Protein AF-A0AAI9WWA4-F1 (afdb_monomer)

Structure (mmCIF, N/CA/C/O backbone):
data_AF-A0AAI9WWA4-F1
#
_entry.id   AF-A0AAI9WWA4-F1
#
loop_
_atom_site.group_PDB
_atom_site.id
_atom_site.type_symbol
_atom_site.label_atom_id
_atom_site.label_alt_id
_atom_site.label_comp_id
_atom_site.label_asym_id
_atom_site.label_entity_id
_atom_site.label_seq_id
_atom_site.pdbx_PDB_ins_code
_atom_site.Cartn_x
_atom_site.Cartn_y
_atom_site.Cartn_z
_atom_site.occupancy
_atom_site.B_iso_or_equiv
_atom_site.auth_seq_id
_atom_site.auth_comp_id
_atom_site.auth_asym_id
_atom_site.auth_atom_id
_atom_site.pdbx_PDB_model_num
ATOM 1 N N . MET A 1 1 ? 33.846 39.397 -40.520 1.00 40.78 1 MET A N 1
ATOM 2 C CA . MET A 1 1 ? 34.437 38.078 -40.820 1.00 40.78 1 MET A CA 1
ATOM 3 C C . MET A 1 1 ? 34.062 37.739 -42.246 1.00 40.78 1 MET A C 1
ATOM 5 O O . MET A 1 1 ? 32.876 37.705 -42.543 1.00 40.78 1 MET A O 1
ATOM 9 N N . VAL A 1 2 ? 35.051 37.627 -43.131 1.00 31.95 2 VAL A N 1
ATOM 10 C CA . VAL A 1 2 ? 34.836 37.290 -44.545 1.00 31.95 2 VAL A CA 1
ATOM 11 C C . VAL A 1 2 ? 34.267 35.871 -44.595 1.00 31.95 2 VAL A C 1
ATOM 13 O O . VAL A 1 2 ? 34.835 34.965 -43.990 1.00 31.95 2 VAL A O 1
ATOM 16 N N . THR A 1 3 ? 33.110 35.689 -45.227 1.00 40.47 3 THR A N 1
ATOM 17 C CA . THR A 1 3 ? 32.495 34.358 -45.367 1.00 40.47 3 THR A CA 1
ATOM 18 C C . THR A 1 3 ? 33.307 33.516 -46.353 1.00 40.47 3 THR A C 1
ATOM 20 O O . THR A 1 3 ? 33.903 34.051 -47.284 1.00 40.47 3 THR A O 1
ATOM 23 N N . THR A 1 4 ? 33.333 32.194 -46.187 1.00 46.22 4 THR A N 1
ATOM 24 C CA . THR A 1 4 ? 34.039 31.259 -47.088 1.00 46.22 4 THR A CA 1
ATOM 25 C C . THR A 1 4 ? 33.659 31.453 -48.563 1.00 46.22 4 THR A C 1
ATOM 27 O O . THR A 1 4 ? 34.521 31.326 -49.428 1.00 46.22 4 THR A O 1
ATOM 30 N N . GLY A 1 5 ? 32.420 31.878 -48.849 1.00 46.72 5 GLY A N 1
ATOM 31 C CA . GLY A 1 5 ? 31.973 32.251 -50.198 1.00 46.72 5 GLY A CA 1
ATOM 32 C C . GLY A 1 5 ? 32.588 33.549 -50.745 1.00 46.72 5 GLY A C 1
ATOM 33 O O . GLY A 1 5 ? 32.849 33.649 -51.938 1.00 46.72 5 GLY A O 1
ATOM 34 N N . GLN A 1 6 ? 32.892 34.530 -49.888 1.00 39.78 6 GLN A N 1
ATOM 35 C CA . GLN A 1 6 ? 33.609 35.751 -50.285 1.00 39.78 6 GLN A CA 1
ATOM 36 C C . GLN A 1 6 ? 35.104 35.492 -50.532 1.00 39.78 6 GLN A C 1
ATOM 38 O O . GLN A 1 6 ? 35.704 36.178 -51.350 1.00 39.78 6 GLN A O 1
ATOM 43 N N . ILE A 1 7 ? 35.700 34.492 -49.871 1.00 43.19 7 ILE A N 1
ATOM 44 C CA . ILE A 1 7 ? 37.083 34.051 -50.129 1.00 43.19 7 ILE A CA 1
ATOM 45 C C . ILE A 1 7 ? 37.159 33.243 -51.438 1.00 43.19 7 ILE A C 1
ATOM 47 O O . ILE A 1 7 ? 38.050 33.496 -52.244 1.00 43.19 7 ILE A O 1
ATOM 51 N N . GLN A 1 8 ? 36.187 32.356 -51.703 1.00 50.56 8 GLN A N 1
ATOM 52 C CA . GLN A 1 8 ? 36.067 31.604 -52.967 1.00 50.56 8 GLN A CA 1
ATOM 53 C C . GLN A 1 8 ? 35.913 32.497 -54.208 1.00 50.56 8 GLN A C 1
ATOM 55 O O . GLN A 1 8 ? 36.367 32.124 -55.284 1.00 50.56 8 GLN A O 1
ATOM 60 N N . ALA A 1 9 ? 35.290 33.671 -54.066 1.00 46.00 9 ALA A N 1
ATOM 61 C CA . ALA A 1 9 ? 35.130 34.631 -55.159 1.00 46.00 9 ALA A CA 1
ATOM 62 C C . ALA A 1 9 ? 36.418 35.416 -55.488 1.00 46.00 9 ALA A C 1
ATOM 64 O O . ALA A 1 9 ? 36.515 35.996 -56.566 1.00 46.00 9 ALA A O 1
ATOM 65 N N . ILE A 1 10 ? 37.386 35.462 -54.564 1.00 44.88 10 ILE A N 1
ATOM 66 C CA . ILE A 1 10 ? 38.643 36.220 -54.711 1.00 44.88 10 ILE A CA 1
ATOM 67 C C . ILE A 1 10 ? 39.811 35.285 -55.068 1.00 44.88 10 ILE A C 1
ATOM 69 O O . ILE A 1 10 ? 40.709 35.688 -55.803 1.00 44.88 10 ILE A O 1
ATOM 73 N N . ILE A 1 11 ? 39.797 34.038 -54.581 1.00 43.50 11 ILE A N 1
ATOM 74 C CA . ILE A 1 11 ? 40.755 32.981 -54.935 1.00 43.50 11 ILE A CA 1
ATOM 75 C C . ILE A 1 11 ? 39.946 31.710 -55.251 1.00 43.50 11 ILE A C 1
ATOM 77 O O . ILE A 1 11 ? 39.569 30.991 -54.319 1.00 43.50 11 ILE A O 1
ATOM 81 N N . PRO A 1 12 ? 39.633 31.428 -56.529 1.00 54.25 12 PRO A N 1
ATOM 82 C CA . PRO A 1 12 ? 39.005 30.166 -56.895 1.00 54.25 12 PRO A CA 1
ATOM 83 C C . PRO A 1 12 ? 39.955 29.004 -56.574 1.00 54.25 12 PRO A C 1
ATOM 85 O O . PRO A 1 12 ? 41.175 29.116 -56.709 1.00 54.25 12 PRO A O 1
ATOM 88 N N . TYR A 1 13 ? 39.403 27.884 -56.102 1.00 56.03 13 TYR A N 1
ATOM 89 C CA . TYR A 1 13 ? 40.188 26.662 -55.929 1.00 56.03 13 TYR A CA 1
ATOM 90 C C . TYR A 1 13 ? 40.642 26.172 -57.305 1.00 56.03 13 TYR A C 1
ATOM 92 O O . TYR A 1 13 ? 39.794 26.120 -58.189 1.00 56.03 13 TYR A O 1
ATOM 100 N N . PRO A 1 14 ? 41.914 25.779 -57.492 1.00 57.78 14 PRO A N 1
ATOM 101 C CA . PRO A 1 14 ? 42.377 25.309 -58.789 1.00 57.78 14 PRO A CA 1
ATOM 102 C C . PRO A 1 14 ? 41.623 24.029 -59.173 1.00 57.78 14 PRO A C 1
ATOM 104 O O . PRO A 1 14 ? 41.570 23.075 -58.383 1.00 57.78 14 PRO A O 1
ATOM 107 N N . VAL A 1 15 ? 41.021 24.043 -60.361 1.00 57.62 15 VAL A N 1
ATOM 108 C CA . VAL A 1 15 ? 40.206 22.976 -60.962 1.00 57.62 15 VAL A CA 1
ATOM 109 C C . VAL A 1 15 ? 40.980 22.354 -62.126 1.00 57.62 15 VAL A C 1
ATOM 111 O O . VAL A 1 15 ? 41.884 22.968 -62.682 1.00 57.62 15 VAL A O 1
ATOM 114 N N . LEU A 1 16 ? 40.644 21.123 -62.515 1.00 58.31 16 LEU A N 1
ATOM 115 C CA . LEU A 1 16 ? 41.231 20.462 -63.690 1.00 58.31 16 LEU A CA 1
ATOM 116 C C . LEU A 1 16 ? 41.128 21.307 -64.976 1.00 58.31 16 LEU A C 1
ATOM 118 O O . LEU A 1 16 ? 42.026 21.233 -65.807 1.00 58.31 16 LEU A O 1
ATOM 122 N N . ASP A 1 17 ? 40.088 22.137 -65.106 1.00 56.09 17 ASP A N 1
ATOM 123 C CA . ASP A 1 17 ? 39.897 23.040 -66.250 1.00 56.09 17 ASP A CA 1
ATOM 124 C C . ASP A 1 17 ? 40.946 24.173 -66.298 1.00 56.09 17 ASP A C 1
ATOM 126 O O . ASP A 1 17 ? 41.253 24.680 -67.376 1.00 56.09 17 ASP A O 1
ATOM 130 N N . ASP A 1 18 ? 41.572 24.517 -65.165 1.00 56.25 18 ASP A N 1
ATOM 131 C CA . ASP A 1 18 ? 42.644 25.523 -65.107 1.00 56.25 18 ASP A CA 1
ATOM 132 C C . ASP A 1 18 ? 43.971 24.991 -65.682 1.00 56.25 18 ASP A C 1
ATOM 134 O O . ASP A 1 18 ? 44.832 25.773 -66.082 1.00 56.25 18 ASP A O 1
ATOM 138 N N . LEU A 1 19 ? 44.140 23.663 -65.763 1.00 54.97 19 LEU A N 1
ATOM 139 C CA . LEU A 1 19 ? 45.321 23.013 -66.352 1.00 54.97 19 LEU A CA 1
ATOM 140 C C . LEU A 1 19 ? 45.249 22.910 -67.885 1.00 54.97 19 LEU A C 1
ATOM 142 O O . LEU A 1 19 ? 46.274 22.666 -68.514 1.00 54.97 19 LEU A O 1
ATOM 146 N N . ALA A 1 20 ? 44.073 23.109 -68.488 1.00 50.88 20 ALA A N 1
ATOM 147 C CA . ALA A 1 20 ? 43.845 22.970 -69.931 1.00 50.88 20 ALA A CA 1
ATOM 148 C C . ALA A 1 20 ? 44.215 24.229 -70.752 1.00 50.88 20 ALA A C 1
ATOM 150 O O . ALA A 1 20 ? 43.946 24.284 -71.949 1.00 50.88 20 ALA A O 1
ATOM 151 N N . THR A 1 21 ? 44.788 25.266 -70.124 1.00 49.47 21 THR A N 1
ATOM 152 C CA . THR A 1 21 ? 44.969 26.603 -70.732 1.00 49.47 21 THR A CA 1
ATOM 153 C C . THR A 1 21 ? 46.421 27.006 -71.031 1.00 49.47 21 THR A C 1
ATOM 155 O O . THR A 1 21 ? 46.675 28.161 -71.368 1.00 49.47 21 THR A O 1
ATOM 158 N N . ILE A 1 22 ? 47.389 26.090 -70.940 1.00 48.62 22 ILE A N 1
ATOM 159 C CA . ILE A 1 22 ? 48.818 26.382 -71.166 1.00 48.62 22 ILE A CA 1
ATOM 160 C C . ILE A 1 22 ? 49.275 25.608 -72.404 1.00 48.62 22 ILE A C 1
ATOM 162 O O . ILE A 1 22 ? 49.158 24.404 -72.360 1.00 48.62 22 ILE A O 1
ATOM 166 N N . GLU A 1 23 ? 49.778 26.276 -73.457 1.00 46.41 23 GLU A N 1
ATOM 167 C CA . GLU A 1 23 ? 50.181 25.678 -74.753 1.00 46.41 23 GLU A CA 1
ATOM 168 C C . GLU A 1 23 ? 51.613 25.061 -74.733 1.00 46.41 23 GLU A C 1
ATOM 170 O O . GLU A 1 23 ? 52.609 25.789 -74.753 1.00 46.41 23 GLU A O 1
ATOM 175 N N . SER A 1 24 ? 51.753 23.726 -74.727 1.00 52.69 24 SER A N 1
ATOM 176 C CA . SER A 1 24 ? 52.999 22.941 -74.878 1.00 52.69 24 SER A CA 1
ATOM 177 C C . SER A 1 24 ? 52.770 21.462 -75.297 1.00 52.69 24 SER A C 1
ATOM 179 O O . SER A 1 24 ? 51.703 20.908 -75.114 1.00 52.69 24 SER A O 1
ATOM 181 N N . ASP A 1 25 ? 53.764 20.728 -75.821 1.00 45.69 25 ASP A N 1
ATOM 182 C CA . ASP A 1 25 ? 53.589 19.301 -76.217 1.00 45.69 25 ASP A CA 1
ATOM 183 C C . ASP A 1 25 ? 53.259 18.338 -75.048 1.00 45.69 25 ASP A C 1
ATOM 185 O O . ASP A 1 25 ? 52.760 17.229 -75.267 1.00 45.69 25 ASP A O 1
ATOM 189 N N . ILE A 1 26 ? 53.501 18.766 -73.803 1.00 50.09 26 ILE A N 1
ATOM 190 C CA . ILE A 1 26 ? 53.066 18.072 -72.579 1.00 50.09 26 ILE A CA 1
ATOM 191 C C . ILE A 1 26 ? 51.524 18.071 -72.501 1.00 50.09 26 ILE A C 1
ATOM 193 O O . ILE A 1 26 ? 50.934 17.159 -71.918 1.00 50.09 26 ILE A O 1
ATOM 197 N N . ASP A 1 27 ? 50.864 19.015 -73.176 1.00 52.22 27 ASP A N 1
ATOM 198 C CA . ASP A 1 27 ? 49.414 19.177 -73.221 1.00 52.22 27 ASP A CA 1
ATOM 199 C C . ASP A 1 27 ? 48.711 18.016 -73.889 1.00 52.22 27 ASP A C 1
ATOM 201 O O . ASP A 1 27 ? 47.606 17.705 -73.494 1.00 52.22 27 ASP A O 1
ATOM 205 N N . ASN A 1 28 ? 49.295 17.337 -74.879 1.00 55.44 28 ASN A N 1
ATOM 206 C CA . ASN A 1 28 ? 48.597 16.201 -75.490 1.00 55.44 28 ASN A CA 1
ATOM 207 C C . ASN A 1 28 ? 48.448 15.052 -74.488 1.00 55.44 28 ASN A C 1
ATOM 209 O O . ASN A 1 28 ? 47.396 14.423 -74.411 1.00 55.44 28 ASN A O 1
ATOM 213 N N . ASP A 1 29 ? 49.490 14.789 -73.702 1.00 52.81 29 ASP A N 1
ATOM 214 C CA . ASP A 1 29 ? 49.465 13.759 -72.668 1.00 52.81 29 ASP A CA 1
ATOM 215 C C . ASP A 1 29 ? 48.647 14.216 -71.448 1.00 52.81 29 ASP A C 1
ATOM 217 O O . ASP A 1 29 ? 47.877 13.415 -70.917 1.00 52.81 29 ASP A O 1
ATOM 221 N N . ILE A 1 30 ? 48.723 15.497 -71.061 1.00 56.31 30 ILE A N 1
ATOM 222 C CA . ILE A 1 30 ? 47.875 16.099 -70.019 1.00 56.31 30 ILE A CA 1
ATOM 223 C C . ILE A 1 30 ? 46.402 16.087 -70.442 1.00 56.31 30 ILE A C 1
ATOM 225 O O . ILE A 1 30 ? 45.574 15.646 -69.661 1.00 56.31 30 ILE A O 1
ATOM 229 N N . GLN A 1 31 ? 46.060 16.470 -71.670 1.00 56.81 31 GLN A N 1
ATOM 230 C CA . GLN A 1 31 ? 44.695 16.498 -72.201 1.00 56.81 31 GLN A CA 1
ATOM 231 C C . GLN A 1 31 ? 44.119 15.087 -72.338 1.00 56.81 31 GLN A C 1
ATOM 233 O O . GLN A 1 31 ? 42.973 14.865 -71.976 1.00 56.81 31 GLN A O 1
ATOM 238 N N . ILE A 1 32 ? 44.914 14.097 -72.767 1.00 59.69 32 ILE A N 1
ATOM 239 C CA . ILE A 1 32 ? 44.506 12.678 -72.777 1.00 59.69 32 ILE A CA 1
ATOM 240 C C . ILE A 1 32 ? 44.195 12.183 -71.357 1.00 59.69 32 ILE A C 1
ATOM 242 O O . ILE A 1 32 ? 43.285 11.375 -71.152 1.00 59.69 32 ILE A O 1
ATOM 246 N N . VAL A 1 33 ? 44.969 12.647 -70.379 1.00 57.38 33 VAL A N 1
ATOM 247 C CA . VAL A 1 33 ? 44.811 12.319 -68.963 1.00 57.38 33 VAL A CA 1
ATOM 248 C C . VAL A 1 33 ? 43.595 13.057 -68.375 1.00 57.38 33 VAL A C 1
ATOM 250 O O . VAL A 1 33 ? 42.773 12.413 -67.726 1.00 57.38 33 VAL A O 1
ATOM 253 N N . LEU A 1 34 ? 43.393 14.340 -68.685 1.00 57.03 34 LEU A N 1
ATOM 254 C CA . LEU A 1 34 ? 42.233 15.160 -68.307 1.00 57.03 34 LEU A CA 1
ATOM 255 C C . LEU A 1 34 ? 40.924 14.656 -68.934 1.00 57.03 34 LEU A C 1
ATOM 257 O O . LEU A 1 34 ? 39.924 14.562 -68.230 1.00 57.03 34 LEU A O 1
ATOM 261 N N . ASP A 1 35 ? 40.928 14.254 -70.206 1.00 60.19 35 ASP A N 1
ATOM 262 C CA . ASP A 1 35 ? 39.768 13.672 -70.893 1.00 60.19 35 ASP A CA 1
ATOM 263 C C . ASP A 1 35 ? 39.385 12.319 -70.276 1.00 60.19 35 ASP A C 1
ATOM 265 O O . ASP A 1 35 ? 38.203 12.046 -70.053 1.00 60.19 35 ASP A O 1
ATOM 269 N N . TRP A 1 36 ? 40.376 11.479 -69.945 1.00 57.66 36 TRP A N 1
ATOM 270 C CA . TRP A 1 36 ? 40.148 10.189 -69.283 1.00 57.66 36 TRP A CA 1
ATOM 271 C C . TRP A 1 36 ? 39.643 10.343 -67.838 1.00 57.66 36 TRP A C 1
ATOM 273 O O . TRP A 1 36 ? 38.779 9.574 -67.407 1.00 57.66 36 TRP A O 1
ATOM 283 N N . MET A 1 37 ? 40.157 11.335 -67.104 1.00 53.34 37 MET A N 1
ATOM 284 C CA . MET A 1 37 ? 39.799 11.620 -65.708 1.00 53.34 37 MET A CA 1
ATOM 285 C C . MET A 1 37 ? 38.636 12.595 -65.543 1.00 53.34 37 MET A C 1
ATOM 287 O O . MET A 1 37 ? 38.227 12.842 -64.410 1.00 53.34 37 MET A O 1
ATOM 291 N N . SER A 1 38 ? 38.103 13.170 -66.623 1.00 54.16 38 SER A N 1
ATOM 292 C CA . SER A 1 38 ? 36.941 14.047 -66.542 1.00 54.16 38 SER A CA 1
ATOM 293 C C . SER A 1 38 ? 35.838 13.308 -65.768 1.00 54.16 38 SER A C 1
ATOM 295 O O . SER A 1 38 ? 35.460 12.202 -66.161 1.00 54.16 38 SER A O 1
ATOM 297 N N . PRO A 1 39 ? 35.361 13.836 -64.620 1.00 51.75 39 PRO A N 1
ATOM 298 C CA . PRO A 1 39 ? 34.427 13.087 -63.796 1.00 51.75 39 PRO A CA 1
ATOM 299 C C . PRO A 1 39 ? 33.155 12.856 -64.603 1.00 51.75 39 PRO A C 1
ATOM 301 O O . PRO A 1 39 ? 32.387 13.795 -64.822 1.00 51.75 39 PRO A O 1
ATOM 304 N N . THR A 1 40 ? 32.919 11.630 -65.064 1.00 50.53 40 THR A N 1
ATOM 305 C CA . THR A 1 40 ? 31.628 11.231 -65.620 1.00 50.53 40 THR A CA 1
ATOM 306 C C . THR A 1 40 ? 30.663 11.048 -64.458 1.00 50.53 40 THR A C 1
ATOM 308 O O . THR A 1 40 ? 30.262 9.934 -64.140 1.00 50.53 40 THR A O 1
ATOM 311 N N . ILE A 1 41 ? 30.334 12.144 -63.776 1.00 52.03 41 ILE A N 1
ATOM 312 C CA . ILE A 1 41 ? 29.128 12.231 -62.961 1.00 52.03 41 ILE A CA 1
ATOM 313 C C . ILE A 1 41 ? 28.025 12.512 -63.984 1.00 52.03 41 ILE A C 1
ATOM 315 O O . ILE A 1 41 ? 28.002 13.608 -64.549 1.00 52.03 41 ILE A O 1
ATOM 319 N N . PRO A 1 42 ? 27.179 11.529 -64.338 1.00 49.97 42 PRO A N 1
ATOM 320 C CA . PRO A 1 42 ? 26.175 11.733 -65.370 1.00 49.97 42 PRO A CA 1
ATOM 321 C C . PRO A 1 42 ? 25.219 12.842 -64.925 1.00 49.97 42 PRO A C 1
ATOM 323 O O . PRO A 1 42 ? 24.734 12.823 -63.799 1.00 49.97 42 PRO A O 1
ATOM 326 N N . SER A 1 43 ? 24.900 13.788 -65.808 1.00 40.97 43 SER A N 1
ATOM 327 C CA . SER A 1 43 ? 23.891 14.827 -65.543 1.00 40.97 43 SER A CA 1
ATOM 328 C C . SER A 1 43 ? 22.477 14.255 -65.344 1.00 40.97 43 SER A C 1
ATOM 330 O O . SER A 1 43 ? 21.596 14.946 -64.839 1.00 40.97 43 SER A O 1
ATOM 332 N N . THR A 1 44 ? 22.267 12.983 -65.703 1.00 42.09 44 THR A N 1
ATOM 333 C CA . THR A 1 44 ? 21.062 12.187 -65.437 1.00 42.09 44 THR A CA 1
ATOM 334 C C . THR A 1 44 ? 21.481 10.777 -65.015 1.00 42.09 44 THR A C 1
ATOM 336 O O . THR A 1 44 ? 22.213 10.101 -65.735 1.00 42.09 44 THR A O 1
ATOM 339 N N . PHE A 1 45 ? 21.073 10.345 -63.821 1.00 45.75 45 PHE A N 1
ATOM 340 C CA . PHE A 1 45 ? 21.339 8.993 -63.325 1.00 45.75 45 PHE A CA 1
ATOM 341 C C . PHE A 1 45 ? 20.282 8.052 -63.906 1.00 45.75 45 PHE A C 1
ATOM 343 O O . PHE A 1 45 ? 19.104 8.173 -63.582 1.00 45.75 45 PHE A O 1
ATOM 350 N N . ASP A 1 46 ? 20.689 7.171 -64.818 1.00 44.62 46 ASP A N 1
ATOM 351 C CA . ASP A 1 46 ? 19.797 6.202 -65.453 1.00 44.62 46 ASP A CA 1
ATOM 352 C C . ASP A 1 46 ? 19.992 4.837 -64.752 1.00 44.62 46 ASP A C 1
ATOM 354 O O . ASP A 1 46 ? 21.090 4.272 -64.826 1.00 44.62 46 ASP A O 1
ATOM 358 N N . PRO A 1 47 ? 18.976 4.269 -64.068 1.00 41.94 47 PRO A N 1
ATOM 359 C CA . PRO A 1 47 ? 19.104 3.069 -63.220 1.00 41.94 47 PRO A CA 1
ATOM 360 C C . PRO A 1 47 ? 19.429 1.771 -63.990 1.00 41.94 47 PRO A C 1
ATOM 362 O O . PRO A 1 47 ? 19.493 0.686 -63.418 1.00 41.94 47 PRO A O 1
ATOM 365 N N . LYS A 1 48 ? 19.642 1.856 -65.309 1.00 40.50 48 LYS A N 1
ATOM 366 C CA . LYS A 1 48 ? 20.087 0.752 -66.174 1.00 40.50 48 LYS A CA 1
ATOM 367 C C . LYS A 1 48 ? 21.602 0.670 -66.356 1.00 40.50 48 LYS A C 1
ATOM 369 O O . LYS A 1 48 ? 22.066 -0.246 -67.037 1.00 40.50 48 LYS A O 1
ATOM 374 N N . PHE A 1 49 ? 22.387 1.569 -65.765 1.00 46.19 49 PHE A N 1
ATOM 375 C CA . PHE A 1 49 ? 23.841 1.440 -65.794 1.00 46.19 49 PHE A CA 1
ATOM 376 C C . PHE A 1 49 ? 24.313 0.383 -64.788 1.00 46.19 49 PHE A C 1
ATOM 378 O O . PHE A 1 49 ? 24.814 0.679 -63.710 1.00 46.19 49 PHE A O 1
ATOM 385 N N . SER A 1 50 ? 24.265 -0.884 -65.213 1.00 38.91 50 SER A N 1
ATOM 386 C CA . SER A 1 50 ? 25.382 -1.791 -64.939 1.00 38.91 50 SER A CA 1
ATOM 387 C C . SER A 1 50 ? 26.662 -0.998 -65.186 1.00 38.91 50 SER A C 1
ATOM 389 O O . SER A 1 50 ? 26.768 -0.486 -66.306 1.00 38.91 50 SER A O 1
ATOM 391 N N . LEU A 1 51 ? 27.519 -0.851 -64.156 1.00 40.12 51 LEU A N 1
ATOM 392 C CA . LEU A 1 51 ? 28.832 -0.178 -64.166 1.00 40.12 51 LEU A CA 1
ATOM 393 C C . LEU A 1 51 ? 29.180 0.295 -65.577 1.00 40.12 51 LEU A C 1
ATOM 395 O O . LEU A 1 51 ? 29.419 -0.594 -66.411 1.00 40.12 51 LEU A O 1
ATOM 399 N N . PRO A 1 52 ? 29.166 1.609 -65.901 1.00 39.66 52 PRO A N 1
ATOM 400 C CA . PRO A 1 52 ? 29.575 2.020 -67.235 1.00 39.66 52 PRO A CA 1
ATOM 401 C C . PRO A 1 52 ? 30.904 1.318 -67.475 1.00 39.66 52 PRO A C 1
ATOM 403 O O . PRO A 1 52 ? 31.791 1.417 -66.628 1.00 39.66 52 PRO A O 1
ATOM 406 N N . LYS A 1 53 ? 30.980 0.482 -68.524 1.00 43.03 53 LYS A N 1
ATOM 407 C CA . LYS A 1 53 ? 32.202 -0.227 -68.916 1.00 43.03 53 LYS A CA 1
ATOM 408 C C . LYS A 1 53 ? 33.233 0.852 -69.214 1.00 43.03 53 LYS A C 1
ATOM 410 O O . LYS A 1 53 ? 33.380 1.279 -70.358 1.00 43.03 53 LYS A O 1
ATOM 415 N N . TYR A 1 54 ? 33.865 1.359 -68.166 1.00 45.16 54 TYR A N 1
ATOM 416 C CA . TYR A 1 54 ? 34.846 2.406 -68.248 1.00 45.16 54 TYR A CA 1
ATOM 417 C C . TYR A 1 54 ? 36.042 1.745 -68.903 1.00 45.16 54 TYR A C 1
ATOM 419 O O . TYR A 1 54 ? 36.484 0.670 -68.487 1.00 45.16 54 TYR A O 1
ATOM 427 N N . LYS A 1 55 ? 36.483 2.316 -70.022 1.00 49.41 55 LYS A N 1
ATOM 428 C CA . LYS A 1 55 ? 37.624 1.783 -70.758 1.00 49.41 55 LYS A CA 1
ATOM 429 C C . LYS A 1 55 ? 38.820 1.794 -69.813 1.00 49.41 55 LYS A C 1
ATOM 431 O O . LYS A 1 55 ? 39.196 2.861 -69.324 1.00 49.41 55 LYS A O 1
ATOM 436 N N . GLU A 1 56 ? 39.412 0.621 -69.583 1.00 49.38 56 GLU A N 1
ATOM 437 C CA . GLU A 1 56 ? 40.701 0.517 -68.903 1.00 49.38 56 GLU A CA 1
ATOM 438 C C . GLU A 1 56 ? 41.673 1.552 -69.491 1.00 49.38 56 GLU A C 1
ATOM 440 O O . GLU A 1 56 ? 41.661 1.773 -70.712 1.00 49.38 56 GLU A O 1
ATOM 445 N N . PRO A 1 57 ? 42.511 2.199 -68.659 1.00 55.75 57 PRO A N 1
ATOM 446 C CA . PRO A 1 57 ? 43.411 3.231 -69.142 1.00 55.75 57 PRO A CA 1
ATOM 447 C C . PRO A 1 57 ? 44.301 2.632 -70.225 1.00 55.75 57 PRO A C 1
ATOM 449 O O . PRO A 1 57 ? 45.037 1.670 -69.978 1.00 55.75 57 PRO A O 1
ATOM 452 N N . SER A 1 58 ? 44.205 3.191 -71.435 1.00 59.47 58 SER A N 1
ATOM 453 C CA . SER A 1 58 ? 45.012 2.748 -72.569 1.00 59.47 58 SER A CA 1
ATOM 454 C C . SER A 1 58 ? 46.502 2.814 -72.212 1.00 59.47 58 SER A C 1
ATOM 456 O O . SER A 1 58 ? 46.918 3.599 -71.356 1.00 59.47 58 SER A O 1
ATOM 458 N N . HIS A 1 59 ? 47.340 2.018 -72.881 1.00 55.12 59 HIS A N 1
ATOM 459 C CA . HIS A 1 59 ? 48.791 2.025 -72.642 1.00 55.12 59 HIS A CA 1
ATOM 460 C C . HIS A 1 59 ? 49.397 3.443 -72.734 1.00 55.12 59 HIS A C 1
ATOM 462 O O . HIS A 1 59 ? 50.325 3.777 -72.000 1.00 55.12 59 HIS A O 1
ATOM 468 N N . ARG A 1 60 ? 48.814 4.304 -73.581 1.00 57.38 60 ARG A N 1
ATOM 469 C CA . ARG A 1 60 ? 49.181 5.717 -73.725 1.00 57.38 60 ARG A CA 1
ATOM 470 C C . ARG A 1 60 ? 48.818 6.551 -72.491 1.00 57.38 60 ARG A C 1
ATOM 472 O O . ARG A 1 60 ? 49.668 7.283 -72.009 1.00 57.38 60 ARG A O 1
ATOM 479 N N . VAL A 1 61 ? 47.627 6.361 -71.922 1.00 58.81 61 VAL A N 1
ATOM 480 C CA . VAL A 1 61 ? 47.181 7.025 -70.679 1.00 58.81 61 VAL A CA 1
ATOM 481 C C . VAL A 1 61 ? 48.065 6.619 -69.494 1.00 58.81 61 VAL A C 1
ATOM 483 O O . VAL A 1 61 ? 48.514 7.471 -68.737 1.00 58.81 61 VAL A O 1
ATOM 486 N N . ARG A 1 62 ? 48.412 5.330 -69.363 1.00 60.97 62 ARG A N 1
ATOM 487 C CA . ARG A 1 62 ? 49.330 4.858 -68.303 1.00 60.97 62 ARG A CA 1
ATOM 488 C C . ARG A 1 62 ? 50.744 5.432 -68.442 1.00 60.97 62 ARG A C 1
ATOM 490 O O . ARG A 1 62 ? 51.409 5.664 -67.435 1.00 60.97 62 ARG A O 1
ATOM 497 N N . SER A 1 63 ? 51.211 5.635 -69.674 1.00 57.12 63 SER A N 1
ATOM 498 C CA . SER A 1 63 ? 52.509 6.259 -69.957 1.00 57.12 63 SER A CA 1
ATOM 499 C C . SER A 1 63 ? 52.489 7.765 -69.685 1.00 57.12 63 SER A C 1
ATOM 501 O O . SER A 1 63 ? 53.427 8.274 -69.080 1.00 57.12 63 SER A O 1
ATOM 503 N N . ALA A 1 64 ? 51.407 8.450 -70.063 1.00 58.44 64 ALA A N 1
ATOM 504 C CA . ALA A 1 64 ? 51.187 9.872 -69.811 1.00 58.44 64 ALA A CA 1
ATOM 505 C C . ALA A 1 64 ? 51.137 10.172 -68.304 1.00 58.44 64 ALA A C 1
ATOM 507 O O . ALA A 1 64 ? 51.884 11.010 -67.817 1.00 58.44 64 ALA A O 1
ATOM 508 N N . ILE A 1 65 ? 50.386 9.381 -67.532 1.00 61.41 65 ILE A N 1
ATOM 509 C CA . ILE A 1 65 ? 50.337 9.459 -66.064 1.00 61.41 65 ILE A CA 1
ATOM 510 C C . ILE A 1 65 ? 51.734 9.324 -65.435 1.00 61.41 65 ILE A C 1
ATOM 512 O O . ILE A 1 65 ? 52.115 10.125 -64.586 1.00 61.41 65 ILE A O 1
ATOM 516 N N . LYS A 1 66 ? 52.531 8.333 -65.862 1.00 62.22 66 LYS A N 1
ATOM 517 C CA . LYS A 1 66 ? 53.906 8.134 -65.362 1.00 62.22 66 LYS A CA 1
ATOM 518 C C . LYS A 1 66 ? 54.874 9.237 -65.799 1.00 62.22 66 LYS A C 1
ATOM 520 O O . LYS A 1 66 ? 55.893 9.441 -65.143 1.00 62.22 66 LYS A O 1
ATOM 525 N N . SER A 1 67 ? 54.590 9.905 -66.915 1.00 61.09 67 SER A N 1
ATOM 526 C CA . SER A 1 67 ? 55.393 11.011 -67.435 1.00 61.09 67 SER A CA 1
ATOM 527 C C . SER A 1 67 ? 55.097 12.318 -66.693 1.00 61.09 67 SER A C 1
ATOM 529 O O . SER A 1 67 ? 56.037 13.009 -66.302 1.00 61.09 67 SER A O 1
ATOM 531 N N . CYS A 1 68 ? 53.814 12.608 -66.445 1.00 57.72 68 CYS A N 1
ATOM 532 C CA . CYS A 1 68 ? 53.323 13.837 -65.817 1.00 57.72 68 CYS A CA 1
ATOM 533 C C . CYS A 1 68 ? 53.444 13.849 -64.284 1.00 57.72 68 CYS A C 1
ATOM 535 O O . CYS A 1 68 ? 53.496 14.919 -63.693 1.00 57.72 68 CYS A O 1
ATOM 537 N N . LEU A 1 69 ? 53.481 12.684 -63.628 1.00 61.34 69 LEU A N 1
ATOM 538 C CA . LEU A 1 69 ? 53.432 12.563 -62.164 1.00 61.34 69 LEU A CA 1
ATOM 539 C C . LEU A 1 69 ? 54.651 11.811 -61.607 1.00 61.34 69 LEU A C 1
ATOM 541 O O . LEU A 1 69 ? 54.509 10.801 -60.912 1.00 61.34 69 LEU A O 1
ATOM 545 N N . LYS A 1 70 ? 55.862 12.275 -61.938 1.00 60.44 70 LYS A N 1
ATOM 546 C CA . LYS A 1 70 ? 57.123 11.658 -61.482 1.00 60.44 70 LYS A CA 1
ATOM 547 C C . LYS A 1 70 ? 57.436 11.947 -60.015 1.00 60.44 70 LYS A C 1
ATOM 549 O O . LYS A 1 70 ? 57.847 11.032 -59.302 1.00 60.44 70 LYS A O 1
ATOM 554 N N . ASP A 1 71 ? 57.205 13.181 -59.575 1.00 63.12 71 ASP A N 1
ATOM 555 C CA . ASP A 1 71 ? 57.525 13.637 -58.224 1.00 63.12 71 ASP A CA 1
ATOM 556 C C . ASP A 1 71 ? 56.312 13.534 -57.288 1.00 63.12 71 ASP A C 1
ATOM 558 O O . ASP A 1 71 ? 55.159 13.730 -57.684 1.00 63.12 71 ASP A O 1
ATOM 562 N N . GLN A 1 72 ? 56.563 13.218 -56.013 1.00 60.97 72 GLN A N 1
ATOM 563 C CA . GLN A 1 72 ? 55.498 13.059 -55.014 1.00 60.97 72 GLN A CA 1
ATOM 564 C C . GLN A 1 72 ? 54.733 14.369 -54.762 1.00 60.97 72 GLN A C 1
ATOM 566 O O . GLN A 1 72 ? 53.523 14.332 -54.547 1.00 60.97 72 GLN A O 1
ATOM 571 N N . GLU A 1 73 ? 55.394 15.529 -54.816 1.00 63.28 73 GLU A N 1
ATOM 572 C CA . GLU A 1 73 ? 54.736 16.829 -54.614 1.00 63.28 73 GLU A CA 1
ATOM 573 C C . GLU A 1 73 ? 53.732 17.158 -55.726 1.00 63.28 73 GLU A C 1
ATOM 575 O O . GLU A 1 73 ? 52.630 17.637 -55.443 1.00 63.28 73 GLU A O 1
ATOM 580 N N . ASP A 1 74 ? 54.073 16.834 -56.973 1.00 64.56 74 ASP A N 1
ATOM 581 C CA . ASP A 1 74 ? 53.199 17.047 -58.126 1.00 64.56 74 ASP A CA 1
ATOM 582 C C . ASP A 1 74 ? 52.015 16.081 -58.114 1.00 64.56 74 ASP A C 1
ATOM 584 O O . ASP A 1 74 ? 50.892 16.487 -58.412 1.00 64.56 74 ASP A O 1
ATOM 588 N N . GLN A 1 75 ? 52.220 14.844 -57.643 1.00 64.88 75 GLN A N 1
ATOM 589 C CA . GLN A 1 75 ? 51.125 13.922 -57.328 1.00 64.88 75 GLN A CA 1
ATOM 590 C C . GLN A 1 75 ? 50.155 14.540 -56.315 1.00 64.88 75 GLN A C 1
ATOM 592 O O . GLN A 1 75 ? 48.954 14.579 -56.568 1.00 64.88 75 GLN A O 1
ATOM 597 N N . PHE A 1 76 ? 50.638 15.094 -55.200 1.00 62.62 76 PHE A N 1
ATOM 598 C CA . PHE A 1 76 ? 49.757 15.716 -54.202 1.00 62.62 76 PHE A CA 1
ATOM 599 C C . PHE A 1 76 ? 49.014 16.949 -54.730 1.00 62.62 76 PHE A C 1
ATOM 601 O O . PHE A 1 76 ? 47.831 17.126 -54.424 1.00 62.62 76 PHE A O 1
ATOM 608 N N . ARG A 1 77 ? 49.678 17.807 -55.513 1.00 64.81 77 ARG A N 1
ATOM 609 C CA . ARG A 1 77 ? 49.046 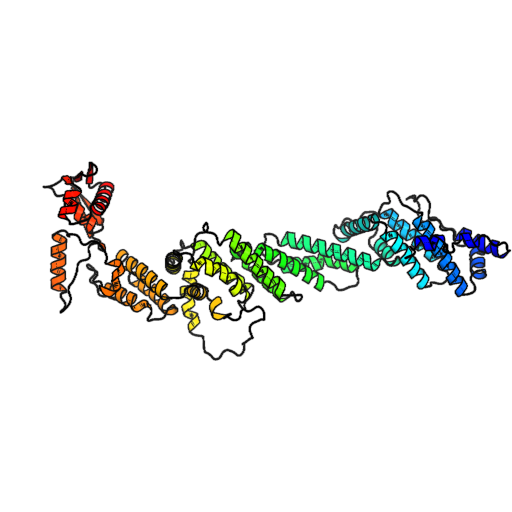18.987 -56.128 1.00 64.81 77 ARG A CA 1
ATOM 610 C C . ARG A 1 77 ? 47.972 18.578 -57.124 1.00 64.81 77 ARG A C 1
ATOM 612 O O . ARG A 1 77 ? 46.847 19.062 -57.021 1.00 64.81 77 ARG A O 1
ATOM 619 N N . PHE A 1 78 ? 48.291 17.638 -58.006 1.00 65.69 78 PHE A N 1
ATOM 620 C CA . PHE A 1 78 ? 47.358 17.092 -58.978 1.00 65.69 78 PHE A CA 1
ATOM 621 C C . PHE A 1 78 ? 46.135 16.453 -58.299 1.00 65.69 78 PHE A C 1
ATOM 623 O O . PHE A 1 78 ? 45.000 16.788 -58.637 1.00 65.69 78 PHE A O 1
ATOM 630 N N . MET A 1 79 ? 46.337 15.623 -57.267 1.00 65.06 79 MET A N 1
ATOM 631 C CA . MET A 1 79 ? 45.224 15.008 -56.533 1.00 65.06 79 MET A CA 1
ATOM 632 C C . MET A 1 79 ? 44.334 16.044 -55.826 1.00 65.06 79 MET A C 1
ATOM 634 O O . MET A 1 79 ? 43.121 15.858 -55.769 1.00 65.06 79 MET A O 1
ATOM 638 N N . ASN A 1 80 ? 44.888 17.148 -55.307 1.00 66.06 80 ASN A N 1
ATOM 639 C CA . ASN A 1 80 ? 44.079 18.223 -54.717 1.00 66.06 80 ASN A CA 1
ATOM 640 C C . ASN A 1 80 ? 43.238 18.958 -55.777 1.00 66.06 80 ASN A C 1
ATOM 642 O O . ASN A 1 80 ? 42.067 19.233 -55.531 1.00 66.06 80 ASN A O 1
ATOM 646 N N . ILE A 1 81 ? 43.809 19.245 -56.951 1.00 66.75 81 ILE A N 1
ATOM 647 C CA . ILE A 1 81 ? 43.103 19.881 -58.080 1.00 66.75 81 ILE A CA 1
ATOM 648 C C . ILE A 1 81 ? 41.978 18.968 -58.590 1.00 66.75 81 ILE A C 1
ATOM 650 O O . ILE A 1 81 ? 40.844 19.407 -58.799 1.00 66.75 81 ILE A O 1
ATOM 654 N N . TYR A 1 82 ? 42.264 17.671 -58.703 1.00 66.38 82 TYR A N 1
ATOM 655 C CA . TYR A 1 82 ? 41.283 16.653 -59.056 1.00 66.38 82 TYR A CA 1
ATOM 656 C C . TYR A 1 82 ? 40.134 16.593 -58.037 1.00 66.38 82 TYR A C 1
ATOM 658 O O . TYR A 1 82 ? 38.972 16.720 -58.420 1.00 66.38 82 TYR A O 1
ATOM 666 N N . LEU A 1 83 ? 40.425 16.506 -56.734 1.00 66.19 83 LEU A N 1
ATOM 667 C CA . LEU A 1 83 ? 39.390 16.504 -55.689 1.00 66.19 83 LEU A CA 1
ATOM 668 C C . LEU A 1 83 ? 38.548 17.783 -55.676 1.00 66.19 83 LEU A C 1
ATOM 670 O O . LEU A 1 83 ? 37.343 17.704 -55.449 1.00 66.19 83 LEU A O 1
ATOM 674 N N . ASN A 1 84 ? 39.142 18.947 -55.952 1.00 68.62 84 ASN A N 1
ATOM 675 C CA . ASN A 1 84 ? 38.404 20.207 -56.055 1.00 68.62 84 ASN A CA 1
ATOM 676 C C . ASN A 1 84 ? 37.419 20.194 -57.231 1.00 68.62 84 ASN A C 1
ATOM 678 O O . ASN A 1 84 ? 36.278 20.627 -57.078 1.00 68.62 84 ASN A O 1
ATOM 682 N N . SER A 1 85 ? 37.829 19.645 -58.379 1.00 66.88 85 SER A N 1
ATOM 683 C CA . SER A 1 85 ? 36.950 19.491 -59.544 1.00 66.88 85 SER A CA 1
ATOM 684 C C . SER A 1 85 ? 35.804 18.507 -59.296 1.00 66.88 85 SER A C 1
ATOM 686 O O . SER A 1 85 ? 34.661 18.780 -59.662 1.00 66.88 85 SER A O 1
ATOM 688 N N . VAL A 1 86 ? 36.085 17.399 -58.602 1.00 66.50 86 VAL A N 1
ATOM 689 C CA . VAL A 1 86 ? 35.075 16.421 -58.185 1.00 66.50 86 VAL A CA 1
ATOM 690 C C . VAL A 1 86 ? 34.104 17.068 -57.202 1.00 66.50 86 VAL A C 1
ATOM 692 O O . VAL A 1 86 ? 32.900 16.912 -57.357 1.00 66.50 86 VAL A O 1
ATOM 695 N N . ASN A 1 87 ? 34.597 17.853 -56.240 1.00 68.44 87 ASN A N 1
ATOM 696 C CA . ASN A 1 87 ? 33.765 18.578 -55.284 1.00 68.44 87 ASN A CA 1
ATOM 697 C C . ASN A 1 87 ? 32.809 19.554 -55.994 1.00 68.44 87 ASN A C 1
ATOM 699 O O . ASN A 1 87 ? 31.611 19.514 -55.739 1.00 68.44 87 ASN A O 1
ATOM 703 N N . LEU A 1 88 ? 33.298 20.379 -56.928 1.00 66.88 88 LEU A N 1
ATOM 704 C CA . LEU A 1 88 ? 32.448 21.305 -57.691 1.00 66.88 88 LEU A CA 1
ATOM 705 C C . LEU A 1 88 ? 31.357 20.572 -58.482 1.00 66.88 88 LEU A C 1
ATOM 707 O O . LEU A 1 88 ? 30.179 20.894 -58.330 1.00 66.88 88 LEU A O 1
ATOM 711 N N . LYS A 1 89 ? 31.724 19.528 -59.237 1.00 65.69 89 LYS A N 1
ATOM 712 C CA . LYS A 1 89 ? 30.754 18.738 -60.013 1.00 65.69 89 LYS A CA 1
ATOM 713 C C . LYS A 1 89 ? 29.764 17.972 -59.127 1.00 65.69 89 LYS A C 1
ATOM 715 O O . LYS A 1 89 ? 28.603 17.827 -59.497 1.00 65.69 89 LYS A O 1
ATOM 720 N N . LEU A 1 90 ? 30.182 17.516 -57.943 1.00 67.62 90 LEU A N 1
ATOM 721 C CA . LEU A 1 90 ? 29.283 16.918 -56.951 1.00 67.62 90 LEU A CA 1
ATOM 722 C C . LEU A 1 90 ? 28.256 17.934 -56.439 1.00 67.62 90 LEU A C 1
ATOM 724 O O . LEU A 1 90 ? 27.079 17.602 -56.354 1.00 67.62 90 LEU A O 1
ATOM 728 N N . TRP A 1 91 ? 28.663 19.171 -56.129 1.00 64.69 91 TRP A N 1
ATOM 729 C CA . TRP A 1 91 ? 27.737 20.220 -55.678 1.00 64.69 91 TRP A CA 1
ATOM 730 C C . TRP A 1 91 ? 26.763 20.681 -56.769 1.00 64.69 91 TRP A C 1
ATOM 732 O O . TRP A 1 91 ? 25.622 21.015 -56.448 1.00 64.69 91 TRP A O 1
ATOM 742 N N . GLU A 1 92 ? 27.181 20.676 -58.036 1.00 65.62 92 GLU A N 1
ATOM 743 C CA . GLU A 1 92 ? 26.300 20.931 -59.186 1.00 65.62 92 GLU A CA 1
ATOM 744 C C . GLU A 1 92 ? 25.278 19.803 -59.390 1.00 65.62 92 GLU A C 1
ATOM 746 O O . GLU A 1 92 ? 24.137 20.046 -59.798 1.00 65.62 92 GLU A O 1
ATOM 751 N N . PHE A 1 93 ? 25.653 18.569 -59.043 1.00 63.94 93 PHE A N 1
ATOM 752 C CA . PHE A 1 93 ? 24.765 17.420 -59.086 1.00 63.94 93 PHE A CA 1
ATOM 753 C C . PHE A 1 93 ? 23.710 17.498 -57.972 1.00 63.94 93 PHE A C 1
ATOM 755 O O . PHE A 1 93 ? 23.943 17.178 -56.801 1.00 63.94 93 PHE A O 1
ATOM 762 N N . THR A 1 94 ? 22.503 17.923 -58.346 1.00 57.03 94 THR A N 1
ATOM 763 C CA . THR A 1 94 ? 21.333 17.947 -57.464 1.00 57.03 94 THR A CA 1
ATOM 764 C C . THR A 1 94 ? 20.340 16.865 -57.885 1.00 57.03 94 THR A C 1
ATOM 766 O O . THR A 1 94 ? 19.521 17.090 -58.776 1.00 57.03 94 THR A O 1
ATOM 769 N N . PRO A 1 95 ? 20.389 15.678 -57.258 1.00 59.19 95 PRO A N 1
ATOM 770 C CA . PRO A 1 95 ? 19.419 14.637 -57.551 1.00 59.19 95 PRO A CA 1
ATOM 771 C C . PRO A 1 95 ? 18.009 15.113 -57.175 1.00 59.19 95 PRO A C 1
ATOM 773 O O . PRO A 1 95 ? 17.788 15.563 -56.049 1.00 59.19 95 PRO A O 1
ATOM 776 N N . LYS A 1 96 ? 17.069 15.034 -58.123 1.00 56.66 96 LYS A N 1
ATOM 777 C CA . LYS A 1 96 ? 15.624 15.107 -57.865 1.00 56.66 96 LYS A CA 1
ATOM 778 C C . LYS A 1 96 ? 15.106 13.668 -57.793 1.00 56.66 96 LYS A C 1
ATOM 780 O O . LYS A 1 96 ? 15.421 12.889 -58.686 1.00 56.66 96 LYS A O 1
ATOM 785 N N . ASP A 1 97 ? 14.363 13.335 -56.740 1.00 57.62 97 ASP A N 1
ATOM 786 C CA . ASP A 1 97 ? 13.652 12.056 -56.557 1.00 57.62 97 ASP A CA 1
ATOM 787 C C . ASP A 1 97 ? 14.517 10.776 -56.593 1.00 57.62 97 ASP A C 1
ATOM 789 O O . ASP A 1 97 ? 14.130 9.768 -57.178 1.00 57.62 97 ASP A O 1
ATOM 793 N N . PHE A 1 98 ? 15.694 10.785 -55.958 1.00 68.00 98 PHE A N 1
ATOM 794 C CA . PHE A 1 98 ? 16.523 9.577 -55.836 1.00 68.00 98 PHE A CA 1
ATOM 795 C C . PHE A 1 98 ? 15.935 8.567 -54.847 1.00 68.00 98 PHE A C 1
ATOM 797 O O . PHE A 1 98 ? 15.581 8.925 -53.722 1.00 68.00 98 PHE A O 1
ATOM 804 N N . THR A 1 99 ? 15.917 7.286 -55.224 1.00 67.44 99 THR A N 1
ATOM 805 C CA . THR A 1 99 ? 15.640 6.195 -54.283 1.00 67.44 99 THR A CA 1
ATOM 806 C C . THR A 1 99 ? 16.906 5.802 -53.514 1.00 67.44 99 THR A C 1
ATOM 808 O O . THR A 1 99 ? 18.029 6.100 -53.921 1.00 67.44 99 THR A O 1
ATOM 811 N N . PHE A 1 100 ? 16.758 5.100 -52.384 1.00 69.88 100 PHE A N 1
ATOM 812 C CA . PHE A 1 100 ? 17.907 4.639 -51.588 1.00 69.88 100 PHE A CA 1
ATOM 813 C C . PHE A 1 100 ? 18.883 3.755 -52.387 1.00 69.88 100 PHE A C 1
ATOM 815 O O . PHE A 1 100 ? 20.092 3.823 -52.175 1.00 69.88 100 PHE A O 1
ATOM 822 N N . VAL A 1 101 ? 18.367 2.959 -53.330 1.00 69.38 101 VAL A N 1
ATOM 823 C CA . VAL A 1 101 ? 19.181 2.111 -54.216 1.00 69.38 101 VAL A CA 1
ATOM 824 C C . VAL A 1 101 ? 20.060 2.973 -55.120 1.00 69.38 101 VAL A C 1
ATOM 826 O O . VAL A 1 101 ? 21.262 2.733 -55.202 1.00 69.38 101 VAL A O 1
ATOM 829 N N . ASP A 1 102 ? 19.493 4.039 -55.690 1.00 69.44 102 ASP A N 1
ATOM 830 C CA . ASP A 1 102 ? 20.220 4.973 -56.556 1.00 69.44 102 ASP A CA 1
ATOM 831 C C . ASP A 1 102 ? 21.352 5.680 -55.801 1.00 69.44 102 ASP A C 1
ATOM 833 O O . ASP A 1 102 ? 22.444 5.860 -56.336 1.00 69.44 102 ASP A O 1
ATOM 837 N N . TYR A 1 103 ? 21.134 6.029 -54.527 1.00 71.56 103 TYR A N 1
ATOM 838 C CA . TYR A 1 103 ? 22.187 6.594 -53.681 1.00 71.56 103 TYR A CA 1
ATOM 839 C C . TYR A 1 103 ? 23.337 5.612 -53.432 1.00 71.56 103 TYR A C 1
ATOM 841 O O . TYR A 1 103 ? 24.500 6.003 -53.532 1.00 71.56 103 TYR A O 1
ATOM 849 N N . ILE A 1 104 ? 23.042 4.348 -53.116 1.00 71.25 104 ILE A N 1
ATOM 850 C CA . ILE A 1 104 ? 24.078 3.332 -52.875 1.00 71.25 104 ILE A CA 1
ATOM 851 C C . ILE A 1 104 ? 24.844 3.012 -54.159 1.00 71.25 104 ILE A C 1
ATOM 853 O O . ILE A 1 104 ? 26.069 2.897 -54.127 1.00 71.25 104 ILE A O 1
ATOM 857 N N . ASP A 1 105 ? 24.161 2.910 -55.295 1.00 69.38 105 ASP A N 1
ATOM 858 C CA . ASP A 1 105 ? 24.810 2.635 -56.575 1.00 69.38 105 ASP A CA 1
ATOM 859 C C . ASP A 1 105 ? 25.629 3.834 -57.072 1.00 69.38 105 ASP A C 1
ATOM 861 O O . ASP A 1 105 ? 26.726 3.651 -57.601 1.00 69.38 105 ASP A O 1
ATOM 865 N N . PHE A 1 106 ? 25.186 5.064 -56.799 1.00 70.00 106 PHE A N 1
ATOM 866 C CA . PHE A 1 106 ? 25.983 6.274 -57.004 1.00 70.00 106 PHE A CA 1
ATOM 867 C C . PHE A 1 106 ? 27.250 6.289 -56.139 1.00 70.00 106 PHE A C 1
ATOM 869 O O . PHE A 1 106 ? 28.341 6.575 -56.634 1.00 70.00 106 PHE A O 1
ATOM 876 N N . ILE A 1 107 ? 27.130 5.926 -54.859 1.00 70.50 107 ILE A N 1
ATOM 877 C CA . ILE A 1 107 ? 28.270 5.816 -53.942 1.00 70.50 107 ILE A CA 1
ATOM 878 C C . ILE A 1 107 ? 29.258 4.744 -54.426 1.00 70.50 107 ILE A C 1
ATOM 880 O O . ILE A 1 107 ? 30.460 5.002 -54.472 1.00 70.50 107 ILE A O 1
ATOM 884 N N . LYS A 1 108 ? 28.769 3.568 -54.842 1.00 69.19 108 LYS A N 1
ATOM 885 C CA . LYS A 1 108 ? 29.598 2.497 -55.423 1.00 69.19 108 LYS A CA 1
ATOM 886 C C . LYS A 1 108 ? 30.309 2.951 -56.693 1.00 69.19 108 LYS A C 1
ATOM 888 O O . LYS A 1 108 ? 31.484 2.644 -56.869 1.00 69.19 108 LYS A O 1
ATOM 893 N N . LEU A 1 109 ? 29.614 3.679 -57.566 1.00 68.56 109 LEU A N 1
ATOM 894 C CA . LEU A 1 109 ? 30.177 4.222 -58.798 1.00 68.56 109 LEU A CA 1
ATOM 895 C C . LEU A 1 109 ? 31.317 5.197 -58.482 1.00 68.56 109 LEU A C 1
ATOM 897 O O . LEU A 1 109 ? 32.416 5.038 -59.011 1.00 68.56 109 LEU A O 1
ATOM 901 N N . LEU A 1 110 ? 31.103 6.142 -57.565 1.00 66.31 110 LEU A N 1
ATOM 902 C CA . LEU A 1 110 ? 32.140 7.086 -57.144 1.00 66.31 110 LEU A CA 1
ATOM 903 C C . LEU A 1 110 ? 33.336 6.387 -56.489 1.00 66.31 110 LEU A C 1
ATOM 905 O O . LEU A 1 110 ? 34.474 6.678 -56.853 1.00 66.31 110 LEU A O 1
ATOM 909 N N . ALA A 1 111 ? 33.093 5.437 -55.581 1.00 65.19 111 ALA A N 1
ATOM 910 C CA . ALA A 1 111 ? 34.150 4.645 -54.953 1.00 65.19 111 ALA A CA 1
ATOM 911 C C . ALA A 1 111 ? 34.972 3.866 -55.998 1.00 65.19 111 ALA A C 1
ATOM 913 O O . ALA A 1 111 ? 36.202 3.901 -55.974 1.00 65.19 111 ALA A O 1
ATOM 914 N N . HIS A 1 112 ? 34.308 3.246 -56.980 1.00 65.50 112 HIS A N 1
ATOM 915 C CA . HIS A 1 112 ? 34.969 2.504 -58.053 1.00 65.50 112 HIS A CA 1
ATOM 916 C C . HIS A 1 112 ? 35.799 3.400 -58.984 1.00 65.50 112 HIS A C 1
ATOM 918 O O . HIS A 1 112 ? 36.916 3.034 -59.352 1.00 65.50 112 HIS A O 1
ATOM 924 N N . HIS A 1 113 ? 35.293 4.583 -59.349 1.00 62.06 113 HIS A N 1
ATOM 925 C CA . HIS A 1 113 ? 36.053 5.545 -60.156 1.00 62.06 113 HIS A CA 1
ATOM 926 C C . HIS A 1 113 ? 37.342 5.990 -59.457 1.00 62.06 113 HIS A C 1
ATOM 928 O O . HIS A 1 113 ? 38.353 6.224 -60.114 1.00 62.06 113 HIS A O 1
ATOM 934 N N . LEU A 1 114 ? 37.335 6.073 -58.130 1.00 59.81 114 LEU A N 1
ATOM 935 C CA . LEU A 1 114 ? 38.480 6.557 -57.365 1.00 59.81 114 LEU A CA 1
ATOM 936 C C . LEU A 1 114 ? 39.518 5.484 -57.095 1.00 59.81 114 LEU A C 1
ATOM 938 O O . LEU A 1 114 ? 40.704 5.790 -57.174 1.00 59.81 114 LEU A O 1
ATOM 942 N N . ASP A 1 115 ? 39.104 4.234 -56.885 1.00 60.88 115 ASP A N 1
ATOM 943 C CA . ASP A 1 115 ? 40.029 3.098 -56.830 1.00 60.88 115 ASP A CA 1
ATOM 944 C C . ASP A 1 115 ? 40.866 2.980 -58.113 1.00 60.88 115 ASP A C 1
ATOM 946 O O . ASP A 1 115 ? 42.042 2.621 -58.060 1.00 60.88 115 ASP A O 1
ATOM 950 N N . GLN A 1 116 ? 40.293 3.335 -59.266 1.00 57.84 116 GLN A N 1
ATOM 951 C CA . GLN A 1 116 ? 41.000 3.303 -60.549 1.00 57.84 116 GLN A CA 1
ATOM 952 C C . GLN A 1 116 ? 41.939 4.500 -60.779 1.00 57.84 116 GLN A C 1
ATOM 954 O O . GLN A 1 116 ? 42.928 4.362 -61.500 1.00 57.84 116 GLN A O 1
ATOM 959 N N . VAL A 1 117 ? 41.659 5.659 -60.169 1.00 57.47 117 VAL A N 1
ATOM 960 C CA . VAL A 1 117 ? 42.501 6.875 -60.232 1.00 57.47 117 VAL A CA 1
ATOM 961 C C . VAL A 1 117 ? 43.546 6.900 -59.105 1.00 57.47 117 VAL A C 1
ATOM 963 O O . VAL A 1 117 ? 44.444 7.738 -59.103 1.00 57.47 117 VAL A O 1
ATOM 966 N N . ASN A 1 118 ? 43.484 5.971 -58.147 1.00 58.69 118 ASN A N 1
ATOM 967 C CA . ASN A 1 118 ? 44.392 5.917 -57.005 1.00 58.69 118 ASN A CA 1
ATOM 968 C C . ASN A 1 118 ? 45.806 5.470 -57.417 1.00 58.69 118 ASN A C 1
ATOM 970 O O . ASN A 1 118 ? 46.185 4.305 -57.300 1.00 58.69 118 ASN A O 1
ATOM 974 N N . LEU A 1 119 ? 46.601 6.421 -57.907 1.00 56.19 119 LEU A N 1
ATOM 975 C CA . LEU A 1 119 ? 47.906 6.163 -58.508 1.00 56.19 119 LEU A CA 1
ATOM 976 C C . LEU A 1 119 ? 48.960 5.622 -57.534 1.00 56.19 119 LEU A C 1
ATOM 978 O O . LEU A 1 119 ? 49.916 5.025 -58.012 1.00 56.19 119 LEU A O 1
ATOM 982 N N . ASN A 1 120 ? 48.791 5.781 -56.210 1.00 53.47 120 ASN A N 1
ATOM 983 C CA . ASN A 1 120 ? 49.765 5.316 -55.206 1.00 53.47 120 ASN A CA 1
ATOM 984 C C . ASN A 1 120 ? 49.188 4.958 -53.811 1.00 53.47 120 ASN A C 1
ATOM 986 O O . ASN A 1 120 ? 49.960 4.816 -52.865 1.00 53.47 120 ASN A O 1
ATOM 990 N N . LYS A 1 121 ? 47.865 4.778 -53.644 1.00 54.31 121 LYS A N 1
ATOM 991 C CA . LYS A 1 121 ? 47.220 4.443 -52.348 1.00 54.31 121 LYS A CA 1
ATOM 992 C C . LYS A 1 121 ? 47.636 5.369 -51.193 1.00 54.31 121 LYS A C 1
ATOM 994 O O . LYS A 1 121 ? 48.051 4.910 -50.130 1.00 54.31 121 LYS A O 1
ATOM 999 N N . THR A 1 122 ? 47.537 6.681 -51.375 1.00 58.66 122 THR A N 1
ATOM 1000 C CA . THR A 1 122 ? 47.794 7.637 -50.288 1.00 58.66 122 THR A CA 1
ATOM 1001 C C . THR A 1 122 ? 46.583 7.729 -49.354 1.00 58.66 122 THR A C 1
ATOM 1003 O O . THR A 1 122 ? 45.496 8.113 -49.778 1.00 58.66 122 THR A O 1
ATOM 1006 N N . SER A 1 123 ? 46.762 7.419 -48.064 1.00 59.97 123 SER A N 1
ATOM 1007 C CA . SER A 1 123 ? 45.705 7.522 -47.037 1.00 59.97 123 SER A CA 1
ATOM 1008 C C . SER A 1 123 ? 45.073 8.917 -46.985 1.00 59.97 123 SER A C 1
ATOM 1010 O O . SER A 1 123 ? 43.857 9.049 -47.002 1.00 59.97 123 SER A O 1
ATOM 1012 N N . LEU A 1 124 ? 45.902 9.961 -47.083 1.00 61.94 124 LEU A N 1
ATOM 1013 C CA . LEU A 1 124 ? 45.479 11.367 -47.101 1.00 61.94 124 LEU A CA 1
ATOM 1014 C C . LEU A 1 124 ? 44.499 11.712 -48.233 1.00 61.94 124 LEU A C 1
ATOM 1016 O O . LEU A 1 124 ? 43.706 12.644 -48.097 1.00 61.94 124 LEU A O 1
ATOM 1020 N N . PHE A 1 125 ? 44.577 11.011 -49.367 1.00 65.62 125 PHE A N 1
ATOM 1021 C CA . PHE A 1 125 ? 43.651 11.215 -50.476 1.00 65.62 125 PHE A CA 1
ATOM 1022 C C . PHE A 1 125 ? 42.273 10.646 -50.143 1.00 65.62 125 PHE A C 1
ATOM 1024 O O . PHE A 1 125 ? 41.266 11.336 -50.309 1.00 65.62 125 PHE A O 1
ATOM 1031 N N . ASN A 1 126 ? 42.249 9.424 -49.608 1.00 66.12 126 ASN A N 1
ATOM 1032 C CA . ASN A 1 126 ? 41.024 8.777 -49.160 1.00 66.12 126 ASN A CA 1
ATOM 1033 C C . ASN A 1 126 ? 40.360 9.589 -48.040 1.00 66.12 126 ASN A C 1
ATOM 1035 O O . ASN A 1 126 ? 39.173 9.869 -48.147 1.00 66.12 126 ASN A O 1
ATOM 1039 N N . ASP A 1 127 ? 41.115 10.078 -47.052 1.00 66.62 127 ASP A N 1
ATOM 1040 C CA . ASP A 1 127 ? 40.574 10.870 -45.936 1.00 66.62 127 ASP A CA 1
ATOM 1041 C C . ASP A 1 127 ? 39.910 12.176 -46.418 1.00 66.62 127 ASP A C 1
ATOM 1043 O O . ASP A 1 127 ? 38.804 12.539 -45.999 1.00 66.62 127 ASP A O 1
ATOM 1047 N N . LYS A 1 128 ? 40.556 12.894 -47.352 1.00 69.44 128 LYS A N 1
ATOM 1048 C CA . LYS A 1 128 ? 39.993 14.121 -47.943 1.00 69.44 128 LYS A CA 1
ATOM 1049 C C . LYS A 1 128 ? 38.752 13.832 -48.777 1.00 69.44 128 LYS A C 1
ATOM 1051 O O . LYS A 1 128 ? 37.784 14.588 -48.712 1.00 69.44 128 LYS A O 1
ATOM 1056 N N . PHE A 1 129 ? 38.771 12.755 -49.552 1.00 68.62 129 PHE A N 1
ATOM 1057 C CA . PHE A 1 129 ? 37.633 12.358 -50.366 1.00 68.62 129 PHE A CA 1
ATOM 1058 C C . PHE A 1 129 ? 36.434 11.922 -49.513 1.00 68.62 129 PHE A C 1
ATOM 1060 O O . PHE A 1 129 ? 35.324 12.407 -49.728 1.00 68.62 129 PHE A O 1
ATOM 1067 N N . GLN A 1 130 ? 36.665 11.084 -48.501 1.00 68.75 130 GLN A N 1
ATOM 1068 C CA . GLN A 1 130 ? 35.657 10.683 -47.519 1.00 68.75 130 GLN A CA 1
ATOM 1069 C C . GLN A 1 130 ? 35.049 11.907 -46.829 1.00 68.75 130 GLN A C 1
ATOM 1071 O O . GLN A 1 130 ? 33.831 11.990 -46.682 1.00 68.75 130 GLN A O 1
ATOM 1076 N N . THR A 1 131 ? 35.862 12.916 -46.501 1.00 68.81 131 THR A N 1
ATOM 1077 C CA . THR A 1 131 ? 35.374 14.188 -45.948 1.00 68.81 131 THR A CA 1
ATOM 1078 C C . THR A 1 131 ? 34.474 14.934 -46.939 1.00 68.81 131 THR A C 1
ATOM 1080 O O . THR A 1 131 ? 33.398 15.391 -46.560 1.00 68.81 131 THR A O 1
ATOM 1083 N N . ILE A 1 132 ? 34.863 15.041 -48.215 1.00 70.06 132 ILE A N 1
ATOM 1084 C CA . ILE A 1 132 ? 34.061 15.710 -49.256 1.00 70.06 132 ILE A CA 1
ATOM 1085 C C . ILE A 1 132 ? 32.725 14.988 -49.472 1.00 70.06 132 ILE A C 1
ATOM 1087 O O . ILE A 1 132 ? 31.678 15.637 -49.493 1.00 70.06 132 ILE A O 1
ATOM 1091 N N . LEU A 1 133 ? 32.736 13.655 -49.573 1.00 69.94 133 LEU A N 1
ATOM 1092 C CA . LEU A 1 133 ? 31.511 12.863 -49.691 1.00 69.94 133 LEU A CA 1
ATOM 1093 C C . LEU A 1 133 ? 30.624 12.986 -48.459 1.00 69.94 133 LEU A C 1
ATOM 1095 O O . LEU A 1 133 ? 29.420 13.183 -48.593 1.00 69.94 133 LEU A O 1
ATOM 1099 N N . THR A 1 134 ? 31.202 12.917 -47.263 1.00 66.62 134 THR A N 1
ATOM 1100 C CA . THR A 1 134 ? 30.457 13.068 -46.009 1.00 66.62 134 THR A CA 1
ATOM 1101 C C . THR A 1 134 ? 29.833 14.462 -45.912 1.00 66.62 134 THR A C 1
ATOM 1103 O O . THR A 1 134 ? 28.677 14.603 -45.513 1.00 66.62 134 THR A O 1
ATOM 1106 N N . LEU A 1 135 ? 30.534 15.511 -46.355 1.00 67.00 135 LEU A N 1
ATOM 1107 C CA . LEU A 1 135 ? 29.997 16.875 -46.431 1.00 67.00 135 LEU A CA 1
ATOM 1108 C C . LEU A 1 135 ? 28.896 17.027 -47.491 1.00 67.00 135 LEU A C 1
ATOM 1110 O O . LEU A 1 135 ? 27.960 17.800 -47.293 1.00 67.00 135 LEU A O 1
ATOM 1114 N N . TYR A 1 136 ? 28.984 16.298 -48.603 1.00 70.94 136 TYR A N 1
ATOM 1115 C CA . TYR A 1 136 ? 27.941 16.282 -49.626 1.00 70.94 136 TYR A CA 1
ATOM 1116 C C . TYR A 1 136 ? 26.681 15.558 -49.129 1.00 70.94 136 TYR A C 1
ATOM 1118 O O . TYR A 1 136 ? 25.579 16.104 -49.206 1.00 70.94 136 TYR A O 1
ATOM 1126 N N . LEU A 1 137 ? 26.852 14.366 -48.552 1.00 70.94 137 LEU A N 1
ATOM 1127 C CA . LEU A 1 137 ? 25.764 13.547 -48.022 1.00 70.94 137 LEU A CA 1
ATOM 1128 C C . LEU A 1 137 ? 25.097 14.215 -46.812 1.00 70.94 137 LEU A C 1
ATOM 1130 O O . LEU A 1 137 ? 23.873 14.271 -46.772 1.00 70.94 137 LEU A O 1
ATOM 1134 N N . SER A 1 138 ? 25.856 14.801 -45.874 1.00 65.81 138 SER A N 1
ATOM 1135 C CA . SER A 1 138 ? 25.317 15.500 -44.682 1.00 65.81 138 SER A CA 1
ATOM 1136 C C . SER A 1 138 ? 24.369 16.655 -45.005 1.00 65.81 138 SER A C 1
ATOM 1138 O O . SER A 1 138 ? 23.455 16.927 -44.230 1.00 65.81 138 SER A O 1
ATOM 1140 N N . LYS A 1 139 ? 24.517 17.315 -46.162 1.00 68.12 139 LYS A N 1
ATOM 1141 C CA . LYS A 1 139 ? 23.571 18.358 -46.595 1.00 68.12 139 LYS A CA 1
ATOM 1142 C C . LYS A 1 139 ? 22.281 17.810 -47.219 1.00 68.12 139 LYS A C 1
ATOM 1144 O O . LYS A 1 139 ? 21.376 18.596 -47.498 1.00 68.12 139 LYS A O 1
ATOM 1149 N N . LYS A 1 140 ? 22.172 16.499 -47.449 1.00 71.25 140 LYS A N 1
ATOM 1150 C CA . LYS A 1 140 ? 20.982 15.829 -47.994 1.00 71.25 140 LYS A CA 1
ATOM 1151 C C . LYS A 1 140 ? 20.251 15.083 -46.874 1.00 71.25 140 LYS A C 1
ATOM 1153 O O . LYS A 1 140 ? 20.577 13.945 -46.551 1.00 71.25 140 LYS A O 1
ATOM 1158 N N . THR A 1 141 ? 19.230 15.717 -46.302 1.00 64.81 141 THR A N 1
ATOM 1159 C CA . THR A 1 141 ? 18.399 15.141 -45.226 1.00 64.81 141 THR A CA 1
ATOM 1160 C C . THR A 1 141 ? 17.692 13.853 -45.644 1.00 64.81 141 THR A C 1
ATOM 1162 O O . THR A 1 141 ? 17.565 12.931 -44.839 1.00 64.81 141 THR A O 1
ATOM 1165 N N . ASP A 1 142 ? 17.301 13.760 -46.916 1.00 72.75 142 ASP A N 1
ATOM 1166 C CA . ASP A 1 142 ? 16.557 12.618 -47.448 1.00 72.75 142 ASP A CA 1
ATOM 1167 C C . ASP A 1 142 ? 17.386 11.332 -47.388 1.00 72.75 142 ASP A C 1
ATOM 1169 O O . ASP A 1 142 ? 16.862 10.278 -47.039 1.00 72.75 142 ASP A O 1
ATOM 1173 N N . PHE A 1 143 ? 18.695 11.401 -47.647 1.00 73.00 143 PHE A N 1
ATOM 1174 C CA . PHE A 1 143 ? 19.566 10.225 -47.631 1.00 73.00 143 PHE A CA 1
ATOM 1175 C C . PHE A 1 143 ? 19.615 9.560 -46.248 1.00 73.00 143 PHE A C 1
ATOM 1177 O O . PHE A 1 143 ? 19.430 8.349 -46.142 1.00 73.00 143 PHE A O 1
ATOM 1184 N N . PHE A 1 144 ? 19.796 10.341 -45.177 1.00 71.94 144 PHE A N 1
ATOM 1185 C CA . PHE A 1 144 ? 19.856 9.804 -43.812 1.00 71.94 144 PHE A CA 1
ATOM 1186 C C . PHE A 1 144 ? 18.513 9.247 -43.333 1.00 71.94 144 PHE A C 1
ATOM 1188 O O . PHE A 1 144 ? 18.494 8.254 -42.605 1.00 71.94 144 PHE A O 1
ATOM 1195 N N . GLN A 1 145 ? 17.392 9.834 -43.767 1.00 75.94 145 GLN A N 1
ATOM 1196 C CA . GLN A 1 145 ? 16.067 9.288 -43.479 1.00 75.94 145 GLN A CA 1
ATOM 1197 C C . GLN A 1 145 ? 15.857 7.937 -44.176 1.00 75.94 145 GLN A C 1
ATOM 1199 O O . GLN A 1 145 ? 15.495 6.962 -43.517 1.00 75.94 145 GLN A O 1
ATOM 1204 N N . HIS A 1 146 ? 16.154 7.846 -45.475 1.00 75.25 146 HIS A N 1
ATOM 1205 C CA . HIS A 1 146 ? 16.057 6.591 -46.224 1.00 75.25 146 HIS A CA 1
ATOM 1206 C C . HIS A 1 146 ? 17.006 5.515 -45.678 1.00 75.25 146 HIS A C 1
ATOM 1208 O O . HIS A 1 146 ? 16.634 4.345 -45.605 1.00 75.25 146 HIS A O 1
ATOM 1214 N N . LEU A 1 147 ? 18.207 5.906 -45.242 1.00 75.94 147 LEU A N 1
ATOM 1215 C CA . LEU A 1 147 ? 19.170 5.014 -44.602 1.00 75.94 147 LEU A CA 1
ATOM 1216 C C . LEU A 1 147 ? 18.624 4.475 -43.272 1.00 75.94 147 LEU A C 1
ATOM 1218 O O . LEU A 1 147 ? 18.643 3.265 -43.051 1.00 75.94 147 LEU A O 1
ATOM 1222 N N . ARG A 1 148 ? 18.059 5.337 -42.416 1.00 76.38 148 ARG A N 1
ATOM 1223 C CA . ARG A 1 148 ? 17.397 4.915 -41.170 1.00 76.38 148 ARG A CA 1
ATOM 1224 C C . ARG A 1 148 ? 16.240 3.948 -41.440 1.00 76.38 148 ARG A C 1
ATOM 1226 O O . ARG A 1 148 ? 16.137 2.927 -40.765 1.00 76.38 148 ARG A O 1
ATOM 1233 N N . GLU A 1 149 ? 15.392 4.241 -42.425 1.00 78.75 149 GLU A N 1
ATOM 1234 C CA . GLU A 1 149 ? 14.274 3.372 -42.813 1.00 78.75 149 GLU A CA 1
ATOM 1235 C C . GLU A 1 149 ? 14.744 2.020 -43.368 1.00 78.75 149 GLU A C 1
ATOM 1237 O O . GLU A 1 149 ? 14.136 0.986 -43.080 1.00 78.75 149 GLU A O 1
ATOM 1242 N N . PHE A 1 150 ? 15.834 2.006 -44.141 1.00 75.44 150 PHE A N 1
ATOM 1243 C CA . PHE A 1 150 ? 16.437 0.780 -44.654 1.00 75.44 150 PHE A CA 1
ATOM 1244 C C . PHE A 1 150 ? 16.969 -0.099 -43.521 1.00 75.44 150 PHE A C 1
ATOM 1246 O O . PHE A 1 150 ? 16.673 -1.295 -43.500 1.00 75.44 150 PHE A O 1
ATOM 1253 N N . PHE A 1 151 ? 17.710 0.471 -42.567 1.00 74.25 151 PHE A N 1
ATOM 1254 C CA . PHE A 1 151 ? 18.236 -0.283 -41.428 1.00 74.25 151 PHE A CA 1
ATOM 1255 C C . PHE A 1 151 ? 17.125 -0.756 -40.478 1.00 74.25 151 PHE A C 1
ATOM 1257 O O . PHE A 1 151 ? 17.190 -1.895 -40.022 1.00 74.25 151 PHE A O 1
ATOM 1264 N N . ASP A 1 152 ? 16.067 0.033 -40.243 1.00 74.94 152 ASP A N 1
ATOM 1265 C CA . ASP A 1 152 ? 14.917 -0.414 -39.436 1.00 74.94 152 ASP A CA 1
ATOM 1266 C C . ASP A 1 152 ? 14.210 -1.633 -40.058 1.00 74.94 152 ASP A C 1
ATOM 1268 O O . ASP A 1 152 ? 13.886 -2.596 -39.359 1.00 74.94 152 ASP A O 1
ATOM 1272 N N . LYS A 1 153 ? 14.018 -1.629 -41.385 1.00 74.75 153 LYS A N 1
ATOM 1273 C CA . LYS A 1 153 ? 13.395 -2.746 -42.115 1.00 74.75 153 LYS A CA 1
ATOM 1274 C C . LYS A 1 153 ? 14.316 -3.965 -42.213 1.00 74.75 153 LYS A C 1
ATOM 1276 O O . LYS A 1 153 ? 13.867 -5.089 -41.994 1.00 74.75 153 LYS A O 1
ATOM 1281 N N . SER A 1 154 ? 15.596 -3.746 -42.504 1.00 68.19 154 SER A N 1
ATOM 1282 C CA . SER A 1 154 ? 16.539 -4.825 -42.824 1.00 68.19 154 SER A CA 1
ATOM 1283 C C . SER A 1 154 ? 17.098 -5.538 -41.590 1.00 68.19 154 SER A C 1
ATOM 1285 O O . SER A 1 154 ? 17.360 -6.733 -41.672 1.00 68.19 154 SER A O 1
ATOM 1287 N N . LEU A 1 155 ? 17.272 -4.845 -40.457 1.00 67.56 155 LEU A N 1
ATOM 1288 C CA . LEU A 1 155 ? 17.815 -5.449 -39.230 1.00 67.56 155 LEU A CA 1
ATOM 1289 C C . LEU A 1 155 ? 16.743 -6.054 -38.317 1.00 67.56 155 LEU A C 1
ATOM 1291 O O . LEU A 1 155 ? 17.030 -7.016 -37.615 1.00 67.56 155 LEU A O 1
ATOM 1295 N N . PHE A 1 156 ? 15.529 -5.491 -38.285 1.00 64.19 156 PHE A N 1
ATOM 1296 C CA . PHE A 1 156 ? 14.555 -5.812 -37.230 1.00 64.19 156 PHE A CA 1
ATOM 1297 C C . PHE A 1 156 ? 13.193 -6.308 -37.729 1.00 64.19 156 PHE A C 1
ATOM 1299 O O . PHE A 1 156 ? 12.369 -6.702 -36.908 1.00 64.19 156 PHE A O 1
ATOM 1306 N N . GLN A 1 157 ? 12.912 -6.279 -39.038 1.00 60.44 157 GLN A N 1
ATOM 1307 C CA . GLN A 1 157 ? 11.615 -6.722 -39.579 1.00 60.44 157 GLN A CA 1
ATOM 1308 C C . GLN A 1 157 ? 11.703 -7.994 -40.436 1.00 60.44 157 GLN A C 1
ATOM 1310 O O . GLN A 1 157 ? 10.685 -8.408 -40.981 1.00 60.44 157 GLN A O 1
ATOM 1315 N N . ASN A 1 158 ? 12.880 -8.629 -40.571 1.00 55.19 158 ASN A N 1
ATOM 1316 C CA . ASN A 1 158 ? 13.134 -9.821 -41.412 1.00 55.19 158 ASN A CA 1
ATOM 1317 C C . ASN A 1 158 ? 12.657 -9.718 -42.878 1.00 55.19 158 ASN A C 1
ATOM 1319 O O . ASN A 1 158 ? 12.736 -10.681 -43.642 1.00 55.19 158 ASN A O 1
ATOM 1323 N N . HIS A 1 159 ? 12.206 -8.544 -43.310 1.00 51.38 159 HIS A N 1
ATOM 1324 C CA . HIS A 1 159 ? 11.918 -8.230 -44.692 1.00 51.38 159 HIS A CA 1
ATOM 1325 C C . HIS A 1 159 ? 13.189 -7.652 -45.289 1.00 51.38 159 HIS A C 1
ATOM 1327 O O . HIS A 1 159 ? 13.391 -6.440 -45.276 1.00 51.38 159 HIS A O 1
ATOM 1333 N N . ALA A 1 160 ? 14.055 -8.528 -45.800 1.00 44.62 160 ALA A N 1
ATOM 1334 C CA . ALA A 1 160 ? 15.110 -8.093 -46.699 1.00 44.62 160 ALA A CA 1
ATOM 1335 C C . ALA A 1 160 ? 14.432 -7.345 -47.861 1.00 44.62 160 ALA A C 1
ATOM 1337 O O . ALA A 1 160 ? 13.645 -7.964 -48.587 1.00 44.62 160 ALA A O 1
ATOM 1338 N N . PRO A 1 161 ? 14.656 -6.030 -48.043 1.00 50.38 161 PRO A N 1
ATOM 1339 C CA . PRO A 1 161 ? 14.228 -5.382 -49.268 1.00 50.38 161 PRO A CA 1
ATOM 1340 C C . PRO A 1 161 ? 14.944 -6.112 -50.405 1.00 50.38 161 PRO A C 1
ATOM 1342 O O . PRO A 1 161 ? 16.170 -6.166 -50.450 1.00 50.38 161 PRO A O 1
ATOM 1345 N N . THR A 1 162 ? 14.159 -6.728 -51.284 1.00 51.59 162 THR A N 1
ATOM 1346 C CA . THR A 1 162 ? 14.520 -7.795 -52.232 1.00 51.59 162 THR A CA 1
ATOM 1347 C C . THR A 1 162 ? 15.588 -7.422 -53.281 1.00 51.59 162 THR A C 1
ATOM 1349 O O . THR A 1 162 ? 15.789 -8.167 -54.234 1.00 51.59 162 THR A O 1
ATOM 1352 N N . ALA A 1 163 ? 16.267 -6.280 -53.141 1.00 51.47 163 ALA A N 1
ATOM 1353 C CA . ALA A 1 163 ? 17.212 -5.728 -54.108 1.00 51.47 163 ALA A CA 1
ATOM 1354 C C . ALA A 1 163 ? 18.625 -5.423 -53.557 1.00 51.47 163 ALA A C 1
ATOM 1356 O O . ALA A 1 163 ? 19.546 -5.307 -54.359 1.00 51.47 163 ALA A O 1
ATOM 1357 N N . LEU A 1 164 ? 18.842 -5.301 -52.238 1.00 58.94 164 LEU A N 1
ATOM 1358 C CA . LEU A 1 164 ? 20.148 -4.911 -51.671 1.00 58.94 164 LEU A CA 1
ATOM 1359 C C . LEU A 1 164 ? 20.568 -5.832 -50.519 1.00 58.94 164 LEU A C 1
ATOM 1361 O O . LEU A 1 164 ? 19.845 -5.966 -49.533 1.00 58.94 164 LEU A O 1
ATOM 1365 N N . ASN A 1 165 ? 21.768 -6.416 -50.605 1.00 67.38 165 ASN A N 1
ATOM 1366 C CA . ASN A 1 165 ? 22.354 -7.154 -49.486 1.00 67.38 165 ASN A CA 1
ATOM 1367 C C . ASN A 1 165 ? 22.840 -6.172 -48.413 1.00 67.38 165 ASN A C 1
ATOM 1369 O O . ASN A 1 165 ? 23.591 -5.240 -48.704 1.00 67.38 165 ASN A O 1
ATOM 1373 N N . LEU A 1 166 ? 22.472 -6.423 -47.157 1.00 69.50 166 LEU A N 1
ATOM 1374 C CA . LEU A 1 166 ? 22.852 -5.593 -46.009 1.00 69.50 166 LEU A CA 1
ATOM 1375 C C . LEU A 1 166 ? 24.380 -5.465 -45.881 1.00 69.50 166 LEU A C 1
ATOM 1377 O O . LEU A 1 166 ? 24.893 -4.370 -45.675 1.00 69.50 166 LEU A O 1
ATOM 1381 N N . HIS A 1 167 ? 25.110 -6.558 -46.109 1.00 70.31 167 HIS A N 1
ATOM 1382 C CA . HIS A 1 167 ? 26.575 -6.573 -46.097 1.00 70.31 167 HIS A CA 1
ATOM 1383 C C . HIS A 1 167 ? 27.195 -5.672 -47.184 1.00 70.31 167 HIS A C 1
ATOM 1385 O O . HIS A 1 167 ? 28.191 -4.990 -46.939 1.00 70.31 167 HIS A O 1
ATOM 1391 N N . ASP A 1 168 ? 26.590 -5.606 -48.372 1.00 70.56 168 ASP A N 1
ATOM 1392 C CA . ASP A 1 168 ? 27.078 -4.761 -49.471 1.00 70.56 168 ASP A CA 1
ATOM 1393 C C . ASP A 1 168 ? 26.837 -3.274 -49.167 1.00 70.56 168 ASP A C 1
ATOM 1395 O O . ASP A 1 168 ? 27.654 -2.415 -49.492 1.00 70.56 168 ASP A O 1
ATOM 1399 N N . VAL A 1 169 ? 25.737 -2.953 -48.484 1.00 72.75 169 VAL A N 1
ATOM 1400 C CA . VAL A 1 169 ? 25.446 -1.586 -48.027 1.00 72.75 169 VAL A CA 1
ATOM 1401 C C . VAL A 1 169 ? 26.373 -1.183 -46.875 1.00 72.75 169 VAL A C 1
ATOM 1403 O O . VAL A 1 169 ? 26.944 -0.098 -46.900 1.00 72.75 169 VAL A O 1
ATOM 1406 N N . VAL A 1 170 ? 26.598 -2.057 -45.892 1.00 73.56 170 VAL A N 1
ATOM 1407 C CA . VAL A 1 170 ? 27.510 -1.769 -44.771 1.00 73.56 170 VAL A CA 1
ATOM 1408 C C . VAL A 1 170 ? 28.948 -1.601 -45.268 1.00 73.56 170 VAL A C 1
ATOM 1410 O O . VAL A 1 170 ? 29.587 -0.608 -44.937 1.00 73.56 170 VAL A O 1
ATOM 1413 N N . SER A 1 171 ? 29.447 -2.500 -46.122 1.00 72.25 171 SER A N 1
ATOM 1414 C CA . SER A 1 171 ? 30.809 -2.395 -46.674 1.00 72.25 171 SER A CA 1
ATOM 1415 C C . SER A 1 171 ? 31.017 -1.132 -47.517 1.00 72.25 171 SER A C 1
ATOM 1417 O O . SER A 1 171 ? 32.057 -0.482 -47.403 1.00 72.25 171 SER A O 1
ATOM 1419 N N . THR A 1 172 ? 30.021 -0.730 -48.311 1.00 71.69 172 THR A N 1
ATOM 1420 C CA . THR A 1 172 ? 30.094 0.516 -49.089 1.00 71.69 172 THR A CA 1
ATOM 1421 C C . THR A 1 172 ? 30.076 1.751 -48.194 1.00 71.69 172 THR A C 1
ATOM 1423 O O . THR A 1 172 ? 30.902 2.641 -48.381 1.00 71.69 172 THR A O 1
ATOM 1426 N N . LEU A 1 173 ? 29.234 1.795 -47.161 1.00 72.75 173 LEU A N 1
ATOM 1427 C CA . LEU A 1 173 ? 29.203 2.915 -46.213 1.00 72.75 173 LEU A CA 1
ATOM 1428 C C . LEU A 1 173 ? 30.482 3.012 -45.364 1.00 72.75 173 LEU A C 1
ATOM 1430 O O . LEU A 1 173 ? 30.979 4.115 -45.130 1.00 72.75 173 LEU A O 1
ATOM 1434 N N . VAL A 1 174 ? 31.063 1.875 -44.970 1.00 74.06 174 VAL A N 1
ATOM 1435 C CA . VAL A 1 174 ? 32.363 1.826 -44.280 1.00 74.06 174 VAL A CA 1
ATOM 1436 C C . VAL A 1 174 ? 33.484 2.323 -45.196 1.00 74.06 174 VAL A C 1
ATOM 1438 O O . VAL A 1 174 ? 34.322 3.105 -44.754 1.00 74.06 174 VAL A O 1
ATOM 1441 N N . SER A 1 175 ? 33.471 1.967 -46.487 1.00 69.38 175 SER A N 1
ATOM 1442 C CA . SER A 1 175 ? 34.478 2.452 -47.448 1.00 69.38 175 SER A CA 1
ATOM 1443 C C . SER A 1 175 ? 34.465 3.979 -47.632 1.00 69.38 175 SER A C 1
ATOM 1445 O O . SER A 1 175 ? 35.493 4.587 -47.936 1.00 69.38 175 SER A O 1
ATOM 1447 N N . VAL A 1 176 ? 33.317 4.612 -47.374 1.00 68.12 176 VAL A N 1
ATOM 1448 C CA . VAL A 1 176 ? 33.114 6.067 -47.461 1.00 68.12 176 VAL A CA 1
ATOM 1449 C C . VAL A 1 176 ? 33.439 6.786 -46.142 1.00 68.12 176 VAL A C 1
ATOM 1451 O O . VAL A 1 176 ? 33.437 8.012 -46.103 1.00 68.12 176 VAL A O 1
ATOM 1454 N N . GLY A 1 177 ? 33.774 6.057 -45.072 1.00 67.75 177 GLY A N 1
ATOM 1455 C CA . GLY A 1 177 ? 34.097 6.647 -43.768 1.00 67.75 177 GLY A CA 1
ATOM 1456 C C . GLY A 1 177 ? 32.867 7.056 -42.947 1.00 67.75 177 GLY A C 1
ATOM 1457 O O . GLY A 1 177 ? 32.984 7.850 -42.021 1.00 67.75 177 GLY A O 1
ATOM 1458 N N . LEU A 1 178 ? 31.681 6.515 -43.257 1.00 70.81 178 LEU A N 1
ATOM 1459 C CA . LEU A 1 178 ? 30.431 6.784 -42.525 1.00 70.81 178 LEU A CA 1
ATOM 1460 C C . LEU A 1 178 ? 30.166 5.787 -41.383 1.00 70.81 178 LEU A C 1
ATOM 1462 O O . LEU A 1 178 ? 29.026 5.650 -40.939 1.00 70.81 178 LEU A O 1
ATOM 1466 N N . SER A 1 179 ? 31.195 5.090 -40.896 1.00 71.25 179 SER A N 1
ATOM 1467 C CA . SER A 1 179 ? 31.067 4.089 -39.828 1.00 71.25 179 SER A CA 1
ATOM 1468 C C . SER A 1 179 ? 30.464 4.669 -38.549 1.00 71.25 179 SER A C 1
ATOM 1470 O O . SER A 1 179 ? 29.584 4.053 -37.960 1.00 71.25 179 SER A O 1
ATOM 1472 N N . ASP A 1 180 ? 30.879 5.872 -38.149 1.00 74.00 180 ASP A N 1
ATOM 1473 C CA . ASP A 1 180 ? 30.438 6.484 -36.890 1.00 74.00 180 ASP A CA 1
ATOM 1474 C C . ASP A 1 180 ? 28.954 6.868 -36.929 1.00 74.00 180 ASP A C 1
ATOM 1476 O O . ASP A 1 180 ? 28.213 6.579 -35.991 1.00 74.00 180 ASP A O 1
ATOM 1480 N N . TYR A 1 181 ? 28.493 7.429 -38.050 1.00 75.94 181 TYR A N 1
ATOM 1481 C CA . TYR A 1 181 ? 27.078 7.747 -38.267 1.00 75.94 181 TYR A CA 1
ATOM 1482 C C . TYR A 1 181 ? 26.212 6.491 -38.345 1.00 75.94 181 TYR A C 1
ATOM 1484 O O . TYR A 1 181 ? 25.089 6.463 -37.848 1.00 75.94 181 TYR A O 1
ATOM 1492 N N . LEU A 1 182 ? 26.725 5.435 -38.972 1.00 76.25 182 LEU A N 1
ATOM 1493 C CA . LEU A 1 182 ? 26.035 4.157 -39.048 1.00 76.25 182 LEU A CA 1
ATOM 1494 C C . LEU A 1 182 ? 25.940 3.499 -37.660 1.00 76.25 182 LEU A C 1
ATOM 1496 O O . LEU A 1 182 ? 24.864 3.023 -37.299 1.00 76.25 182 LEU A O 1
ATOM 1500 N N . ASN A 1 183 ? 26.993 3.577 -36.843 1.00 79.44 183 ASN A N 1
ATOM 1501 C CA . ASN A 1 183 ? 26.963 3.139 -35.446 1.00 79.44 183 ASN A CA 1
ATOM 1502 C C . ASN A 1 183 ? 25.944 3.944 -34.626 1.00 79.44 183 ASN A C 1
ATOM 1504 O O . ASN A 1 183 ? 25.156 3.356 -33.888 1.00 79.44 183 ASN A O 1
ATOM 1508 N N . GLU A 1 184 ? 25.903 5.269 -34.786 1.00 82.12 184 GLU A N 1
ATOM 1509 C CA . GLU A 1 184 ? 24.925 6.138 -34.119 1.00 82.12 184 GLU A CA 1
ATOM 1510 C C . GLU A 1 184 ? 23.482 5.755 -34.482 1.00 82.12 184 GLU A C 1
ATOM 1512 O O . GLU A 1 184 ? 22.641 5.587 -33.596 1.00 82.12 184 GLU A O 1
ATOM 1517 N N . ILE A 1 185 ? 23.202 5.527 -35.768 1.00 80.19 185 ILE A N 1
ATOM 1518 C CA . ILE A 1 185 ? 21.870 5.137 -36.249 1.00 80.19 185 ILE A CA 1
ATOM 1519 C C . ILE A 1 185 ? 21.466 3.763 -35.713 1.00 80.19 185 ILE A C 1
ATOM 1521 O O . ILE A 1 185 ? 20.334 3.595 -35.256 1.00 80.19 185 ILE A O 1
ATOM 1525 N N . VAL A 1 186 ? 22.369 2.780 -35.735 1.00 80.81 186 VAL A N 1
ATOM 1526 C CA . VAL A 1 186 ? 22.091 1.436 -35.208 1.00 80.81 186 VAL A CA 1
ATOM 1527 C C . VAL A 1 186 ? 21.841 1.482 -33.702 1.00 80.81 186 VAL A C 1
ATOM 1529 O O . VAL A 1 186 ? 20.889 0.862 -33.227 1.00 80.81 186 VAL A O 1
ATOM 1532 N N . VAL A 1 187 ? 22.632 2.256 -32.953 1.00 82.88 187 VAL A N 1
ATOM 1533 C CA . VAL A 1 187 ? 22.422 2.467 -31.516 1.00 82.88 187 VAL A CA 1
ATOM 1534 C C . VAL A 1 187 ? 21.071 3.139 -31.262 1.00 82.88 187 VAL A C 1
ATOM 1536 O O . VAL A 1 187 ? 20.304 2.658 -30.429 1.00 82.88 187 VAL A O 1
ATOM 1539 N N . GLU A 1 188 ? 20.719 4.200 -31.988 1.00 85.12 188 GLU A N 1
ATOM 1540 C CA . GLU A 1 188 ? 19.439 4.893 -31.803 1.00 85.12 188 GLU A CA 1
ATOM 1541 C C . GLU A 1 188 ? 18.234 3.992 -32.123 1.00 85.12 188 GLU A C 1
ATOM 1543 O O . GLU A 1 188 ? 17.247 3.972 -31.374 1.00 85.12 188 GLU A O 1
ATOM 1548 N N . LEU A 1 189 ? 18.317 3.197 -33.195 1.00 82.81 189 LEU A N 1
ATOM 1549 C CA . LEU A 1 189 ? 17.291 2.218 -33.554 1.00 82.81 189 LEU A CA 1
ATOM 1550 C C . LEU A 1 189 ? 17.168 1.124 -32.488 1.00 82.81 189 LEU A C 1
ATOM 1552 O O . LEU A 1 189 ? 16.055 0.839 -32.039 1.00 82.81 189 LEU A O 1
ATOM 1556 N N . ALA A 1 190 ? 18.290 0.567 -32.020 1.00 83.69 190 ALA A N 1
ATOM 1557 C CA . ALA A 1 190 ? 18.306 -0.432 -30.955 1.00 83.69 190 ALA A CA 1
ATOM 1558 C C . ALA A 1 190 ? 17.676 0.116 -29.665 1.00 83.69 190 ALA A C 1
ATOM 1560 O O . ALA A 1 190 ? 16.790 -0.518 -29.091 1.00 83.69 190 ALA A O 1
ATOM 1561 N N . ILE A 1 191 ? 18.045 1.332 -29.247 1.00 86.56 191 ILE A N 1
ATOM 1562 C CA . ILE A 1 191 ? 17.460 2.012 -28.082 1.00 86.56 191 ILE A CA 1
ATOM 1563 C C . ILE A 1 191 ? 15.948 2.187 -28.252 1.00 86.56 191 ILE A C 1
ATOM 1565 O O . ILE A 1 191 ? 15.184 1.931 -27.318 1.00 86.56 191 ILE A O 1
ATOM 1569 N N . THR A 1 192 ? 15.500 2.610 -29.434 1.00 87.19 192 THR A N 1
ATOM 1570 C CA . THR A 1 192 ? 14.077 2.827 -29.726 1.00 87.19 192 THR A CA 1
ATOM 1571 C C . THR A 1 192 ? 13.289 1.518 -29.670 1.00 87.19 192 THR A C 1
ATOM 1573 O O . THR A 1 192 ? 12.226 1.464 -29.049 1.00 87.19 192 THR A O 1
ATOM 1576 N N . LYS A 1 193 ? 13.821 0.429 -30.238 1.00 84.75 193 LYS A N 1
ATOM 1577 C CA . LYS A 1 193 ? 13.192 -0.901 -30.188 1.00 84.75 193 LYS A CA 1
ATOM 1578 C C . LYS A 1 193 ? 13.160 -1.469 -28.774 1.00 84.75 193 LYS A C 1
ATOM 1580 O O . LYS A 1 193 ? 12.104 -1.924 -28.346 1.00 84.75 193 LYS A O 1
ATOM 1585 N N . ILE A 1 194 ? 14.268 -1.394 -28.033 1.00 87.75 194 ILE A N 1
ATOM 1586 C CA . ILE A 1 194 ? 14.342 -1.837 -26.632 1.00 87.75 194 ILE A CA 1
ATOM 1587 C C . ILE A 1 194 ? 13.330 -1.072 -25.779 1.00 87.75 194 ILE A C 1
ATOM 1589 O O . ILE A 1 194 ? 12.630 -1.680 -24.968 1.00 87.75 194 ILE A O 1
ATOM 1593 N N . ARG A 1 195 ? 13.204 0.247 -25.978 1.00 89.31 195 ARG A N 1
ATOM 1594 C CA . ARG A 1 195 ? 12.198 1.068 -25.291 1.00 89.31 195 ARG A CA 1
ATOM 1595 C C . ARG A 1 195 ? 10.782 0.615 -25.621 1.00 89.31 195 ARG A C 1
ATOM 1597 O O . ARG A 1 195 ? 10.009 0.374 -24.701 1.00 89.31 195 ARG A O 1
ATOM 1604 N N . ASN A 1 196 ? 10.455 0.458 -26.901 1.00 89.19 196 ASN A N 1
ATOM 1605 C CA . ASN A 1 196 ? 9.114 0.059 -27.326 1.00 89.19 196 ASN A CA 1
ATOM 1606 C C . ASN A 1 196 ? 8.745 -1.341 -26.820 1.00 89.19 196 ASN A C 1
ATOM 1608 O O . ASN A 1 196 ? 7.657 -1.515 -26.276 1.00 89.19 196 ASN A O 1
ATOM 1612 N N . PHE A 1 197 ? 9.658 -2.308 -26.930 1.00 88.44 197 PHE A N 1
ATOM 1613 C CA . PHE A 1 197 ? 9.447 -3.668 -26.435 1.00 88.44 197 PHE A CA 1
ATOM 1614 C C . PHE A 1 197 ? 9.273 -3.691 -24.913 1.00 88.44 197 PHE A C 1
ATOM 1616 O O . PHE A 1 197 ? 8.287 -4.226 -24.410 1.00 88.44 197 PHE A O 1
ATOM 1623 N N . THR A 1 198 ? 10.179 -3.040 -24.173 1.00 87.25 198 THR A N 1
ATOM 1624 C CA . THR A 1 198 ? 10.088 -2.943 -22.708 1.00 87.25 198 THR A CA 1
ATOM 1625 C C . THR A 1 198 ? 8.767 -2.293 -22.288 1.00 87.25 198 THR A C 1
ATOM 1627 O O . THR A 1 198 ? 8.085 -2.810 -21.411 1.00 87.25 198 THR A O 1
ATOM 1630 N N . LEU A 1 199 ? 8.334 -1.208 -22.940 1.00 88.88 199 LEU A N 1
ATOM 1631 C CA . LEU A 1 199 ? 7.055 -0.559 -22.625 1.00 88.88 199 LEU A CA 1
ATOM 1632 C C . LEU A 1 199 ? 5.847 -1.457 -22.933 1.00 88.88 199 LEU A C 1
ATOM 1634 O O . LEU A 1 199 ? 4.929 -1.531 -22.118 1.00 88.88 199 LEU A O 1
ATOM 1638 N N . GLN A 1 200 ? 5.844 -2.172 -24.059 1.00 89.00 200 GLN A N 1
ATOM 1639 C CA . GLN A 1 200 ? 4.763 -3.100 -24.411 1.00 89.00 200 GLN A CA 1
ATOM 1640 C C . GLN A 1 200 ? 4.639 -4.260 -23.418 1.00 89.00 200 GLN A C 1
ATOM 1642 O O . GLN A 1 200 ? 3.531 -4.644 -23.062 1.00 89.00 200 GLN A O 1
ATOM 1647 N N . VAL A 1 201 ? 5.765 -4.803 -22.955 1.00 86.31 201 VAL A N 1
ATOM 1648 C CA . VAL A 1 201 ? 5.780 -5.951 -22.037 1.00 86.31 201 VAL A CA 1
ATOM 1649 C C . VAL A 1 201 ? 5.508 -5.530 -20.589 1.00 86.31 201 VAL A C 1
ATOM 1651 O O . VAL A 1 201 ? 4.852 -6.263 -19.848 1.00 86.31 201 VAL A O 1
ATOM 1654 N N . CYS A 1 202 ? 6.001 -4.361 -20.167 1.00 83.69 202 CYS A N 1
ATOM 1655 C CA . CYS A 1 202 ? 5.883 -3.904 -18.782 1.00 83.69 202 CYS A CA 1
ATOM 1656 C C . CYS A 1 202 ? 4.532 -3.262 -18.452 1.00 83.69 202 CYS A C 1
ATOM 1658 O O . CYS A 1 202 ? 4.099 -3.353 -17.300 1.00 83.69 202 CYS A O 1
ATOM 1660 N N . THR A 1 203 ? 3.877 -2.596 -19.405 1.00 84.81 203 THR A N 1
ATOM 1661 C CA . THR A 1 203 ? 2.640 -1.846 -19.128 1.00 84.81 203 THR A CA 1
ATOM 1662 C C . THR A 1 203 ? 1.519 -2.768 -18.645 1.00 84.81 203 THR A C 1
ATOM 1664 O O . THR A 1 203 ? 1.102 -3.695 -19.332 1.00 84.81 203 THR A O 1
ATOM 1667 N N . GLY A 1 204 ? 1.040 -2.533 -17.419 1.00 79.50 204 GLY A N 1
ATOM 1668 C CA . GLY A 1 204 ? -0.094 -3.259 -16.831 1.00 79.50 204 GLY A CA 1
ATOM 1669 C C . GLY A 1 204 ? 0.147 -4.729 -16.455 1.00 79.50 204 GLY A C 1
ATOM 1670 O O . GLY A 1 204 ? -0.771 -5.368 -15.950 1.00 79.50 204 GLY A O 1
ATOM 1671 N N . ASN A 1 205 ? 1.352 -5.272 -16.656 1.00 85.00 205 ASN A N 1
ATOM 1672 C CA . ASN A 1 205 ? 1.694 -6.641 -16.264 1.00 85.00 205 ASN A CA 1
ATOM 1673 C C . ASN A 1 205 ? 2.591 -6.634 -15.019 1.00 85.00 205 ASN A C 1
ATOM 1675 O O . ASN A 1 205 ? 3.745 -6.205 -15.096 1.00 85.00 205 ASN A O 1
ATOM 1679 N N . TRP A 1 206 ? 2.064 -7.084 -13.875 1.00 86.25 206 TRP A N 1
ATOM 1680 C CA . TRP A 1 206 ? 2.758 -7.042 -12.575 1.00 86.25 206 TRP A CA 1
ATOM 1681 C C . TRP A 1 206 ? 2.978 -8.418 -11.928 1.00 86.25 206 TRP A C 1
ATOM 1683 O O . TRP A 1 206 ? 3.733 -8.518 -10.965 1.00 86.25 206 TRP A O 1
ATOM 1693 N N . GLU A 1 207 ? 2.339 -9.467 -12.449 1.00 82.94 207 GLU A N 1
ATOM 1694 C CA . GLU A 1 207 ? 2.311 -10.796 -11.818 1.00 82.94 207 GLU A CA 1
ATOM 1695 C C . GLU A 1 207 ? 3.523 -11.661 -12.184 1.00 82.94 207 GLU A C 1
ATOM 1697 O O . GLU A 1 207 ? 3.930 -12.543 -11.428 1.00 82.94 207 GLU A O 1
ATOM 1702 N N . ARG A 1 208 ? 4.102 -11.444 -13.371 1.00 84.12 208 ARG A N 1
ATOM 1703 C CA . ARG A 1 208 ? 5.167 -12.293 -13.920 1.00 84.12 208 ARG A CA 1
ATOM 1704 C C . ARG A 1 208 ? 6.525 -11.596 -13.860 1.00 84.12 208 ARG A C 1
ATOM 1706 O O . ARG A 1 208 ? 6.571 -10.386 -14.062 1.00 84.12 208 ARG A O 1
ATOM 1713 N N . PRO A 1 209 ? 7.622 -12.348 -13.656 1.00 84.12 209 PRO A N 1
ATOM 1714 C CA . PRO A 1 209 ? 8.966 -11.802 -13.794 1.00 84.12 209 PRO A CA 1
ATOM 1715 C C . PRO A 1 209 ? 9.245 -11.455 -15.265 1.00 84.12 209 PRO A C 1
ATOM 1717 O O . PRO A 1 209 ? 9.066 -12.289 -16.157 1.00 84.12 209 PRO A O 1
ATOM 1720 N N . LEU A 1 210 ? 9.662 -10.217 -15.524 1.00 86.00 210 LEU A N 1
ATOM 1721 C CA . LEU A 1 210 ? 9.904 -9.670 -16.858 1.00 86.00 210 LEU A CA 1
ATOM 1722 C C . LEU A 1 210 ? 11.392 -9.518 -17.184 1.00 86.00 210 LEU A C 1
ATOM 1724 O O . LEU A 1 210 ? 11.734 -9.492 -18.366 1.00 86.00 210 LEU A O 1
ATOM 1728 N N . LEU A 1 211 ? 12.280 -9.461 -16.184 1.00 85.12 211 LEU A N 1
ATOM 1729 C CA . LEU A 1 211 ? 13.710 -9.207 -16.412 1.00 85.12 211 LEU A CA 1
ATOM 1730 C C . LEU A 1 211 ? 14.358 -10.253 -17.320 1.00 85.12 211 LEU A C 1
ATOM 1732 O O . LEU A 1 211 ? 15.066 -9.899 -18.260 1.00 85.12 211 LEU A O 1
ATOM 1736 N N . HIS A 1 212 ? 14.065 -11.534 -17.093 1.00 86.81 212 HIS A N 1
ATOM 1737 C CA . HIS A 1 212 ? 14.578 -12.611 -17.941 1.00 86.81 212 HIS A CA 1
ATOM 1738 C C . HIS A 1 212 ? 14.090 -12.475 -19.390 1.00 86.81 212 HIS A C 1
ATOM 1740 O O . HIS A 1 212 ? 14.874 -12.605 -20.325 1.00 86.81 212 HIS A O 1
ATOM 1746 N N . THR A 1 213 ? 12.805 -12.172 -19.586 1.00 87.19 213 THR A N 1
ATOM 1747 C CA . THR A 1 213 ? 12.210 -11.991 -20.918 1.00 87.19 213 THR A CA 1
ATOM 1748 C C . THR A 1 213 ? 12.879 -10.839 -21.665 1.00 87.19 213 THR A C 1
ATOM 1750 O O . THR A 1 213 ? 13.251 -10.993 -22.826 1.00 87.19 213 THR A O 1
ATOM 1753 N N . ILE A 1 214 ? 13.104 -9.712 -20.984 1.00 86.75 214 ILE A N 1
ATOM 1754 C CA . ILE A 1 214 ? 13.778 -8.539 -21.553 1.00 86.75 214 ILE A CA 1
ATOM 1755 C C . ILE A 1 214 ? 15.229 -8.869 -21.916 1.00 86.75 214 ILE A C 1
ATOM 1757 O O . ILE A 1 214 ? 15.646 -8.596 -23.039 1.00 86.75 214 ILE A O 1
ATOM 1761 N N . ASN A 1 215 ? 15.978 -9.501 -21.010 1.00 87.75 215 ASN A N 1
ATOM 1762 C CA . ASN A 1 215 ? 17.369 -9.874 -21.267 1.00 87.75 215 ASN A CA 1
ATOM 1763 C C . ASN A 1 215 ? 17.469 -10.854 -22.449 1.00 87.75 215 ASN A C 1
ATOM 1765 O O . ASN A 1 215 ? 18.264 -10.634 -23.357 1.00 87.75 215 ASN A O 1
ATOM 1769 N N . SER A 1 216 ? 16.593 -11.865 -22.502 1.00 86.88 216 SER A N 1
ATOM 1770 C CA . SER A 1 216 ? 16.566 -12.843 -23.598 1.00 86.88 216 SER A CA 1
ATOM 1771 C C . SER A 1 216 ? 16.219 -12.221 -24.954 1.00 86.88 216 SER A C 1
ATOM 1773 O O . SER A 1 216 ? 16.757 -12.638 -25.975 1.00 86.88 216 SER A O 1
ATOM 1775 N N . TYR A 1 217 ? 15.355 -11.201 -24.984 1.00 86.88 217 TYR A N 1
ATOM 1776 C CA . TYR A 1 217 ? 15.045 -10.464 -26.209 1.00 86.88 217 TYR A CA 1
ATOM 1777 C C . TYR A 1 217 ? 16.261 -9.668 -26.700 1.00 86.88 217 TYR A C 1
ATOM 1779 O O . TYR A 1 217 ? 16.577 -9.673 -27.887 1.00 86.88 217 TYR A O 1
ATOM 1787 N N . ILE A 1 218 ? 16.990 -9.022 -25.787 1.00 85.38 218 ILE A N 1
ATOM 1788 C CA . ILE A 1 218 ? 18.196 -8.264 -26.140 1.00 85.38 218 ILE A CA 1
ATOM 1789 C C . ILE A 1 218 ? 19.287 -9.201 -26.670 1.00 85.38 218 ILE A C 1
ATOM 1791 O O . ILE A 1 218 ? 19.903 -8.894 -27.687 1.00 85.38 218 ILE A O 1
ATOM 1795 N N . GLU A 1 219 ? 19.501 -10.345 -26.020 1.00 84.38 219 GLU A N 1
ATOM 1796 C CA . GLU A 1 219 ? 20.526 -11.320 -26.411 1.00 84.38 219 GLU A CA 1
ATOM 1797 C C . GLU A 1 219 ? 20.216 -12.027 -27.737 1.00 84.38 219 GLU A C 1
ATOM 1799 O O . GLU A 1 219 ? 21.130 -12.233 -28.532 1.00 84.38 219 GLU A O 1
ATOM 1804 N N . ASN A 1 220 ? 18.950 -12.372 -28.001 1.00 83.12 220 ASN A N 1
ATOM 1805 C CA . ASN A 1 220 ? 18.584 -13.188 -29.164 1.00 83.12 220 ASN A CA 1
ATOM 1806 C C . ASN A 1 220 ? 18.156 -12.376 -30.394 1.00 83.12 220 ASN A C 1
ATOM 1808 O O . ASN A 1 220 ? 18.428 -12.803 -31.509 1.00 83.12 220 ASN A O 1
ATOM 1812 N N . GLU A 1 221 ? 17.498 -11.226 -30.219 1.00 79.25 221 GLU A N 1
ATOM 1813 C CA . GLU A 1 221 ? 16.921 -10.459 -31.339 1.00 79.25 221 GLU A CA 1
ATOM 1814 C C . GLU A 1 221 ? 17.732 -9.198 -31.657 1.00 79.25 221 GLU A C 1
ATOM 1816 O O . GLU A 1 221 ? 17.923 -8.843 -32.819 1.00 79.25 221 GLU A O 1
ATOM 1821 N N . ILE A 1 222 ? 18.229 -8.498 -30.631 1.00 80.00 222 ILE A N 1
ATOM 1822 C CA . ILE A 1 222 ? 18.923 -7.217 -30.825 1.00 80.00 222 ILE A CA 1
ATOM 1823 C C . ILE A 1 222 ? 20.422 -7.422 -31.042 1.00 80.00 222 ILE A C 1
ATOM 1825 O O . ILE A 1 222 ? 21.000 -6.808 -31.940 1.00 80.00 222 ILE A O 1
ATOM 1829 N N . TYR A 1 223 ? 21.065 -8.275 -30.242 1.00 79.69 223 TYR A N 1
ATOM 1830 C CA . TYR A 1 223 ? 22.516 -8.430 -30.283 1.00 79.69 223 TYR A CA 1
ATOM 1831 C C . TYR A 1 223 ? 23.056 -9.012 -31.597 1.00 79.69 223 TYR A C 1
ATOM 1833 O O . TYR A 1 223 ? 24.036 -8.459 -32.093 1.00 79.69 223 TYR A O 1
ATOM 1841 N N . PRO A 1 224 ? 22.448 -10.038 -32.228 1.00 78.75 224 PRO A N 1
ATOM 1842 C CA . PRO A 1 224 ? 22.949 -10.549 -33.505 1.00 78.75 224 PRO A CA 1
ATOM 1843 C C . PRO A 1 224 ? 22.929 -9.482 -34.607 1.00 78.75 224 PRO A C 1
ATOM 1845 O O . PRO A 1 224 ? 23.895 -9.334 -35.353 1.00 78.75 224 PRO A O 1
ATOM 1848 N N . SER A 1 225 ? 21.867 -8.675 -34.647 1.00 73.69 225 SER A N 1
ATOM 1849 C CA . SER A 1 225 ? 21.707 -7.555 -35.580 1.00 73.69 225 SER A CA 1
ATOM 1850 C C . SER A 1 225 ? 22.696 -6.421 -35.300 1.00 73.69 225 SER A C 1
ATOM 1852 O O . SER A 1 225 ? 23.224 -5.809 -36.225 1.00 73.69 225 SER A O 1
ATOM 1854 N N . PHE A 1 226 ? 22.993 -6.166 -34.024 1.00 72.38 226 PHE A N 1
ATOM 1855 C CA . PHE A 1 226 ? 23.974 -5.171 -33.594 1.00 72.38 226 PHE A CA 1
ATOM 1856 C C . PHE A 1 226 ? 25.420 -5.606 -33.892 1.00 72.38 226 PHE A C 1
ATOM 1858 O O . PHE A 1 226 ? 26.219 -4.804 -34.375 1.00 72.38 226 PHE A O 1
ATOM 1865 N N . SER A 1 227 ? 25.737 -6.885 -33.663 1.00 73.75 227 SER A N 1
ATOM 1866 C CA . SER A 1 227 ? 27.052 -7.494 -33.907 1.00 73.75 227 SER A CA 1
ATOM 1867 C C . SER A 1 227 ? 27.385 -7.621 -35.392 1.00 73.75 227 SER A C 1
ATOM 1869 O O . SER A 1 227 ? 28.561 -7.678 -35.741 1.00 73.75 227 SER A O 1
ATOM 1871 N N . LEU A 1 228 ? 26.378 -7.677 -36.269 1.00 70.50 228 LEU A N 1
ATOM 1872 C CA . LEU A 1 228 ? 26.589 -7.690 -37.718 1.00 70.50 228 LEU A CA 1
ATOM 1873 C C . LEU A 1 228 ? 27.200 -6.374 -38.223 1.00 70.50 228 LEU A C 1
ATOM 1875 O O . LEU A 1 228 ? 27.853 -6.353 -39.263 1.00 70.50 228 LEU A O 1
ATOM 1879 N N . VAL A 1 229 ? 26.954 -5.280 -37.501 1.00 68.00 229 VAL A N 1
ATOM 1880 C CA . VAL A 1 229 ? 27.284 -3.923 -37.938 1.00 68.00 229 VAL A CA 1
ATOM 1881 C C . VAL A 1 229 ? 28.390 -3.292 -37.084 1.00 68.00 229 VAL A C 1
ATOM 1883 O O . VAL A 1 229 ? 29.170 -2.487 -37.586 1.00 68.00 229 VAL A O 1
ATOM 1886 N N . THR A 1 230 ? 28.499 -3.695 -35.817 1.00 65.81 230 THR A N 1
ATOM 1887 C CA . THR A 1 230 ? 29.398 -3.093 -34.825 1.00 65.81 230 THR A CA 1
ATOM 1888 C C . THR A 1 230 ? 30.258 -4.163 -34.160 1.00 65.81 230 THR A C 1
ATOM 1890 O O . THR A 1 230 ? 29.732 -5.147 -33.649 1.00 65.81 230 THR A O 1
ATOM 1893 N N . GLU A 1 231 ? 31.572 -3.949 -34.082 1.00 61.28 231 GLU A N 1
ATOM 1894 C CA . GLU A 1 231 ? 32.510 -4.869 -33.407 1.00 61.28 231 GLU A CA 1
ATOM 1895 C C . GLU A 1 231 ? 32.555 -4.689 -31.871 1.00 61.28 231 GLU A C 1
ATOM 1897 O O . GLU A 1 231 ? 33.326 -5.352 -31.176 1.00 61.28 231 GLU A O 1
ATOM 1902 N N . SER A 1 232 ? 31.762 -3.769 -31.309 1.00 63.25 232 SER A N 1
ATOM 1903 C CA . SER A 1 232 ? 31.821 -3.401 -29.892 1.00 63.25 232 SER A CA 1
ATOM 1904 C C . SER A 1 232 ? 30.895 -4.248 -29.005 1.00 63.25 232 SER A C 1
ATOM 1906 O O . SER A 1 232 ? 29.696 -4.394 -29.248 1.00 63.25 232 SER A O 1
ATOM 1908 N N . ASN A 1 233 ? 31.443 -4.756 -27.895 1.00 66.19 233 ASN A N 1
ATOM 1909 C CA . ASN A 1 233 ? 30.710 -5.516 -26.875 1.00 66.19 233 ASN A CA 1
ATOM 1910 C C . ASN A 1 233 ? 29.848 -4.591 -25.987 1.00 66.19 233 ASN A C 1
ATOM 1912 O O . ASN A 1 233 ? 30.164 -4.362 -24.820 1.00 66.19 233 ASN A O 1
ATOM 1916 N N . LEU A 1 234 ? 28.754 -4.050 -26.532 1.00 72.31 234 LEU A N 1
ATOM 1917 C CA . LEU A 1 234 ? 27.839 -3.128 -25.832 1.00 72.31 234 LEU A CA 1
ATOM 1918 C C . LEU A 1 234 ? 26.626 -3.816 -25.168 1.00 72.31 234 LEU A C 1
ATOM 1920 O O . LEU A 1 234 ? 25.721 -3.142 -24.676 1.00 72.31 234 LEU A O 1
ATOM 1924 N N . THR A 1 235 ? 26.602 -5.152 -25.091 1.00 75.69 235 THR A N 1
ATOM 1925 C CA . THR A 1 235 ? 25.477 -5.937 -24.530 1.00 75.69 235 THR A CA 1
ATOM 1926 C C . THR A 1 235 ? 25.069 -5.488 -23.132 1.00 75.69 235 THR A C 1
ATOM 1928 O O . THR A 1 235 ? 23.895 -5.235 -22.871 1.00 75.69 235 THR A O 1
ATOM 1931 N N . GLN A 1 236 ? 26.041 -5.332 -22.234 1.00 80.12 236 GLN A N 1
ATOM 1932 C CA . GLN A 1 236 ? 25.785 -4.943 -20.848 1.00 80.12 236 GLN A CA 1
ATOM 1933 C C . GLN A 1 236 ? 25.209 -3.527 -20.733 1.00 80.12 236 GLN A C 1
ATOM 1935 O O . GLN A 1 236 ? 24.439 -3.251 -19.815 1.00 80.12 236 GLN A O 1
ATOM 1940 N N . GLU A 1 237 ? 25.563 -2.620 -21.644 1.00 81.69 237 GLU A N 1
ATOM 1941 C CA . GLU A 1 237 ? 25.028 -1.258 -21.645 1.00 81.69 237 GLU A CA 1
ATOM 1942 C C . GLU A 1 237 ? 23.590 -1.217 -22.166 1.00 81.69 237 GLU A C 1
ATOM 1944 O O . GLU A 1 237 ? 22.753 -0.524 -21.586 1.00 81.69 237 GLU A O 1
ATOM 1949 N N . LEU A 1 238 ? 23.278 -2.019 -23.189 1.00 82.75 238 LEU A N 1
ATOM 1950 C CA . LEU A 1 238 ? 21.916 -2.173 -23.707 1.00 82.75 238 LEU A CA 1
ATOM 1951 C C . LEU A 1 238 ? 20.977 -2.795 -22.663 1.00 82.75 238 LEU A C 1
ATOM 1953 O O . LEU A 1 238 ? 19.856 -2.316 -22.484 1.00 82.75 238 LEU A O 1
ATOM 1957 N N . VAL A 1 239 ? 21.447 -3.800 -21.916 1.00 84.88 239 VAL A N 1
ATOM 1958 C CA . VAL A 1 239 ? 20.693 -4.402 -20.803 1.00 84.88 239 VAL A CA 1
ATOM 1959 C C . VAL A 1 239 ? 20.447 -3.382 -19.688 1.00 84.88 239 VAL A C 1
ATOM 1961 O O . VAL A 1 239 ? 19.307 -3.205 -19.259 1.00 84.88 239 VAL A O 1
ATOM 1964 N N . LYS A 1 240 ? 21.475 -2.626 -19.275 1.00 84.44 240 LYS A N 1
ATOM 1965 C CA . LYS A 1 240 ? 21.321 -1.548 -18.279 1.00 84.44 240 LYS A CA 1
ATOM 1966 C C . LYS A 1 240 ? 20.333 -0.474 -18.734 1.00 84.44 240 LYS A C 1
ATOM 1968 O O . LYS A 1 240 ? 19.568 0.040 -17.921 1.00 84.44 240 LYS A O 1
ATOM 1973 N N . LEU A 1 241 ? 20.328 -0.136 -20.024 1.00 85.38 241 LEU A N 1
ATOM 1974 C CA . LEU A 1 241 ? 19.364 0.803 -20.591 1.00 85.38 241 LEU A CA 1
ATOM 1975 C C . LEU A 1 241 ? 17.939 0.254 -20.505 1.00 85.38 241 LEU A C 1
ATOM 1977 O O . LEU A 1 241 ? 17.036 0.986 -20.100 1.00 85.38 241 LEU A O 1
ATOM 1981 N N . ALA A 1 242 ? 17.735 -1.023 -20.830 1.00 85.81 242 ALA A N 1
ATOM 1982 C CA . ALA A 1 242 ? 16.434 -1.673 -20.713 1.00 85.81 242 ALA A CA 1
ATOM 1983 C C . ALA A 1 242 ? 15.928 -1.690 -19.261 1.00 85.81 242 ALA A C 1
ATOM 1985 O O . ALA A 1 242 ? 14.776 -1.336 -19.003 1.00 85.81 242 ALA A O 1
ATOM 1986 N N . HIS A 1 243 ? 16.804 -2.002 -18.298 1.00 87.25 243 HIS A N 1
ATOM 1987 C CA . HIS A 1 243 ? 16.484 -1.935 -16.867 1.00 87.25 243 HIS A CA 1
ATOM 1988 C C . HIS A 1 243 ? 16.136 -0.511 -16.425 1.00 87.25 243 HIS A C 1
ATOM 1990 O O . HIS A 1 243 ? 15.159 -0.317 -15.709 1.00 87.25 243 HIS A O 1
ATOM 1996 N N . GLY A 1 244 ? 16.870 0.501 -16.898 1.00 86.00 244 GLY A N 1
ATOM 1997 C CA . GLY A 1 244 ? 16.555 1.906 -16.630 1.00 86.00 244 GLY A CA 1
ATOM 1998 C C . GLY A 1 244 ? 15.169 2.311 -17.142 1.00 86.00 244 GLY A C 1
ATOM 1999 O O . GLY A 1 244 ? 14.403 2.943 -16.418 1.00 86.00 244 GLY A O 1
ATOM 2000 N N . VAL A 1 245 ? 14.804 1.887 -18.358 1.00 86.69 245 VAL A N 1
ATOM 2001 C CA . VAL A 1 245 ? 13.469 2.128 -18.937 1.00 86.69 245 VAL A CA 1
ATOM 2002 C C . VAL A 1 245 ? 12.377 1.442 -18.111 1.00 86.69 245 VAL A C 1
ATOM 2004 O O . VAL A 1 245 ? 11.345 2.058 -17.836 1.00 86.69 245 VAL A O 1
ATOM 2007 N N . LEU A 1 246 ? 12.616 0.202 -17.672 1.00 87.88 246 LEU A N 1
ATOM 2008 C CA . LEU A 1 246 ? 11.709 -0.527 -16.785 1.00 87.88 246 LEU A CA 1
ATOM 2009 C C . LEU A 1 246 ? 11.509 0.226 -15.466 1.00 87.88 246 LEU A C 1
ATOM 2011 O O . LEU A 1 246 ? 10.367 0.444 -15.063 1.00 87.88 246 LEU A O 1
ATOM 2015 N N . VAL A 1 247 ? 12.589 0.680 -14.823 1.00 89.00 247 VAL A N 1
ATOM 2016 C CA . VAL A 1 247 ? 12.526 1.446 -13.568 1.00 89.00 247 VAL A CA 1
ATOM 2017 C C . VAL A 1 247 ? 11.709 2.722 -13.752 1.00 89.00 247 VAL A C 1
ATOM 2019 O O . VAL A 1 247 ? 10.784 2.962 -12.978 1.00 89.00 247 VAL A O 1
ATOM 2022 N N . THR A 1 248 ? 11.972 3.512 -14.798 1.00 89.81 248 THR A N 1
ATOM 2023 C CA . THR A 1 248 ? 11.205 4.737 -15.075 1.00 89.81 248 THR A CA 1
ATOM 2024 C C . THR A 1 248 ? 9.716 4.446 -15.271 1.00 89.81 248 THR A C 1
ATOM 2026 O O . THR A 1 248 ? 8.872 5.191 -14.771 1.00 89.81 248 THR A O 1
ATOM 2029 N N . GLN A 1 249 ? 9.363 3.359 -15.962 1.00 89.94 249 GLN A N 1
ATOM 2030 C CA . GLN A 1 249 ? 7.961 2.988 -16.150 1.00 89.94 249 GLN A CA 1
ATOM 2031 C C . GLN A 1 249 ? 7.307 2.530 -14.838 1.00 89.94 249 GLN A C 1
ATOM 2033 O O . GLN A 1 249 ? 6.198 2.958 -14.518 1.00 89.94 249 GLN A O 1
ATOM 2038 N N . ARG A 1 250 ? 8.002 1.717 -14.035 1.00 89.88 250 ARG A N 1
ATOM 2039 C CA . ARG A 1 250 ? 7.510 1.254 -12.727 1.00 89.88 250 ARG A CA 1
ATOM 2040 C C . ARG A 1 250 ? 7.363 2.383 -11.715 1.00 89.88 250 ARG A C 1
ATOM 2042 O O . ARG A 1 250 ? 6.420 2.359 -10.934 1.00 89.88 250 ARG A O 1
ATOM 2049 N N . ILE A 1 251 ? 8.226 3.397 -11.765 1.00 91.31 251 ILE A N 1
ATOM 2050 C CA . ILE A 1 251 ? 8.094 4.607 -10.946 1.00 91.31 251 ILE A CA 1
ATOM 2051 C C . ILE A 1 251 ? 6.799 5.359 -11.280 1.00 91.31 251 ILE A C 1
ATOM 2053 O O . ILE A 1 251 ? 6.091 5.778 -10.368 1.00 91.31 251 ILE A O 1
ATOM 2057 N N . LYS A 1 252 ? 6.431 5.480 -12.562 1.00 91.62 252 LYS A N 1
ATOM 2058 C CA . LYS A 1 252 ? 5.159 6.112 -12.965 1.00 91.62 252 LYS A CA 1
ATOM 2059 C C . LYS A 1 252 ? 3.938 5.325 -12.482 1.00 91.62 252 LYS A C 1
ATOM 2061 O O . LYS A 1 252 ? 2.922 5.913 -12.122 1.00 91.62 252 LYS A O 1
ATOM 2066 N N . GLU A 1 253 ? 4.045 4.000 -12.450 1.00 91.88 253 GLU A N 1
ATOM 2067 C CA . GLU A 1 253 ? 2.991 3.076 -12.013 1.00 91.88 253 GLU A CA 1
ATOM 2068 C C . GLU A 1 253 ? 3.088 2.700 -10.520 1.00 91.88 253 GLU A C 1
ATOM 2070 O O . GLU A 1 253 ? 2.396 1.792 -10.066 1.00 91.88 253 GLU A O 1
ATOM 2075 N N . ILE A 1 254 ? 3.910 3.382 -9.716 1.00 94.00 254 ILE A N 1
ATOM 2076 C CA . ILE A 1 254 ? 4.225 2.923 -8.353 1.00 94.00 254 ILE A CA 1
ATOM 2077 C C . ILE A 1 254 ? 2.998 2.862 -7.433 1.00 94.00 254 ILE A C 1
ATOM 2079 O O . ILE A 1 254 ? 2.846 1.923 -6.656 1.00 94.00 254 ILE A O 1
ATOM 2083 N N . TYR A 1 255 ? 2.088 3.835 -7.532 1.00 94.50 255 TYR A N 1
ATOM 2084 C CA . TYR A 1 255 ? 0.867 3.857 -6.726 1.00 94.50 255 TYR A CA 1
ATOM 2085 C C . TYR A 1 255 ? -0.061 2.663 -7.022 1.00 94.50 255 TYR A C 1
ATOM 2087 O O . TYR A 1 255 ? -0.379 1.929 -6.081 1.00 94.50 255 TYR A O 1
ATOM 2095 N N . PRO A 1 256 ? -0.489 2.416 -8.281 1.00 93.38 256 PRO A N 1
ATOM 2096 C CA . PRO A 1 256 ? -1.327 1.256 -8.574 1.00 93.38 256 PRO A CA 1
ATOM 2097 C C . PRO A 1 256 ? -0.615 -0.069 -8.277 1.00 93.38 256 PRO A C 1
ATOM 2099 O O . PRO A 1 256 ? -1.260 -1.012 -7.826 1.00 93.38 256 PRO A O 1
ATOM 2102 N N . LEU A 1 257 ? 0.710 -0.121 -8.425 1.00 92.81 257 LEU A N 1
ATOM 2103 C CA . LEU A 1 257 ? 1.510 -1.299 -8.109 1.00 92.81 257 LEU A CA 1
ATOM 2104 C C . LEU A 1 257 ? 1.471 -1.627 -6.606 1.00 92.81 257 LEU A C 1
ATOM 2106 O O . LEU A 1 257 ? 1.224 -2.773 -6.239 1.00 92.81 257 LEU A O 1
ATOM 2110 N N . VAL A 1 258 ? 1.593 -0.632 -5.723 1.00 94.31 258 VAL A N 1
ATOM 2111 C CA . VAL A 1 258 ? 1.409 -0.819 -4.269 1.00 94.31 258 VAL A CA 1
ATOM 2112 C C . VAL A 1 258 ? -0.043 -1.175 -3.923 1.00 94.31 258 VAL A C 1
ATOM 2114 O O . VAL A 1 258 ? -0.289 -2.022 -3.064 1.00 94.31 258 VAL A O 1
ATOM 2117 N N . ALA A 1 259 ? -1.026 -0.571 -4.596 1.00 92.31 259 ALA A N 1
ATOM 2118 C CA . ALA A 1 259 ? -2.439 -0.873 -4.363 1.00 92.31 259 ALA A CA 1
ATOM 2119 C C . ALA A 1 259 ? -2.804 -2.328 -4.731 1.00 92.31 259 ALA A C 1
ATOM 2121 O O . ALA A 1 259 ? -3.625 -2.947 -4.043 1.00 92.31 259 ALA A O 1
ATOM 2122 N N . ALA A 1 260 ? -2.165 -2.883 -5.766 1.00 91.75 260 ALA A N 1
ATOM 2123 C CA . ALA A 1 260 ? -2.360 -4.250 -6.253 1.00 91.75 260 ALA A CA 1
ATOM 2124 C C . ALA A 1 260 ? -1.655 -5.337 -5.419 1.00 91.75 260 ALA A C 1
ATOM 2126 O O . ALA A 1 260 ? -1.906 -6.523 -5.638 1.00 91.75 260 ALA A O 1
ATOM 2127 N N . TYR A 1 261 ? -0.818 -4.967 -4.443 1.00 91.38 261 TYR A N 1
ATOM 2128 C CA . TYR A 1 261 ? -0.183 -5.927 -3.535 1.00 91.38 261 TYR A CA 1
ATOM 2129 C C . TYR A 1 261 ? -1.253 -6.807 -2.849 1.00 91.38 261 TYR A C 1
ATOM 2131 O O . TYR A 1 261 ? -2.251 -6.255 -2.354 1.00 91.38 261 TYR A O 1
ATOM 2139 N N . PRO A 1 262 ? -1.095 -8.150 -2.812 1.00 90.56 262 PRO A N 1
ATOM 2140 C CA . PRO A 1 262 ? 0.135 -8.934 -3.029 1.00 90.56 262 PRO A CA 1
ATOM 2141 C C . PRO A 1 262 ? 0.426 -9.394 -4.471 1.00 90.56 262 PRO A C 1
ATOM 2143 O O . PRO A 1 262 ? 1.506 -9.911 -4.724 1.00 90.56 262 PRO A O 1
ATOM 2146 N N . TYR A 1 263 ? -0.478 -9.197 -5.435 1.00 89.81 263 TYR A N 1
ATOM 2147 C CA . TYR A 1 263 ? -0.296 -9.704 -6.809 1.00 89.81 263 TYR A CA 1
ATOM 2148 C C . TYR A 1 263 ? 0.900 -9.080 -7.550 1.00 89.81 263 TYR A C 1
ATOM 2150 O O . TYR A 1 263 ? 1.419 -9.657 -8.500 1.00 89.81 263 TYR A O 1
ATOM 2158 N N . SER A 1 264 ? 1.346 -7.904 -7.110 1.00 92.31 264 SER A N 1
ATOM 2159 C CA . SER A 1 264 ? 2.466 -7.145 -7.674 1.00 92.31 264 SER A CA 1
ATOM 2160 C C . SER A 1 264 ? 3.821 -7.408 -6.999 1.00 92.31 264 SER A C 1
ATOM 2162 O O . SER A 1 264 ? 4.781 -6.687 -7.274 1.00 92.31 264 SER A O 1
ATOM 2164 N N . GLU A 1 265 ? 3.927 -8.406 -6.114 1.00 91.00 265 GLU A N 1
ATOM 2165 C CA . GLU A 1 265 ? 5.155 -8.709 -5.360 1.00 91.00 265 GLU A CA 1
ATOM 2166 C C . GLU A 1 265 ? 6.373 -8.910 -6.271 1.00 91.00 265 GLU A C 1
ATOM 2168 O O . GLU A 1 265 ? 7.420 -8.303 -6.050 1.00 91.00 265 GLU A O 1
ATOM 2173 N N . ASN A 1 266 ? 6.218 -9.672 -7.354 1.00 90.12 266 ASN A N 1
ATOM 2174 C CA . ASN A 1 266 ? 7.302 -9.940 -8.296 1.00 90.12 266 ASN A CA 1
ATOM 2175 C C . ASN A 1 266 ? 7.828 -8.645 -8.933 1.00 90.12 266 ASN A C 1
ATOM 2177 O O . ASN A 1 266 ? 9.035 -8.421 -8.968 1.00 90.12 266 ASN A O 1
ATOM 2181 N N . ALA A 1 267 ? 6.931 -7.754 -9.366 1.00 89.44 267 ALA A N 1
ATOM 2182 C CA . ALA A 1 267 ? 7.312 -6.472 -9.954 1.00 89.44 267 ALA A CA 1
ATOM 2183 C C . ALA A 1 267 ? 8.019 -5.536 -8.950 1.00 89.44 267 ALA A C 1
ATOM 2185 O O . ALA A 1 267 ? 8.889 -4.761 -9.350 1.00 89.44 267 ALA A O 1
ATOM 2186 N N . LEU A 1 268 ? 7.677 -5.608 -7.655 1.00 90.56 268 LEU A N 1
ATOM 2187 C CA . LEU A 1 268 ? 8.367 -4.866 -6.587 1.00 90.56 268 LEU A CA 1
ATOM 2188 C C . LEU A 1 268 ? 9.796 -5.373 -6.370 1.00 90.56 268 LEU A C 1
ATOM 2190 O O . LEU A 1 268 ? 10.714 -4.568 -6.214 1.00 90.56 268 LEU A O 1
ATOM 2194 N N . VAL A 1 269 ? 9.984 -6.694 -6.374 1.00 89.50 269 VAL A N 1
ATOM 2195 C CA . VAL A 1 269 ? 11.304 -7.323 -6.222 1.00 89.50 269 VAL A CA 1
ATOM 2196 C C . VAL A 1 269 ? 12.191 -7.020 -7.432 1.00 89.50 269 VAL A C 1
ATOM 2198 O O . VAL A 1 269 ? 13.360 -6.684 -7.272 1.00 89.50 269 VAL A O 1
ATOM 2201 N N . GLU A 1 270 ? 11.650 -7.044 -8.650 1.00 88.38 270 GLU A N 1
ATOM 2202 C CA . GLU A 1 270 ? 12.408 -6.637 -9.842 1.00 88.38 270 GLU A CA 1
ATOM 2203 C C . GLU A 1 270 ? 12.811 -5.161 -9.790 1.00 88.38 270 GLU A C 1
ATOM 2205 O O . GLU A 1 270 ? 13.950 -4.816 -10.104 1.00 88.38 270 GLU A O 1
ATOM 2210 N N . LEU A 1 271 ? 11.907 -4.292 -9.329 1.00 88.56 271 LEU A N 1
ATOM 2211 C CA . LEU A 1 271 ? 12.216 -2.882 -9.114 1.00 88.56 271 LEU A CA 1
ATOM 2212 C C . LEU A 1 271 ? 13.360 -2.712 -8.101 1.00 88.56 271 LEU A C 1
ATOM 2214 O O . LEU A 1 271 ? 14.245 -1.892 -8.332 1.00 88.56 271 LEU A O 1
ATOM 2218 N N . GLN A 1 272 ? 13.381 -3.497 -7.019 1.00 88.50 272 GLN A N 1
ATOM 2219 C CA . GLN A 1 272 ? 14.487 -3.513 -6.057 1.00 88.50 272 GLN A CA 1
ATOM 2220 C C . GLN A 1 272 ? 15.813 -3.895 -6.726 1.00 88.50 272 GLN A C 1
ATOM 2222 O O . GLN A 1 272 ? 16.808 -3.188 -6.550 1.00 88.50 272 GLN A O 1
ATOM 2227 N N . ILE A 1 273 ? 15.829 -4.994 -7.487 1.00 85.62 273 ILE A N 1
ATOM 2228 C CA . ILE A 1 273 ? 17.031 -5.490 -8.169 1.00 85.62 273 ILE A CA 1
ATOM 2229 C C . ILE A 1 273 ? 17.570 -4.403 -9.104 1.00 85.62 273 ILE A C 1
ATOM 2231 O O . ILE A 1 273 ? 18.713 -3.973 -8.944 1.00 85.62 273 ILE A O 1
ATOM 2235 N N . CYS A 1 274 ? 16.730 -3.853 -9.983 1.00 83.12 274 CYS A N 1
ATOM 2236 C CA . CYS A 1 274 ? 17.150 -2.813 -10.919 1.00 83.12 274 CYS A CA 1
ATOM 2237 C C . CYS A 1 274 ? 17.600 -1.521 -10.224 1.00 83.12 274 CYS A C 1
ATOM 2239 O O . CYS A 1 274 ? 18.549 -0.888 -10.679 1.00 83.12 274 CYS A O 1
ATOM 2241 N N . LEU A 1 275 ? 16.967 -1.124 -9.114 1.00 82.56 275 LEU A N 1
ATOM 2242 C CA . LEU A 1 275 ? 17.403 0.039 -8.332 1.00 82.56 275 LEU A CA 1
ATOM 2243 C C . LEU A 1 275 ? 18.758 -0.185 -7.645 1.00 82.56 275 LEU A C 1
ATOM 2245 O O . LEU A 1 275 ? 19.473 0.787 -7.402 1.00 82.56 275 LEU A O 1
ATOM 2249 N N . SER A 1 276 ? 19.109 -1.435 -7.328 1.00 77.25 276 SER A N 1
ATOM 2250 C CA . SER A 1 276 ? 20.407 -1.791 -6.743 1.00 77.25 276 SER A CA 1
ATOM 2251 C C . SER A 1 276 ? 21.523 -1.932 -7.785 1.00 77.25 276 SER A C 1
ATOM 2253 O O . SER A 1 276 ? 22.666 -1.574 -7.508 1.00 77.25 276 SER A O 1
ATOM 2255 N N . GLU A 1 277 ? 21.195 -2.403 -8.992 1.00 67.69 277 GLU A N 1
ATOM 2256 C CA . GLU A 1 277 ? 22.150 -2.651 -10.080 1.00 67.69 277 GLU A CA 1
ATOM 2257 C C . GLU A 1 277 ? 22.424 -1.406 -10.947 1.00 67.69 277 GLU A C 1
ATOM 2259 O O . GLU A 1 277 ? 23.503 -1.281 -11.539 1.00 67.69 277 GLU A O 1
ATOM 2264 N N . ALA A 1 278 ? 21.479 -0.457 -11.019 1.00 57.22 278 ALA A N 1
ATOM 2265 C CA . ALA A 1 278 ? 21.581 0.758 -11.831 1.00 57.22 278 ALA A CA 1
ATOM 2266 C C . ALA A 1 278 ? 22.553 1.801 -11.231 1.00 57.22 278 ALA A C 1
ATOM 2268 O O . ALA A 1 278 ? 22.174 2.854 -10.720 1.00 57.22 278 ALA A O 1
ATOM 2269 N N . ASN A 1 279 ? 23.850 1.522 -11.357 1.00 50.53 279 ASN A N 1
ATOM 2270 C CA . ASN A 1 279 ? 24.981 2.372 -10.973 1.00 50.53 279 ASN A CA 1
ATOM 2271 C C . ASN A 1 279 ? 25.187 3.607 -11.879 1.00 50.53 279 ASN A C 1
ATOM 2273 O O . ASN A 1 279 ? 26.284 3.802 -12.403 1.00 50.53 279 ASN A O 1
ATOM 2277 N N . ARG A 1 280 ? 24.177 4.466 -12.083 1.00 50.78 280 ARG A N 1
ATOM 2278 C CA . ARG A 1 280 ? 24.452 5.813 -12.630 1.00 50.78 280 ARG A CA 1
ATOM 2279 C C . ARG A 1 280 ? 24.047 6.965 -11.721 1.00 50.78 280 ARG A C 1
ATOM 2281 O O . ARG A 1 280 ? 24.909 7.798 -11.522 1.00 50.78 280 ARG A O 1
ATOM 2288 N N . GLU A 1 281 ? 22.888 6.962 -11.058 1.00 57.38 281 GLU A N 1
ATOM 2289 C CA . GLU A 1 281 ? 22.597 7.861 -9.917 1.00 57.38 281 GLU A CA 1
ATOM 2290 C C . GLU A 1 281 ? 21.421 7.319 -9.074 1.00 57.38 281 GLU A C 1
ATOM 2292 O O . GLU A 1 281 ? 20.274 7.733 -9.267 1.00 57.38 281 GLU A O 1
ATOM 2297 N N . PRO A 1 282 ? 21.655 6.406 -8.112 1.00 62.16 282 PRO A N 1
ATOM 2298 C CA . PRO A 1 282 ? 20.572 5.803 -7.327 1.00 62.16 282 PRO A CA 1
ATOM 2299 C C . PRO A 1 282 ? 19.765 6.848 -6.540 1.00 62.16 282 PRO A C 1
ATOM 2301 O O . PRO A 1 282 ? 18.579 6.654 -6.286 1.00 62.16 282 PRO A O 1
ATOM 2304 N N . ALA A 1 283 ? 20.375 7.985 -6.190 1.00 64.62 283 ALA A N 1
ATOM 2305 C CA . ALA A 1 283 ? 19.720 9.068 -5.461 1.00 64.62 283 ALA A CA 1
ATOM 2306 C C . ALA A 1 283 ? 18.544 9.692 -6.234 1.00 64.62 283 ALA A C 1
ATOM 2308 O O . ALA A 1 283 ? 17.487 9.945 -5.650 1.00 64.62 283 ALA A O 1
ATOM 2309 N N . SER A 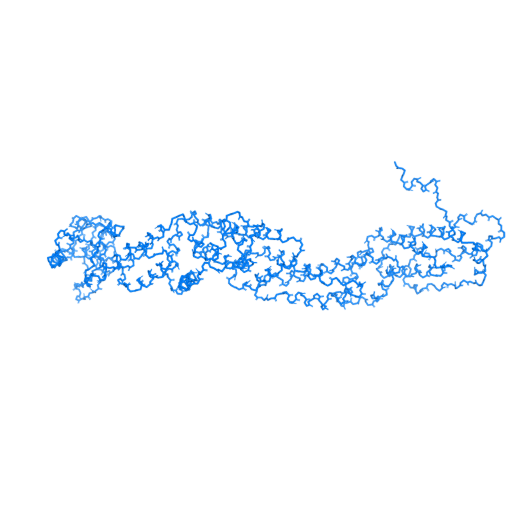1 284 ? 18.724 9.930 -7.538 1.00 77.69 284 SER A N 1
ATOM 2310 C CA . SER A 1 284 ? 17.753 10.650 -8.365 1.00 77.69 284 SER A CA 1
ATOM 2311 C C . SER A 1 284 ? 16.496 9.809 -8.591 1.00 77.69 284 SER A C 1
ATOM 2313 O O . SER A 1 284 ? 15.396 10.238 -8.242 1.00 77.69 284 SER A O 1
ATOM 2315 N N . SER A 1 285 ? 16.655 8.552 -9.020 1.00 81.06 285 SER A N 1
ATOM 2316 C CA . SER A 1 285 ? 15.526 7.634 -9.231 1.00 81.06 285 SER A CA 1
ATOM 2317 C C . SER A 1 285 ? 14.784 7.300 -7.933 1.00 81.06 285 SER A C 1
ATOM 2319 O O . SER A 1 285 ? 13.558 7.209 -7.930 1.00 81.06 285 SER A O 1
ATOM 2321 N N . ARG A 1 286 ? 15.492 7.178 -6.800 1.00 87.00 286 ARG A N 1
ATOM 2322 C CA . ARG A 1 286 ? 14.868 6.982 -5.476 1.00 87.00 286 ARG A CA 1
ATOM 2323 C C . ARG A 1 286 ? 14.036 8.192 -5.044 1.00 87.00 286 ARG A C 1
ATOM 2325 O O . ARG A 1 286 ? 12.950 8.022 -4.494 1.00 87.00 286 ARG A O 1
ATOM 2332 N N . SER A 1 287 ? 14.524 9.406 -5.300 1.00 87.88 287 SER A N 1
ATOM 2333 C CA . SER A 1 287 ? 13.780 10.644 -5.035 1.00 87.88 287 SER A CA 1
ATOM 2334 C C . SER A 1 287 ? 12.551 10.769 -5.941 1.00 87.88 287 SER A C 1
ATOM 2336 O O . SER A 1 287 ? 11.453 11.075 -5.472 1.00 87.88 287 SER A O 1
ATOM 2338 N N . GLU A 1 288 ? 12.708 10.454 -7.228 1.00 90.31 288 GLU A N 1
ATOM 2339 C CA . GLU A 1 288 ? 11.626 10.450 -8.211 1.00 90.31 288 GLU A CA 1
ATOM 2340 C C . GLU A 1 288 ? 10.528 9.435 -7.857 1.00 90.31 288 GLU A C 1
ATOM 2342 O O . GLU A 1 288 ? 9.342 9.755 -7.970 1.00 90.31 288 GLU A O 1
ATOM 2347 N N . LEU A 1 289 ? 10.908 8.256 -7.351 1.00 92.06 289 LEU A N 1
ATOM 2348 C CA . LEU A 1 289 ? 9.992 7.234 -6.839 1.00 92.06 289 LEU A CA 1
ATOM 2349 C C . LEU A 1 289 ? 9.149 7.762 -5.675 1.00 92.06 289 LEU A C 1
ATOM 2351 O O . LEU A 1 289 ? 7.924 7.637 -5.690 1.00 92.06 289 LEU A O 1
ATOM 2355 N N . VAL A 1 290 ? 9.790 8.387 -4.682 1.00 92.81 290 VAL A N 1
ATOM 2356 C CA . VAL A 1 290 ? 9.097 8.986 -3.530 1.00 92.81 290 VAL A CA 1
ATOM 2357 C C . VAL A 1 290 ? 8.130 10.074 -3.995 1.00 92.81 290 VAL A C 1
ATOM 2359 O O . VAL A 1 290 ? 6.979 10.093 -3.560 1.00 92.81 290 VAL A O 1
ATOM 2362 N N . LYS A 1 291 ? 8.566 10.951 -4.905 1.00 93.62 291 LYS A N 1
ATOM 2363 C CA . LYS A 1 291 ? 7.742 12.038 -5.443 1.00 93.62 291 LYS A CA 1
ATOM 2364 C C . LYS A 1 291 ? 6.489 11.509 -6.151 1.00 93.62 291 LYS A C 1
ATOM 2366 O O . LYS A 1 291 ? 5.385 11.874 -5.753 1.00 93.62 291 LYS A O 1
ATOM 2371 N N . HIS A 1 292 ? 6.644 10.614 -7.130 1.00 94.62 292 HIS A N 1
ATOM 2372 C CA . HIS A 1 292 ? 5.513 10.056 -7.884 1.00 94.62 292 HIS A CA 1
ATOM 2373 C C . HIS A 1 292 ? 4.547 9.272 -6.990 1.00 94.62 292 HIS A C 1
ATOM 2375 O O . HIS A 1 292 ? 3.330 9.363 -7.160 1.00 94.62 292 HIS A O 1
ATOM 2381 N N . PHE A 1 293 ? 5.058 8.533 -6.000 1.00 95.94 293 PHE A N 1
ATOM 2382 C CA . PHE A 1 293 ? 4.196 7.822 -5.060 1.00 95.94 293 PHE A CA 1
ATOM 2383 C C . PHE A 1 293 ? 3.381 8.781 -4.182 1.00 95.94 293 PHE A C 1
ATOM 2385 O O . PHE A 1 293 ? 2.180 8.572 -4.001 1.00 95.94 293 PHE A O 1
ATOM 2392 N N . ILE A 1 294 ? 4.000 9.850 -3.664 1.00 94.94 294 ILE A N 1
ATOM 2393 C CA . ILE A 1 294 ? 3.303 10.862 -2.856 1.00 94.94 294 ILE A CA 1
ATOM 2394 C C . ILE A 1 294 ? 2.240 11.584 -3.692 1.00 94.94 294 ILE A C 1
ATOM 2396 O O . ILE A 1 294 ? 1.119 11.752 -3.213 1.00 94.94 294 ILE A O 1
ATOM 2400 N N . GLU A 1 295 ? 2.547 11.961 -4.934 1.00 95.12 295 GLU A N 1
ATOM 2401 C CA . GLU A 1 295 ? 1.580 12.564 -5.864 1.00 95.12 295 GLU A CA 1
ATOM 2402 C C . GLU A 1 295 ? 0.398 11.616 -6.142 1.00 95.12 295 GLU A C 1
ATOM 2404 O O . GLU A 1 295 ? -0.764 12.026 -6.079 1.00 95.12 295 GLU A O 1
ATOM 2409 N N . GLY A 1 296 ? 0.671 10.324 -6.355 1.00 94.31 296 GLY A N 1
ATOM 2410 C CA . GLY A 1 296 ? -0.362 9.294 -6.501 1.00 94.31 296 GLY A CA 1
ATOM 2411 C C . GLY A 1 296 ? -1.243 9.149 -5.256 1.00 94.31 296 GLY A C 1
ATOM 2412 O O . GLY A 1 296 ? -2.469 9.072 -5.366 1.00 94.31 296 GLY A O 1
ATOM 2413 N N . CYS A 1 297 ? -0.643 9.192 -4.063 1.00 94.50 297 CYS A N 1
ATOM 2414 C CA . CYS A 1 297 ? -1.377 9.182 -2.799 1.00 94.50 297 CYS A CA 1
ATOM 2415 C C . CYS A 1 297 ? -2.257 10.426 -2.643 1.00 94.50 297 CYS A C 1
ATOM 2417 O O . CYS A 1 297 ? -3.419 10.302 -2.267 1.00 94.50 297 CYS A O 1
ATOM 2419 N N . GLN A 1 298 ? -1.742 11.618 -2.950 1.00 93.75 298 GLN A N 1
ATOM 2420 C CA . GLN A 1 298 ? -2.511 12.863 -2.869 1.00 93.75 298 GLN A CA 1
ATOM 2421 C C . GLN A 1 298 ? -3.729 12.852 -3.796 1.00 93.75 298 GLN A C 1
ATOM 2423 O O . GLN A 1 298 ? -4.801 13.303 -3.399 1.00 93.75 298 GLN A O 1
ATOM 2428 N N . LYS A 1 299 ? -3.583 12.296 -5.004 1.00 93.25 299 LYS A N 1
ATOM 2429 C CA . LYS A 1 299 ? -4.657 12.249 -5.999 1.00 93.25 299 LYS A CA 1
ATOM 2430 C C . LYS A 1 299 ? -5.750 11.227 -5.676 1.00 93.25 299 LYS A C 1
ATOM 2432 O O . LYS A 1 299 ? -6.916 11.520 -5.906 1.00 93.25 299 LYS A O 1
ATOM 2437 N N . ASN A 1 300 ? -5.377 10.049 -5.169 1.00 92.44 300 ASN A N 1
ATOM 2438 C CA . ASN A 1 300 ? -6.285 8.895 -5.095 1.00 92.44 300 ASN A CA 1
ATOM 2439 C C . ASN A 1 300 ? -6.619 8.426 -3.666 1.00 92.44 300 ASN A C 1
ATOM 2441 O O . ASN A 1 300 ? -7.571 7.673 -3.487 1.00 92.44 300 ASN A O 1
ATOM 2445 N N . LEU A 1 301 ? -5.817 8.796 -2.657 1.00 93.56 301 LEU A N 1
ATOM 2446 C CA . LEU A 1 301 ? -5.940 8.275 -1.287 1.00 93.56 301 LEU A CA 1
ATOM 2447 C C . LEU A 1 301 ? -6.217 9.369 -0.247 1.00 93.56 301 LEU A C 1
ATOM 2449 O O . LEU A 1 301 ? -7.050 9.187 0.637 1.00 93.56 301 LEU A O 1
ATOM 2453 N N . LEU A 1 302 ? -5.504 10.495 -0.320 1.00 93.19 302 LEU A N 1
ATOM 2454 C CA . LEU A 1 302 ? -5.469 11.521 0.731 1.00 93.19 302 LEU A CA 1
ATOM 2455 C C . LEU A 1 302 ? -6.561 12.585 0.549 1.00 93.19 302 LEU A C 1
ATOM 2457 O O . LEU A 1 302 ? -6.297 13.784 0.627 1.00 93.19 302 LEU A O 1
ATOM 2461 N N . HIS A 1 303 ? -7.796 12.150 0.307 1.00 91.38 303 HIS A N 1
ATOM 2462 C CA . HIS A 1 303 ? -8.950 13.034 0.164 1.00 91.38 303 HIS A CA 1
ATOM 2463 C C . HIS A 1 303 ? -10.161 12.518 0.948 1.00 91.38 303 HIS A C 1
ATOM 2465 O O . HIS A 1 303 ? -10.338 11.316 1.136 1.00 91.38 303 HIS A O 1
ATOM 2471 N N . ALA A 1 304 ? -11.042 13.431 1.371 1.00 89.56 304 ALA A N 1
ATOM 2472 C CA . ALA A 1 304 ? -12.168 13.135 2.267 1.00 89.56 304 ALA A CA 1
ATOM 2473 C C . ALA A 1 304 ? -13.149 12.064 1.744 1.00 89.56 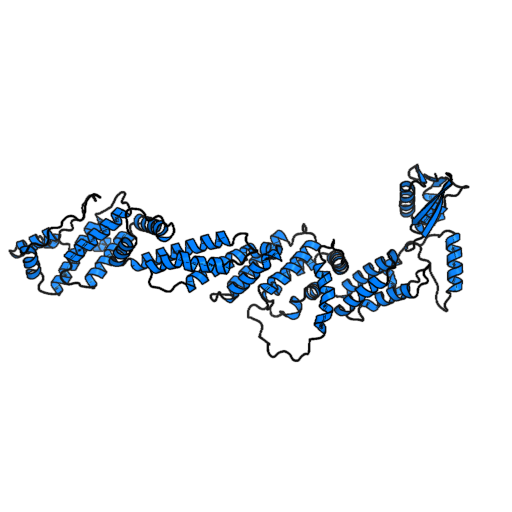304 ALA A C 1
ATOM 2475 O O . ALA A 1 304 ? -13.828 11.422 2.538 1.00 89.56 304 ALA A O 1
ATOM 2476 N N . GLY A 1 305 ? -13.202 11.843 0.425 1.00 89.44 305 GLY A N 1
ATOM 2477 C CA . GLY A 1 305 ? -14.042 10.808 -0.188 1.00 89.44 305 GLY A CA 1
ATOM 2478 C C . GLY A 1 305 ? -13.612 9.354 0.071 1.00 89.44 305 GLY A C 1
ATOM 2479 O O . GLY A 1 305 ? -14.390 8.454 -0.229 1.00 89.44 305 GLY A O 1
ATOM 2480 N N . VAL A 1 306 ? -12.409 9.094 0.603 1.00 92.81 306 VAL A N 1
ATOM 2481 C CA . VAL A 1 306 ? -11.945 7.720 0.885 1.00 92.81 306 VAL A CA 1
ATOM 2482 C C . VAL A 1 306 ? -12.340 7.292 2.297 1.00 92.81 306 VAL A C 1
ATOM 2484 O O . VAL A 1 306 ? -12.206 8.052 3.261 1.00 92.81 306 VAL A O 1
ATOM 2487 N N . ASN A 1 307 ? -12.777 6.042 2.452 1.00 91.62 307 ASN A N 1
ATOM 2488 C CA . ASN A 1 307 ? -13.035 5.452 3.763 1.00 91.62 307 ASN A CA 1
ATOM 2489 C C . ASN A 1 307 ? -11.723 5.234 4.536 1.00 91.62 307 ASN A C 1
ATOM 2491 O O . ASN A 1 307 ? -10.737 4.737 3.997 1.00 91.62 307 ASN A O 1
ATOM 2495 N N . THR A 1 308 ? -11.730 5.555 5.826 1.00 91.81 308 THR A N 1
ATOM 2496 C CA . THR A 1 308 ? -10.624 5.347 6.768 1.00 91.81 308 THR A CA 1
ATOM 2497 C C . THR A 1 308 ? -10.059 3.927 6.718 1.00 91.81 308 THR A C 1
ATOM 2499 O O . THR A 1 308 ? -8.843 3.747 6.745 1.00 91.81 308 THR A O 1
ATOM 2502 N N . VAL A 1 309 ? -10.923 2.915 6.576 1.00 90.69 309 VAL A N 1
ATOM 2503 C CA . VAL A 1 309 ? -10.510 1.504 6.482 1.00 90.69 309 VAL A CA 1
ATOM 2504 C C . VAL A 1 309 ? -9.623 1.260 5.258 1.00 90.69 309 VAL A C 1
ATOM 2506 O O . VAL A 1 309 ? -8.582 0.620 5.377 1.00 90.69 309 VAL A O 1
ATOM 2509 N N . ASP A 1 310 ? -9.981 1.818 4.102 1.00 91.06 310 ASP A N 1
ATOM 2510 C CA . ASP A 1 310 ? -9.225 1.632 2.859 1.00 91.06 310 ASP A CA 1
ATOM 2511 C C . ASP A 1 310 ? -7.874 2.368 2.907 1.00 91.06 310 ASP A C 1
ATOM 2513 O O . ASP A 1 310 ? -6.871 1.880 2.377 1.00 91.06 310 ASP A O 1
ATOM 2517 N N . VAL A 1 311 ? -7.811 3.501 3.621 1.00 92.62 311 VAL A N 1
ATOM 2518 C CA . VAL A 1 311 ? -6.550 4.207 3.906 1.00 92.62 311 VAL A CA 1
ATOM 2519 C C . VAL A 1 311 ? -5.626 3.352 4.772 1.00 92.62 311 VAL A C 1
ATOM 2521 O O . VAL A 1 311 ? -4.443 3.240 4.456 1.00 92.62 311 VAL A O 1
ATOM 2524 N N . ILE A 1 312 ? -6.151 2.698 5.814 1.00 90.94 312 ILE A N 1
ATOM 2525 C CA . ILE A 1 312 ? -5.375 1.787 6.673 1.00 90.94 312 ILE A CA 1
ATOM 2526 C C . ILE A 1 312 ? -4.887 0.568 5.876 1.00 90.94 312 ILE A C 1
ATOM 2528 O O . ILE A 1 312 ? -3.724 0.189 5.994 1.00 90.94 312 ILE A O 1
ATOM 2532 N N . ILE A 1 313 ? -5.724 -0.022 5.017 1.00 90.62 313 ILE A N 1
ATOM 2533 C CA . ILE A 1 313 ? -5.317 -1.142 4.148 1.00 90.62 313 ILE A CA 1
ATOM 2534 C C . ILE A 1 313 ? -4.182 -0.710 3.219 1.00 90.62 313 ILE A C 1
ATOM 2536 O O . ILE A 1 313 ? -3.159 -1.387 3.117 1.00 90.62 313 ILE A O 1
ATOM 2540 N N . THR A 1 314 ? -4.335 0.439 2.563 1.00 92.12 314 THR A N 1
ATOM 2541 C CA . THR A 1 314 ? -3.313 0.966 1.651 1.00 92.12 314 THR A CA 1
ATOM 2542 C C . THR A 1 314 ? -2.026 1.306 2.400 1.00 92.12 314 THR A C 1
ATOM 2544 O O . THR A 1 314 ? -0.937 1.058 1.888 1.00 92.12 314 THR A O 1
ATOM 2547 N N . TYR A 1 315 ? -2.120 1.798 3.637 1.00 92.25 315 TYR A N 1
ATOM 2548 C CA . TYR A 1 315 ? -0.974 2.028 4.516 1.00 92.25 315 TYR A CA 1
ATOM 2549 C C . TYR A 1 315 ? -0.214 0.730 4.827 1.00 92.25 315 TYR A C 1
ATOM 2551 O O . TYR A 1 315 ? 1.005 0.674 4.662 1.00 92.25 315 TYR A O 1
ATOM 2559 N N . THR A 1 316 ? -0.926 -0.337 5.197 1.00 90.00 316 THR A N 1
ATOM 2560 C CA . THR A 1 316 ? -0.352 -1.675 5.424 1.00 90.00 316 THR A CA 1
ATOM 2561 C C . THR A 1 316 ? 0.353 -2.198 4.172 1.00 90.00 316 THR A C 1
ATOM 2563 O O . THR A 1 316 ? 1.509 -2.620 4.243 1.00 90.00 316 THR A O 1
ATOM 2566 N N . LYS A 1 317 ? -0.299 -2.101 3.005 1.00 92.31 317 LYS A N 1
ATOM 2567 C CA . LYS A 1 317 ? 0.291 -2.469 1.707 1.00 92.31 317 LYS A CA 1
ATOM 2568 C C . LYS A 1 317 ? 1.525 -1.635 1.374 1.00 92.31 317 LYS A C 1
ATOM 2570 O O . LYS A 1 317 ? 2.503 -2.181 0.871 1.00 92.31 317 LYS A O 1
ATOM 2575 N N . THR A 1 318 ? 1.507 -0.340 1.690 1.00 93.44 318 THR A N 1
ATOM 2576 C CA . THR A 1 318 ? 2.645 0.571 1.494 1.00 93.44 318 THR A CA 1
ATOM 2577 C C . THR A 1 318 ? 3.843 0.115 2.313 1.00 93.44 318 THR A C 1
ATOM 2579 O O . THR A 1 318 ? 4.928 -0.012 1.758 1.00 93.44 318 THR A O 1
ATOM 2582 N N . ILE A 1 319 ? 3.653 -0.207 3.598 1.00 90.19 319 ILE A N 1
ATOM 2583 C CA . ILE A 1 319 ? 4.741 -0.711 4.447 1.00 90.19 319 ILE A CA 1
ATOM 2584 C C . ILE A 1 319 ? 5.345 -1.982 3.859 1.00 90.19 319 ILE A C 1
ATOM 2586 O O . ILE A 1 319 ? 6.554 -2.038 3.652 1.00 90.19 319 ILE A O 1
ATOM 2590 N N . LYS A 1 320 ? 4.517 -2.973 3.520 1.00 90.06 320 LYS A N 1
ATOM 2591 C CA . LYS A 1 320 ? 5.004 -4.237 2.953 1.00 90.06 320 LYS A CA 1
ATOM 2592 C C . LYS A 1 320 ? 5.734 -4.032 1.628 1.00 90.06 320 LYS A C 1
ATOM 2594 O O . LYS A 1 320 ? 6.847 -4.515 1.464 1.00 90.06 320 LYS A O 1
ATOM 2599 N N . SER A 1 321 ? 5.143 -3.260 0.721 1.00 93.38 321 SER A N 1
ATOM 2600 C CA . SER A 1 321 ? 5.696 -3.044 -0.617 1.00 93.38 321 SER A CA 1
ATOM 2601 C C . SER A 1 321 ? 7.018 -2.277 -0.583 1.00 93.38 321 SER A C 1
ATOM 2603 O O . SER A 1 321 ? 7.972 -2.653 -1.254 1.00 93.38 321 SER A O 1
ATOM 2605 N N . PHE A 1 322 ? 7.116 -1.220 0.226 1.00 91.81 322 PHE A N 1
ATOM 2606 C CA . PHE A 1 322 ? 8.348 -0.436 0.332 1.00 91.81 322 PHE A CA 1
ATOM 2607 C C . PHE A 1 322 ? 9.440 -1.132 1.149 1.00 91.81 322 PHE A C 1
ATOM 2609 O O . PHE A 1 322 ? 10.607 -0.829 0.926 1.00 91.81 322 PHE A O 1
ATOM 2616 N N . LEU A 1 323 ? 9.103 -2.070 2.043 1.00 89.62 323 LEU A N 1
ATOM 2617 C CA . LEU A 1 323 ? 10.098 -2.946 2.676 1.00 89.62 323 LEU A CA 1
ATOM 2618 C C . LEU A 1 323 ? 10.685 -3.965 1.690 1.00 89.62 323 LEU A C 1
ATOM 2620 O O . LEU A 1 323 ? 11.844 -4.340 1.848 1.00 89.62 323 LEU A O 1
ATOM 2624 N N . LEU A 1 324 ? 9.919 -4.379 0.671 1.00 89.19 324 LEU A N 1
ATOM 2625 C CA . LEU A 1 324 ? 10.447 -5.177 -0.440 1.00 89.19 324 LEU A CA 1
ATOM 2626 C C . LEU A 1 324 ? 11.375 -4.334 -1.326 1.00 89.19 324 LEU A C 1
ATOM 2628 O O . LEU A 1 324 ? 12.484 -4.759 -1.618 1.00 89.19 324 LEU A O 1
ATOM 2632 N N . ILE A 1 325 ? 10.967 -3.112 -1.697 1.00 89.00 325 ILE A N 1
ATOM 2633 C CA . ILE A 1 325 ? 11.794 -2.214 -2.529 1.00 89.00 325 ILE A CA 1
ATOM 2634 C C . ILE A 1 325 ? 13.074 -1.778 -1.799 1.00 89.00 325 ILE A C 1
ATOM 2636 O O . ILE A 1 325 ? 14.148 -1.707 -2.393 1.00 89.00 325 ILE A O 1
ATOM 2640 N N . ASP A 1 326 ? 12.966 -1.429 -0.518 1.00 86.00 326 ASP A N 1
ATOM 2641 C CA . ASP A 1 326 ? 14.073 -0.957 0.306 1.00 86.00 326 ASP A CA 1
ATOM 2642 C C . ASP A 1 326 ? 14.067 -1.660 1.674 1.00 86.00 326 ASP A C 1
ATOM 2644 O O . ASP A 1 326 ? 13.429 -1.179 2.618 1.00 86.00 326 ASP A O 1
ATOM 2648 N N . PRO A 1 327 ? 14.847 -2.748 1.831 1.00 82.88 327 PRO A N 1
ATOM 2649 C CA . PRO A 1 327 ? 14.958 -3.479 3.094 1.00 82.88 327 PRO A CA 1
ATOM 2650 C C . PRO A 1 327 ? 15.508 -2.647 4.259 1.00 82.88 327 PRO A C 1
ATOM 2652 O O . PRO A 1 327 ? 15.391 -3.050 5.425 1.00 82.88 327 PRO A O 1
ATOM 2655 N N . ARG A 1 328 ? 16.148 -1.501 3.970 1.00 79.38 328 ARG A N 1
ATOM 2656 C CA . ARG A 1 328 ? 16.597 -0.564 5.004 1.00 79.38 328 ARG A CA 1
ATOM 2657 C C . ARG A 1 328 ? 15.422 0.232 5.564 1.00 79.38 328 ARG A C 1
ATOM 2659 O O . ARG A 1 328 ? 15.465 0.568 6.736 1.00 79.38 328 ARG A O 1
ATOM 2666 N N . GLY A 1 329 ? 14.364 0.471 4.784 1.00 82.12 329 GLY A N 1
ATOM 2667 C CA . GLY A 1 329 ? 13.166 1.208 5.204 1.00 82.12 329 GLY A CA 1
ATOM 2668 C C . GLY A 1 329 ? 13.301 2.734 5.133 1.00 82.12 329 GLY A C 1
ATOM 2669 O O . GLY A 1 329 ? 12.448 3.449 5.658 1.00 82.12 329 GLY A O 1
ATOM 2670 N N . VAL A 1 330 ? 14.344 3.250 4.477 1.00 85.81 330 VAL A N 1
ATOM 2671 C CA . VAL A 1 330 ? 14.610 4.694 4.371 1.00 85.81 330 VAL A CA 1
ATOM 2672 C C . VAL A 1 330 ? 13.582 5.374 3.470 1.00 85.81 330 VAL A C 1
ATOM 2674 O O . VAL A 1 330 ? 13.038 6.423 3.823 1.00 85.81 330 VAL A O 1
ATOM 2677 N N . LEU A 1 331 ? 13.258 4.761 2.325 1.00 88.00 331 LEU A N 1
ATOM 2678 C CA . LEU A 1 331 ? 12.194 5.266 1.447 1.00 88.00 331 LEU A CA 1
ATOM 2679 C C . LEU A 1 331 ? 10.830 5.225 2.130 1.00 88.00 331 LEU A C 1
ATOM 2681 O O . LEU A 1 331 ? 10.040 6.160 1.979 1.00 88.00 331 LEU A O 1
ATOM 2685 N N . LEU A 1 332 ? 10.583 4.168 2.909 1.00 90.12 332 LEU A N 1
ATOM 2686 C CA . LEU A 1 332 ? 9.336 3.981 3.635 1.00 90.12 332 LEU A CA 1
ATOM 2687 C C . LEU A 1 332 ? 9.075 5.143 4.603 1.00 90.12 332 LEU A C 1
ATOM 2689 O O . LEU A 1 332 ? 7.979 5.699 4.586 1.00 90.12 332 LEU A O 1
ATOM 2693 N N . ASP A 1 333 ? 10.078 5.567 5.384 1.00 87.31 333 ASP A N 1
ATOM 2694 C CA . ASP A 1 333 ? 9.922 6.694 6.319 1.00 87.31 333 ASP A CA 1
ATOM 2695 C C . ASP A 1 333 ? 9.510 7.995 5.610 1.00 87.31 333 ASP A C 1
ATOM 2697 O O . ASP A 1 333 ? 8.706 8.767 6.135 1.00 87.31 333 ASP A O 1
ATOM 2701 N N . LYS A 1 334 ? 9.991 8.228 4.382 1.00 88.00 334 LYS A N 1
ATOM 2702 C CA . LYS A 1 334 ? 9.633 9.419 3.597 1.00 88.00 334 LYS A CA 1
ATOM 2703 C C . LYS A 1 334 ? 8.191 9.370 3.094 1.00 88.00 334 LYS A C 1
ATOM 2705 O O . LYS A 1 334 ? 7.451 10.337 3.278 1.00 88.00 334 LYS A O 1
ATOM 2710 N N . VAL A 1 335 ? 7.782 8.260 2.475 1.00 91.69 335 VAL A N 1
ATOM 2711 C CA . VAL A 1 335 ? 6.452 8.139 1.843 1.00 91.69 335 VAL A CA 1
ATOM 2712 C C . VAL A 1 335 ? 5.312 8.002 2.849 1.00 91.69 335 VAL A C 1
ATOM 2714 O O . VAL A 1 335 ? 4.180 8.390 2.569 1.00 91.69 335 VAL A O 1
ATOM 2717 N N . VAL A 1 336 ? 5.602 7.489 4.043 1.00 90.31 336 VAL A N 1
ATOM 2718 C CA . VAL A 1 336 ? 4.609 7.241 5.091 1.00 90.31 336 VAL A CA 1
ATOM 2719 C C . VAL A 1 336 ? 4.177 8.523 5.809 1.00 90.31 336 VAL A C 1
ATOM 2721 O O . VAL A 1 336 ? 3.018 8.636 6.205 1.00 90.31 336 VAL A O 1
ATOM 2724 N N . ARG A 1 337 ? 5.055 9.526 5.941 1.00 88.94 337 ARG A N 1
ATOM 2725 C CA . ARG A 1 337 ? 4.773 10.812 6.620 1.00 88.94 337 ARG A CA 1
ATOM 2726 C C . ARG A 1 337 ? 3.471 11.504 6.179 1.00 88.94 337 ARG A C 1
ATOM 2728 O O . ARG A 1 337 ? 2.675 11.833 7.062 1.00 88.94 337 ARG A O 1
ATOM 2735 N N . PRO A 1 338 ? 3.203 11.737 4.878 1.00 92.25 338 PRO A N 1
ATOM 2736 C CA . PRO A 1 338 ? 1.952 12.366 4.454 1.00 92.25 338 PRO A CA 1
ATOM 2737 C C . PRO A 1 338 ? 0.722 11.515 4.792 1.00 92.25 338 PRO A C 1
ATOM 2739 O O . PRO A 1 338 ? -0.292 12.068 5.217 1.00 92.25 338 PRO A O 1
ATOM 2742 N N . ILE A 1 339 ? 0.822 10.185 4.691 1.00 92.88 339 ILE A N 1
ATOM 2743 C CA . ILE A 1 339 ? -0.273 9.274 5.054 1.00 92.88 339 ILE A CA 1
ATOM 2744 C C . ILE A 1 339 ? -0.527 9.326 6.567 1.00 92.88 339 ILE A C 1
ATOM 2746 O O . ILE A 1 339 ? -1.674 9.447 6.988 1.00 92.88 339 ILE A O 1
ATOM 2750 N N . ARG A 1 340 ? 0.528 9.331 7.397 1.00 90.38 340 ARG A N 1
ATOM 2751 C CA . ARG A 1 340 ? 0.417 9.480 8.861 1.00 90.38 340 ARG A CA 1
ATOM 2752 C C . ARG A 1 340 ? -0.214 10.806 9.259 1.00 90.38 340 ARG A C 1
ATOM 2754 O O . ARG A 1 340 ? -1.078 10.827 10.128 1.00 90.38 340 ARG A O 1
ATOM 2761 N N . LYS A 1 341 ? 0.194 11.906 8.619 1.00 90.88 341 LYS A N 1
ATOM 2762 C CA . LYS A 1 341 ? -0.386 13.233 8.864 1.00 90.88 341 LYS A CA 1
ATOM 2763 C C . LYS A 1 341 ? -1.880 13.249 8.539 1.00 90.88 341 LYS A C 1
ATOM 2765 O O . LYS A 1 341 ? -2.657 13.808 9.306 1.00 90.88 341 LYS A O 1
ATOM 2770 N N . TYR A 1 342 ? -2.269 12.626 7.427 1.00 92.25 342 TYR A N 1
ATOM 2771 C CA . TYR A 1 342 ? -3.669 12.511 7.037 1.00 92.25 342 TYR A CA 1
ATOM 2772 C C . TYR A 1 342 ? -4.463 11.639 8.011 1.00 92.25 342 TYR A C 1
ATOM 2774 O O . TYR A 1 342 ? -5.522 12.055 8.470 1.00 92.25 342 TYR A O 1
ATOM 2782 N N . LEU A 1 343 ? -3.923 10.481 8.400 1.00 90.56 343 LEU A N 1
ATOM 2783 C CA . LEU A 1 343 ? -4.527 9.638 9.424 1.00 90.56 343 LEU A CA 1
ATOM 2784 C C . LEU A 1 343 ? -4.708 10.433 10.728 1.00 90.56 343 LEU A C 1
ATOM 2786 O O . LEU A 1 343 ? -5.826 10.585 11.180 1.00 90.56 343 LEU A O 1
ATOM 2790 N N . LYS A 1 344 ? -3.684 11.101 11.265 1.00 90.25 344 LYS A N 1
ATOM 2791 C CA . LYS A 1 344 ? -3.821 11.896 12.503 1.00 90.25 344 LYS A CA 1
ATOM 2792 C C . LYS A 1 344 ? -4.968 12.929 12.480 1.00 90.25 344 LYS A C 1
ATOM 2794 O O . LYS A 1 344 ? -5.467 13.290 13.538 1.00 90.25 344 LYS A O 1
ATOM 2799 N N . SER A 1 345 ? -5.386 13.404 11.303 1.00 90.50 345 SER A N 1
ATOM 2800 C CA . SER A 1 345 ? -6.491 14.363 11.164 1.00 90.50 345 SER A CA 1
ATOM 2801 C C . SER A 1 345 ? -7.898 13.760 11.281 1.00 90.50 345 SER A C 1
ATOM 2803 O O . SER A 1 345 ? -8.848 14.516 11.459 1.00 90.50 345 SER A O 1
ATOM 2805 N N . ARG A 1 346 ? -8.058 12.433 11.169 1.00 90.25 346 ARG A N 1
ATOM 2806 C CA . ARG A 1 346 ? -9.373 11.779 11.236 1.00 90.25 346 ARG A CA 1
ATOM 2807 C C . ARG A 1 346 ? -9.644 11.238 12.636 1.00 90.25 346 ARG A C 1
ATOM 2809 O O . ARG A 1 346 ? -8.866 10.455 13.175 1.00 90.25 346 ARG A O 1
ATOM 2816 N N . GLU A 1 347 ? -10.787 11.614 13.190 1.00 85.31 347 GLU A N 1
ATOM 2817 C CA . GLU A 1 347 ? -11.200 11.243 14.548 1.00 85.31 347 GLU A CA 1
ATOM 2818 C C . GLU A 1 347 ? -11.650 9.773 14.648 1.00 85.31 347 GLU A C 1
ATOM 2820 O O . GLU A 1 347 ? -11.463 9.127 15.675 1.00 85.31 347 GLU A O 1
ATOM 2825 N N . ASP A 1 348 ? -12.175 9.200 13.559 1.00 87.06 348 ASP A N 1
ATOM 2826 C CA . ASP A 1 348 ? -12.775 7.859 13.526 1.00 87.06 348 ASP A CA 1
ATOM 2827 C C . ASP A 1 348 ? -11.760 6.705 13.445 1.00 87.06 348 ASP A C 1
ATOM 2829 O O . ASP A 1 348 ? -12.138 5.529 13.492 1.00 87.06 348 ASP A O 1
ATOM 2833 N N . ILE A 1 349 ? -10.463 7.007 13.331 1.00 88.44 349 ILE A N 1
ATOM 2834 C CA . ILE A 1 349 ? -9.426 5.982 13.159 1.00 88.44 349 ILE A CA 1
ATOM 2835 C C . ILE A 1 349 ? -9.336 5.059 14.352 1.00 88.44 349 ILE A C 1
ATOM 2837 O O . ILE A 1 349 ? -9.196 3.859 14.144 1.00 88.44 349 ILE A O 1
ATOM 2841 N N . PHE A 1 350 ? -9.407 5.582 15.575 1.00 83.81 350 PHE A N 1
ATOM 2842 C CA . PHE A 1 350 ? -9.251 4.754 16.767 1.00 83.81 350 PHE A CA 1
ATOM 2843 C C . PHE A 1 350 ? -10.317 3.669 16.805 1.00 83.81 350 PHE A C 1
ATOM 2845 O O . PHE A 1 350 ? -9.987 2.487 16.830 1.00 83.81 350 PHE A O 1
ATOM 2852 N N . THR A 1 351 ? -11.582 4.061 16.675 1.00 83.00 351 THR A N 1
ATOM 2853 C CA . THR A 1 351 ? -12.713 3.137 16.638 1.00 83.00 351 THR A CA 1
ATOM 2854 C C . THR A 1 351 ? -12.553 2.119 15.506 1.00 83.00 351 THR A C 1
ATOM 2856 O O . THR A 1 351 ? -12.623 0.914 15.743 1.00 83.00 351 THR A O 1
ATOM 2859 N N . LYS A 1 352 ? -12.261 2.558 14.272 1.00 85.38 352 LYS A N 1
ATOM 2860 C CA . LYS A 1 352 ? -12.115 1.642 13.124 1.00 85.38 352 LYS A CA 1
ATOM 2861 C C . LYS A 1 352 ? -10.926 0.692 13.258 1.00 85.38 352 LYS A C 1
ATOM 2863 O O . LYS A 1 352 ? -11.052 -0.481 12.915 1.00 85.38 352 LYS A O 1
ATOM 2868 N N . LEU A 1 353 ? -9.793 1.176 13.753 1.00 84.62 353 LEU A N 1
ATOM 2869 C CA . LEU A 1 353 ? -8.577 0.392 13.934 1.00 84.62 353 LEU A CA 1
ATOM 2870 C C . LEU A 1 353 ? -8.762 -0.624 15.062 1.00 84.62 353 LEU A C 1
ATOM 2872 O O . LEU A 1 353 ? -8.449 -1.791 14.866 1.00 84.62 353 LEU A O 1
ATOM 2876 N N . VAL A 1 354 ? -9.329 -0.223 16.201 1.00 82.56 354 VAL A N 1
ATOM 2877 C CA . VAL A 1 354 ? -9.609 -1.111 17.341 1.00 82.56 354 VAL A CA 1
ATOM 2878 C C . VAL A 1 354 ? -10.593 -2.215 16.939 1.00 82.56 354 VAL A C 1
ATOM 2880 O O . VAL A 1 354 ? -10.301 -3.390 17.162 1.00 82.56 354 VAL A O 1
ATOM 2883 N N . HIS A 1 355 ? -11.691 -1.889 16.246 1.00 80.12 355 HIS A N 1
ATOM 2884 C CA . HIS A 1 355 ? -12.585 -2.911 15.685 1.00 80.12 355 HIS A CA 1
ATOM 2885 C C . HIS A 1 355 ? -11.866 -3.822 14.679 1.00 80.12 355 HIS A C 1
ATOM 2887 O O . HIS A 1 355 ? -12.027 -5.039 14.729 1.00 80.12 355 HIS A O 1
ATOM 2893 N N . GLY A 1 356 ? -11.025 -3.253 13.811 1.00 79.50 356 GLY A N 1
ATOM 2894 C CA . GLY A 1 356 ? -10.245 -4.002 12.828 1.00 79.50 356 GLY A CA 1
ATOM 2895 C C . GLY A 1 356 ? -9.187 -4.934 13.425 1.00 79.50 356 GLY A C 1
ATOM 2896 O O . GLY A 1 356 ? -8.922 -5.983 12.849 1.00 79.50 356 GLY A O 1
ATOM 2897 N N . LEU A 1 357 ? -8.595 -4.576 14.568 1.00 76.62 357 LEU A N 1
ATOM 2898 C CA . LEU A 1 357 ? -7.603 -5.389 15.276 1.00 76.62 357 LEU A CA 1
ATOM 2899 C C . LEU A 1 357 ? -8.231 -6.550 16.059 1.00 76.62 357 LEU A C 1
ATOM 2901 O O . LEU A 1 357 ? -7.588 -7.583 16.229 1.00 76.62 357 LEU A O 1
ATOM 2905 N N . LEU A 1 358 ? -9.457 -6.374 16.562 1.00 72.19 358 LEU A N 1
ATOM 2906 C CA . LEU A 1 358 ? -10.123 -7.340 17.445 1.00 72.19 358 LEU A CA 1
ATOM 2907 C C . LEU A 1 358 ? -11.057 -8.314 16.730 1.00 72.19 358 LEU A C 1
ATOM 2909 O O . LEU A 1 358 ? -11.395 -9.361 17.300 1.00 72.19 358 LEU A O 1
ATOM 2913 N N . ASP A 1 359 ? -11.530 -7.956 15.539 1.00 74.38 359 ASP A N 1
ATOM 2914 C CA . ASP A 1 359 ? -12.423 -8.798 14.759 1.00 74.38 359 ASP A CA 1
ATOM 2915 C C . ASP A 1 359 ? -11.622 -9.797 13.911 1.00 74.38 359 ASP A C 1
ATOM 2917 O O . ASP A 1 359 ? -11.043 -9.458 12.879 1.00 74.38 359 ASP A O 1
ATOM 2921 N N . THR A 1 360 ? -11.585 -11.051 14.358 1.00 66.88 360 THR A N 1
ATOM 2922 C CA . THR A 1 360 ? -10.941 -12.161 13.636 1.00 66.88 360 THR A CA 1
ATOM 2923 C C . THR A 1 360 ? -11.872 -12.788 12.588 1.00 66.88 360 THR A C 1
ATOM 2925 O O . THR A 1 360 ? -11.509 -13.778 11.953 1.00 66.88 360 THR A O 1
ATOM 2928 N N . SER A 1 361 ? -13.083 -12.256 12.403 1.00 72.25 361 SER A N 1
ATOM 2929 C 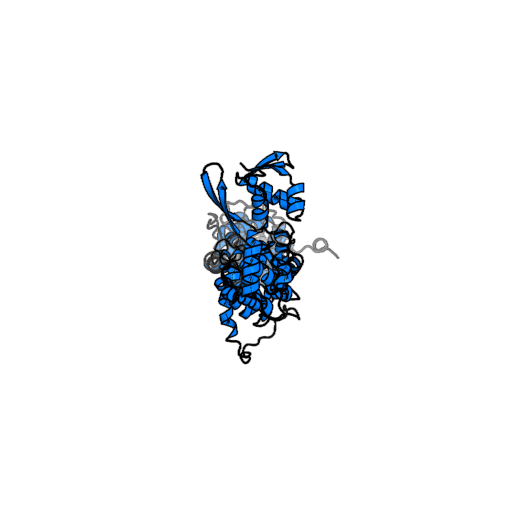CA . SER A 1 361 ? -14.052 -12.798 11.449 1.00 72.25 361 SER A CA 1
ATOM 2930 C C . SER A 1 361 ? -13.569 -12.619 10.004 1.00 72.25 361 SER A C 1
ATOM 2932 O O . SER A 1 361 ? -13.000 -11.576 9.676 1.00 72.25 361 SER A O 1
ATOM 2934 N N . PRO A 1 362 ? -13.852 -13.573 9.092 1.00 67.56 362 PRO A N 1
ATOM 2935 C CA . PRO A 1 362 ? -13.446 -13.493 7.684 1.00 67.56 362 PRO A CA 1
ATOM 2936 C C . PRO A 1 362 ? -14.087 -12.318 6.917 1.00 67.56 362 PRO A C 1
ATOM 2938 O O . PRO A 1 362 ? -13.654 -11.991 5.817 1.00 67.56 362 PRO A O 1
ATOM 2941 N N . SER A 1 363 ? -15.104 -11.668 7.490 1.00 68.19 363 SER A N 1
ATOM 2942 C CA . SER A 1 363 ? -15.745 -10.457 6.966 1.00 68.19 363 SER A CA 1
ATOM 2943 C C . SER A 1 363 ? -14.931 -9.177 7.173 1.00 68.19 363 SER A C 1
ATOM 2945 O O . SER A 1 363 ? -15.227 -8.158 6.545 1.00 68.19 363 SER A O 1
ATOM 2947 N N . ASN A 1 364 ? -13.940 -9.184 8.067 1.00 76.62 364 ASN A N 1
ATOM 2948 C CA . ASN A 1 364 ? -13.178 -7.989 8.396 1.00 76.62 364 ASN A CA 1
ATOM 2949 C C . ASN A 1 364 ? -12.143 -7.682 7.296 1.00 76.62 364 ASN A C 1
ATOM 2951 O O . ASN A 1 364 ? -11.298 -8.493 6.938 1.00 76.62 364 ASN A O 1
ATOM 2955 N N . LYS A 1 365 ? -12.151 -6.464 6.754 1.00 72.94 365 LYS A N 1
ATOM 2956 C CA . LYS A 1 365 ? -11.167 -6.065 5.732 1.00 72.94 365 LYS A CA 1
ATOM 2957 C C . LYS A 1 365 ? -9.747 -5.886 6.299 1.00 72.94 365 LYS A C 1
ATOM 2959 O O . LYS A 1 365 ? -8.794 -5.794 5.533 1.00 72.94 365 LYS A O 1
ATOM 2964 N N . LEU A 1 366 ? -9.605 -5.837 7.627 1.00 78.31 366 LEU A N 1
ATOM 2965 C CA . LEU A 1 366 ? -8.351 -5.625 8.359 1.00 78.31 366 LEU A CA 1
ATOM 2966 C C . LEU A 1 366 ? -7.810 -6.900 9.041 1.00 78.31 366 LEU A C 1
ATOM 2968 O O . LEU A 1 366 ? -6.925 -6.797 9.889 1.00 78.31 366 LEU A O 1
ATOM 2972 N N . ILE A 1 367 ? -8.278 -8.098 8.655 1.00 75.94 367 ILE A N 1
ATOM 2973 C CA . ILE A 1 367 ? -7.849 -9.396 9.235 1.00 75.94 367 ILE A CA 1
ATOM 2974 C C . ILE A 1 367 ? -6.327 -9.552 9.270 1.00 75.94 367 ILE A C 1
ATOM 2976 O O . ILE A 1 367 ? -5.777 -10.122 10.209 1.00 75.94 367 ILE A O 1
ATOM 2980 N N . GLU A 1 368 ? -5.633 -9.032 8.261 1.00 71.88 368 GLU A N 1
ATOM 2981 C CA . GLU A 1 368 ? -4.176 -9.092 8.174 1.00 71.88 368 GLU A CA 1
ATOM 2982 C C . GLU A 1 368 ? -3.488 -8.437 9.385 1.00 71.88 368 GLU A C 1
ATOM 2984 O O . GLU A 1 368 ? -2.496 -8.960 9.893 1.00 71.88 368 GLU A O 1
ATOM 2989 N N . LEU A 1 369 ? -4.049 -7.341 9.909 1.00 73.50 369 LEU A N 1
ATOM 2990 C CA . LEU A 1 369 ? -3.545 -6.690 11.119 1.00 73.50 369 LEU A CA 1
ATOM 2991 C C . LEU A 1 369 ? -3.819 -7.534 12.372 1.00 73.50 369 LEU A C 1
ATOM 2993 O O . LEU A 1 369 ? -2.946 -7.657 13.232 1.00 73.50 369 LEU A O 1
ATOM 2997 N N . ALA A 1 370 ? -4.994 -8.163 12.458 1.00 70.06 370 ALA A N 1
ATOM 2998 C CA . ALA A 1 370 ? -5.342 -9.070 13.554 1.00 70.06 370 ALA A CA 1
ATOM 2999 C C . ALA A 1 370 ? -4.435 -10.319 13.578 1.00 70.06 370 ALA A C 1
ATOM 3001 O O . ALA A 1 370 ? -3.983 -10.764 14.634 1.00 70.06 370 ALA A O 1
ATOM 3002 N N . GLN A 1 371 ? -4.083 -10.860 12.408 1.00 73.31 371 GLN A N 1
ATOM 3003 C CA . GLN A 1 371 ? -3.121 -11.959 12.289 1.00 73.31 371 GLN A CA 1
ATOM 3004 C C . GLN A 1 371 ? -1.706 -11.529 12.694 1.00 73.31 371 GLN A C 1
ATOM 3006 O O . GLN A 1 371 ? -1.005 -12.274 13.385 1.00 73.31 371 GLN A O 1
ATOM 3011 N N . GLN A 1 372 ? -1.286 -10.319 12.311 1.00 70.69 372 GLN A N 1
ATOM 3012 C CA . GLN A 1 372 ? -0.003 -9.771 12.745 1.00 70.69 372 GLN A CA 1
ATOM 3013 C C . GLN A 1 372 ? 0.059 -9.599 14.262 1.00 70.69 372 GLN A C 1
ATOM 3015 O O . GLN A 1 372 ? 1.070 -9.977 14.851 1.00 70.69 372 GLN A O 1
ATOM 3020 N N . LEU A 1 373 ? -1.012 -9.130 14.911 1.00 71.50 373 LEU A N 1
ATOM 3021 C CA . LEU A 1 373 ? -1.081 -9.070 16.375 1.00 71.50 373 LEU A CA 1
ATOM 3022 C C . LEU A 1 373 ? -0.784 -10.436 17.003 1.00 71.50 373 LEU A C 1
ATOM 3024 O O . LEU A 1 373 ? 0.129 -10.540 17.822 1.00 71.50 373 LEU A O 1
ATOM 3028 N N . ASN A 1 374 ? -1.467 -11.488 16.547 1.00 69.38 374 ASN A N 1
ATOM 3029 C CA . ASN A 1 374 ? -1.319 -12.841 17.091 1.00 69.38 374 ASN A CA 1
ATOM 3030 C C . ASN A 1 374 ? 0.083 -13.439 16.873 1.00 69.38 374 ASN A C 1
ATOM 3032 O O . ASN A 1 374 ? 0.618 -14.112 17.754 1.00 69.38 374 ASN A O 1
ATOM 3036 N N . ASN A 1 375 ? 0.712 -13.180 15.725 1.00 68.12 375 ASN A N 1
ATOM 3037 C CA . ASN A 1 375 ? 2.035 -13.734 15.406 1.00 68.12 375 ASN A CA 1
ATOM 3038 C C . ASN A 1 375 ? 3.174 -13.034 16.156 1.00 68.12 375 ASN A C 1
ATOM 3040 O O . ASN A 1 375 ? 4.221 -13.621 16.442 1.00 68.12 375 ASN A O 1
ATOM 3044 N N . SER A 1 376 ? 2.971 -11.765 16.480 1.00 56.62 376 SER A N 1
ATOM 3045 C CA . SER A 1 376 ? 4.034 -10.866 16.902 1.00 56.62 376 SER A CA 1
ATOM 3046 C C . SER A 1 376 ? 4.496 -11.083 18.363 1.00 56.62 376 SER A C 1
ATOM 3048 O O . SER A 1 376 ? 5.619 -10.718 18.720 1.00 56.62 376 SER A O 1
ATOM 3050 N N . GLY A 1 377 ? 3.729 -11.834 19.167 1.00 51.34 377 GLY A N 1
ATOM 3051 C CA . GLY A 1 377 ? 4.141 -12.328 20.491 1.00 51.34 377 GLY A CA 1
ATOM 3052 C C . GLY A 1 377 ? 5.312 -13.331 20.487 1.00 51.34 377 GLY A C 1
ATOM 3053 O O . GLY A 1 377 ? 5.836 -13.664 21.550 1.00 51.34 377 GLY A O 1
ATOM 3054 N N . ARG A 1 378 ? 5.754 -13.817 19.314 1.00 48.78 378 ARG A N 1
ATOM 3055 C CA . ARG A 1 378 ? 6.915 -14.721 19.187 1.00 48.78 378 ARG A CA 1
ATOM 3056 C C . ARG A 1 378 ? 8.259 -14.000 18.998 1.00 48.78 378 ARG A C 1
ATOM 3058 O O . ARG A 1 378 ? 9.279 -14.568 19.381 1.00 48.78 378 ARG A O 1
ATOM 3065 N N . SER A 1 379 ? 8.283 -12.768 18.480 1.00 48.66 379 SER A N 1
ATOM 3066 C CA . SER A 1 379 ? 9.537 -12.091 18.086 1.00 48.66 379 SER A CA 1
ATOM 3067 C C . SER A 1 379 ? 10.270 -11.355 19.215 1.00 48.66 379 SER A C 1
ATOM 3069 O O . SER A 1 379 ? 11.457 -11.075 19.087 1.00 48.66 379 SER A O 1
ATOM 3071 N N . GLU A 1 380 ? 9.625 -11.068 20.349 1.00 47.84 380 GLU A N 1
ATOM 3072 C CA . GLU A 1 380 ? 10.279 -10.342 21.455 1.00 47.84 380 GLU A CA 1
ATOM 3073 C C . GLU A 1 380 ? 11.270 -11.188 22.270 1.00 47.84 380 GLU A C 1
ATOM 3075 O O . GLU A 1 380 ? 12.110 -10.638 22.978 1.00 47.84 380 GLU A O 1
ATOM 3080 N N . LYS A 1 381 ? 11.243 -12.523 22.154 1.00 45.56 381 LYS A N 1
ATOM 3081 C CA . LYS A 1 381 ? 12.149 -13.402 22.920 1.00 45.56 381 LYS A CA 1
ATOM 3082 C C . LYS A 1 381 ? 13.569 -13.517 22.347 1.00 45.56 381 LYS A C 1
ATOM 3084 O O . LYS A 1 381 ? 14.404 -14.166 22.969 1.00 45.56 381 LYS A O 1
ATOM 3089 N N . GLN A 1 382 ? 13.875 -12.879 21.217 1.00 44.00 382 GLN A N 1
ATOM 3090 C CA . GLN A 1 382 ? 15.220 -12.857 20.623 1.00 44.00 382 GLN A CA 1
ATOM 3091 C C . GLN A 1 382 ? 15.675 -11.427 20.310 1.00 44.00 382 GLN A C 1
ATOM 3093 O O . GLN A 1 382 ? 15.989 -11.087 19.176 1.00 44.00 382 GLN A O 1
ATOM 3098 N N . LYS A 1 383 ? 15.747 -10.568 21.326 1.00 46.81 383 LYS A N 1
ATOM 3099 C CA . LYS A 1 383 ? 16.560 -9.346 21.251 1.00 46.81 383 LYS A CA 1
ATOM 3100 C C . LYS A 1 383 ? 17.578 -9.343 22.386 1.00 46.81 383 LYS A C 1
ATOM 3102 O O . LYS A 1 383 ? 17.468 -8.600 23.354 1.00 46.81 383 LYS A O 1
ATOM 3107 N N . CYS A 1 384 ? 18.568 -10.230 22.286 1.00 39.38 384 CYS A N 1
ATOM 3108 C CA . CYS A 1 384 ? 19.796 -10.094 23.063 1.00 39.38 384 CYS A CA 1
ATOM 3109 C C . CYS A 1 384 ? 20.568 -8.887 22.516 1.00 39.38 384 CYS A C 1
ATOM 3111 O O . CYS A 1 384 ? 20.876 -8.843 21.328 1.00 39.38 384 CYS A O 1
ATOM 3113 N N . ALA A 1 385 ? 20.899 -7.933 23.385 1.00 47.41 385 ALA A N 1
ATOM 3114 C CA . ALA A 1 385 ? 21.573 -6.664 23.089 1.00 47.41 385 ALA A CA 1
ATOM 3115 C C . ALA A 1 385 ? 23.033 -6.784 22.571 1.00 47.41 385 ALA A C 1
ATOM 3117 O O . ALA A 1 385 ? 23.799 -5.833 22.667 1.00 47.41 385 ALA A O 1
ATOM 3118 N N . TYR A 1 386 ? 23.432 -7.942 22.034 1.00 48.28 386 TYR A N 1
ATOM 3119 C CA . TYR A 1 386 ? 24.804 -8.266 21.621 1.00 48.28 386 TYR A CA 1
ATOM 3120 C C . TYR A 1 386 ? 24.898 -8.778 20.172 1.00 48.28 386 TYR A C 1
ATOM 3122 O O . TYR A 1 386 ? 25.763 -9.591 19.854 1.00 48.28 386 TYR A O 1
ATOM 3130 N N . HIS A 1 387 ? 24.016 -8.330 19.276 1.00 45.88 387 HIS A N 1
ATOM 3131 C CA . HIS A 1 387 ? 24.117 -8.640 17.846 1.00 45.88 387 HIS A CA 1
ATOM 3132 C C . HIS A 1 387 ? 24.194 -7.363 17.009 1.00 45.88 387 HIS A C 1
ATOM 3134 O O . HIS A 1 387 ? 23.299 -7.064 16.231 1.00 45.88 387 HIS A O 1
ATOM 3140 N N . ASP A 1 388 ? 25.278 -6.606 17.186 1.00 55.50 388 ASP A N 1
ATOM 3141 C CA . ASP A 1 388 ? 25.581 -5.451 16.332 1.00 55.50 388 ASP A CA 1
ATOM 3142 C C . ASP A 1 388 ? 26.967 -5.572 15.682 1.00 55.50 388 ASP A C 1
ATOM 3144 O O . ASP A 1 388 ? 27.751 -4.635 15.611 1.00 55.50 388 ASP A O 1
ATOM 3148 N N . LEU A 1 389 ? 27.295 -6.783 15.214 1.00 61.56 389 LEU A N 1
ATOM 3149 C CA . LEU A 1 389 ? 28.450 -7.029 14.335 1.00 61.56 389 LEU A CA 1
ATOM 3150 C C . LEU A 1 389 ? 28.117 -6.763 12.853 1.00 61.56 389 LEU A C 1
ATOM 3152 O O . LEU A 1 389 ? 29.007 -6.791 12.009 1.00 61.56 389 LEU A O 1
ATOM 3156 N N . SER A 1 390 ? 26.843 -6.504 12.538 1.00 61.66 390 SER A N 1
ATOM 3157 C CA . SER A 1 390 ? 26.336 -6.148 11.206 1.00 61.66 390 SER A CA 1
ATOM 3158 C C . SER A 1 390 ? 25.784 -4.719 11.154 1.00 61.66 390 SER A C 1
ATOM 3160 O O . SER A 1 390 ? 24.943 -4.421 10.301 1.00 61.66 390 SER A O 1
ATOM 3162 N N . TRP A 1 391 ? 26.197 -3.854 12.088 1.00 70.56 391 TRP A N 1
ATOM 3163 C CA . TRP A 1 391 ? 25.836 -2.443 12.055 1.00 70.56 391 TRP A CA 1
ATOM 3164 C C . TRP A 1 391 ? 26.403 -1.805 10.791 1.00 70.56 391 TRP A C 1
ATOM 3166 O O . TRP A 1 391 ? 27.603 -1.884 10.525 1.00 70.56 391 TRP A O 1
ATOM 3176 N N . ILE A 1 392 ? 25.543 -1.167 10.007 1.00 67.94 392 ILE A N 1
ATOM 3177 C CA . ILE A 1 392 ? 25.945 -0.391 8.837 1.00 67.94 392 ILE A CA 1
ATOM 3178 C C . ILE A 1 392 ? 25.383 1.010 9.060 1.00 67.94 392 ILE A C 1
ATOM 3180 O O . ILE A 1 392 ? 24.201 1.114 9.401 1.00 67.94 392 ILE A O 1
ATOM 3184 N N . PRO A 1 393 ? 26.186 2.073 8.884 1.00 75.69 393 PRO A N 1
ATOM 3185 C CA . PRO A 1 393 ? 25.692 3.433 9.023 1.00 75.69 393 PRO A CA 1
ATOM 3186 C C . PRO A 1 393 ? 24.549 3.705 8.046 1.00 75.69 393 PRO A C 1
ATOM 3188 O O . PRO A 1 393 ? 24.485 3.141 6.945 1.00 75.69 393 PRO A O 1
ATOM 3191 N N . ASP A 1 394 ? 23.661 4.605 8.456 1.00 74.94 394 ASP A N 1
ATOM 3192 C CA . ASP A 1 394 ? 22.540 5.013 7.626 1.00 74.94 394 ASP A CA 1
ATOM 3193 C C . ASP A 1 394 ? 23.037 5.635 6.308 1.00 74.94 394 ASP A C 1
ATOM 3195 O O . ASP A 1 394 ? 24.036 6.363 6.285 1.00 74.94 394 ASP A O 1
ATOM 3199 N N . PRO A 1 395 ? 22.374 5.333 5.180 1.00 75.81 395 PRO A N 1
ATOM 3200 C CA . PRO A 1 395 ? 22.737 5.912 3.895 1.00 75.81 395 PRO A CA 1
ATOM 3201 C C . PRO A 1 395 ? 22.461 7.424 3.870 1.00 75.81 395 PRO A C 1
ATOM 3203 O O . PRO A 1 395 ? 21.654 7.939 4.637 1.00 75.81 395 PRO A O 1
ATOM 3206 N N . PHE A 1 396 ? 23.110 8.146 2.953 1.00 70.88 396 PHE A N 1
ATOM 3207 C CA . PHE A 1 396 ? 23.013 9.612 2.846 1.00 70.88 396 PHE A CA 1
ATOM 3208 C C . PHE A 1 396 ? 21.586 10.134 2.596 1.00 70.88 396 PHE A C 1
ATOM 3210 O O . PHE A 1 396 ? 21.305 11.310 2.813 1.00 70.88 396 PHE A O 1
ATOM 3217 N N . ASP A 1 397 ? 20.688 9.284 2.096 1.00 72.81 397 ASP A N 1
ATOM 3218 C CA . ASP A 1 397 ? 19.287 9.603 1.857 1.00 72.81 397 ASP A CA 1
ATOM 3219 C C . ASP A 1 397 ? 18.414 9.439 3.112 1.00 72.81 397 ASP A C 1
ATOM 3221 O O . ASP A 1 397 ? 17.243 9.833 3.073 1.00 72.81 397 ASP A O 1
ATOM 3225 N N . ALA A 1 398 ? 18.947 8.898 4.209 1.00 79.25 398 ALA A N 1
ATOM 3226 C CA . ALA A 1 398 ? 18.253 8.796 5.484 1.00 79.25 398 ALA A CA 1
ATOM 3227 C C . ALA A 1 398 ? 18.052 10.173 6.123 1.00 79.25 398 ALA A C 1
ATOM 3229 O O . ALA A 1 398 ? 18.917 11.048 6.094 1.00 79.25 398 ALA A O 1
ATOM 3230 N N . LEU A 1 399 ? 16.870 10.373 6.702 1.00 77.44 399 LEU A N 1
ATOM 3231 C CA . LEU A 1 399 ? 16.582 11.577 7.474 1.00 77.44 399 LEU A CA 1
ATOM 3232 C C . LEU A 1 399 ? 17.257 11.483 8.854 1.00 77.44 399 LEU A C 1
ATOM 3234 O O . LEU A 1 399 ? 17.391 10.375 9.367 1.00 77.44 399 LEU A O 1
ATOM 3238 N N . PRO A 1 400 ? 17.608 12.612 9.500 1.00 75.19 400 PRO A N 1
ATOM 3239 C CA . PRO A 1 400 ? 18.285 12.601 10.804 1.00 75.19 400 PRO A CA 1
ATOM 3240 C C . PRO A 1 400 ? 17.543 11.827 11.908 1.00 75.19 400 PRO A C 1
ATOM 3242 O O . PRO A 1 400 ? 18.168 11.281 12.811 1.00 75.19 400 PRO A O 1
ATOM 3245 N N . ASP A 1 401 ? 16.212 11.753 11.819 1.00 75.69 401 ASP A N 1
ATOM 3246 C CA . ASP A 1 401 ? 15.352 11.078 12.801 1.00 75.69 401 ASP A CA 1
ATOM 3247 C C . ASP A 1 401 ? 15.074 9.601 12.466 1.00 75.69 401 ASP A C 1
ATOM 3249 O O . ASP A 1 401 ? 14.251 8.953 13.124 1.00 75.69 401 ASP A O 1
ATOM 3253 N N . PHE A 1 402 ? 15.693 9.074 11.407 1.00 76.38 402 PHE A N 1
ATOM 3254 C CA . PHE A 1 402 ? 15.426 7.733 10.912 1.00 76.38 402 PHE A CA 1
ATOM 3255 C C . PHE A 1 402 ? 15.791 6.667 11.958 1.00 76.38 402 PHE A C 1
ATOM 3257 O O . PHE A 1 402 ? 16.877 6.660 12.531 1.00 76.38 402 PHE A O 1
ATOM 3264 N N . LYS A 1 403 ? 14.853 5.749 12.226 1.00 69.94 403 LYS A N 1
ATOM 3265 C CA . LYS A 1 403 ? 15.054 4.593 13.112 1.00 69.94 403 LYS A CA 1
ATOM 3266 C C . LYS A 1 403 ? 14.387 3.366 12.511 1.00 69.94 403 LYS A C 1
ATOM 3268 O O . LYS A 1 403 ? 13.165 3.242 12.581 1.00 69.94 403 LYS A O 1
ATOM 3273 N N . ARG A 1 404 ? 15.189 2.439 11.980 1.00 67.75 404 ARG A N 1
ATOM 3274 C CA . ARG A 1 404 ? 14.730 1.222 11.284 1.00 67.75 404 ARG A CA 1
ATOM 3275 C C . ARG A 1 404 ? 13.645 0.448 12.041 1.00 67.75 404 ARG A C 1
ATOM 3277 O O . ARG A 1 404 ? 12.622 0.102 11.458 1.00 67.75 404 ARG A O 1
ATOM 3284 N N . GLU A 1 405 ? 13.834 0.234 13.344 1.00 62.31 405 GLU A N 1
ATOM 3285 C CA . GLU A 1 405 ? 12.925 -0.575 14.172 1.00 62.31 405 GLU A CA 1
ATOM 3286 C C . GLU A 1 405 ? 11.502 -0.008 14.279 1.00 62.31 405 GLU A C 1
ATOM 3288 O O . GLU A 1 405 ? 10.556 -0.762 14.477 1.00 62.31 405 GLU A O 1
ATOM 3293 N N . LYS A 1 406 ? 11.321 1.311 14.125 1.00 62.31 406 LYS A N 1
ATOM 3294 C CA . LYS A 1 406 ? 9.996 1.946 14.228 1.00 62.31 406 LYS A CA 1
ATOM 3295 C C . LYS A 1 406 ? 9.143 1.780 12.973 1.00 62.31 406 LYS A C 1
ATOM 3297 O O . LYS A 1 406 ? 7.937 2.014 13.020 1.00 62.31 406 LYS A O 1
ATOM 3302 N N . VAL A 1 407 ? 9.765 1.468 11.837 1.00 61.12 407 VAL A N 1
ATOM 3303 C CA . VAL A 1 407 ? 9.107 1.520 10.524 1.00 61.12 407 VAL A CA 1
ATOM 3304 C C . VAL A 1 407 ? 8.814 0.116 9.979 1.00 61.12 407 VAL A C 1
ATOM 3306 O O . VAL A 1 407 ? 7.910 -0.029 9.160 1.00 61.12 407 VAL A O 1
ATOM 3309 N N . SER A 1 408 ? 9.515 -0.921 10.460 1.00 62.84 408 SER A N 1
ATOM 3310 C CA . SER A 1 408 ? 9.325 -2.309 10.010 1.00 62.84 408 SER A CA 1
ATOM 3311 C C . SER A 1 408 ? 8.052 -2.967 10.545 1.00 62.84 408 SER A C 1
ATOM 3313 O O . SER A 1 408 ? 7.393 -3.707 9.817 1.00 62.84 408 SER A O 1
ATOM 3315 N N . ASP A 1 409 ? 7.688 -2.701 11.801 1.00 75.81 409 ASP A N 1
ATOM 3316 C CA . ASP A 1 409 ? 6.486 -3.277 12.405 1.00 75.81 409 ASP A CA 1
ATOM 3317 C C . ASP A 1 409 ? 5.262 -2.426 12.071 1.00 75.81 409 ASP A C 1
ATOM 3319 O O . ASP A 1 409 ? 5.174 -1.269 12.470 1.00 75.81 409 ASP A O 1
ATOM 3323 N N . ILE A 1 410 ? 4.282 -3.003 11.371 1.00 80.38 410 ILE A N 1
ATOM 3324 C CA . ILE A 1 410 ? 3.074 -2.286 10.923 1.00 80.38 410 ILE A CA 1
ATOM 3325 C C . ILE A 1 410 ? 2.285 -1.736 12.113 1.00 80.38 410 ILE A C 1
ATOM 3327 O O . ILE A 1 410 ? 1.855 -0.585 12.092 1.00 80.38 410 ILE A O 1
ATOM 3331 N N . ILE A 1 411 ? 2.137 -2.541 13.168 1.00 80.06 411 ILE A N 1
ATOM 3332 C CA . ILE A 1 411 ? 1.385 -2.163 14.368 1.00 80.06 411 ILE A CA 1
ATOM 3333 C C . ILE A 1 411 ? 2.131 -1.078 15.144 1.00 80.06 411 ILE A C 1
ATOM 3335 O O . ILE A 1 411 ? 1.526 -0.060 15.455 1.00 80.06 411 ILE A O 1
ATOM 3339 N N . GLU A 1 412 ? 3.436 -1.222 15.400 1.00 79.12 412 GLU A N 1
ATOM 3340 C CA . GLU A 1 412 ? 4.195 -0.168 16.095 1.00 79.12 412 GLU A CA 1
ATOM 3341 C C . GLU A 1 412 ? 4.268 1.109 15.248 1.00 79.12 412 GLU A C 1
ATOM 3343 O O . GLU A 1 412 ? 4.136 2.212 15.767 1.00 79.12 412 GLU A O 1
ATOM 3348 N N . SER A 1 413 ? 4.375 0.971 13.927 1.00 82.69 413 SER A N 1
ATOM 3349 C CA . SER A 1 413 ? 4.313 2.075 12.974 1.00 82.69 413 SER A CA 1
ATOM 3350 C C . SER A 1 413 ? 2.966 2.804 13.035 1.00 82.69 413 SER A C 1
ATOM 3352 O O . SER A 1 413 ? 2.965 4.034 13.033 1.00 82.69 413 SER A O 1
ATOM 3354 N N . LEU A 1 414 ? 1.838 2.090 13.146 1.00 82.62 414 LEU A N 1
ATOM 3355 C CA . LEU A 1 414 ? 0.505 2.673 13.354 1.00 82.62 414 LEU A CA 1
ATOM 3356 C C . LEU A 1 414 ? 0.366 3.321 14.738 1.00 82.62 414 LEU A C 1
ATOM 3358 O O . LEU A 1 414 ? -0.160 4.426 14.841 1.00 82.62 414 LEU A O 1
ATOM 3362 N N . LEU A 1 415 ? 0.874 2.678 15.793 1.00 80.31 415 LEU A N 1
ATOM 3363 C CA . LEU A 1 415 ? 0.853 3.222 17.153 1.00 80.31 415 LEU A CA 1
ATOM 3364 C C . LEU A 1 415 ? 1.719 4.480 17.273 1.00 80.31 415 LEU A C 1
ATOM 3366 O O . LEU A 1 415 ? 1.335 5.415 17.965 1.00 80.31 415 LEU A O 1
ATOM 3370 N N . SER A 1 416 ? 2.839 4.546 16.546 1.00 82.62 416 SER A N 1
ATOM 3371 C CA . SER A 1 416 ? 3.754 5.694 16.542 1.00 82.62 416 SER A CA 1
ATOM 3372 C C . SER A 1 416 ? 3.167 6.967 15.927 1.00 82.62 416 SER A C 1
ATOM 3374 O O . SER A 1 416 ? 3.726 8.046 16.114 1.00 82.62 416 SER A O 1
ATOM 3376 N N . ILE A 1 417 ? 2.054 6.861 15.188 1.00 82.56 417 ILE A N 1
ATOM 3377 C CA . ILE A 1 417 ? 1.332 8.020 14.639 1.00 82.56 417 ILE A CA 1
ATOM 3378 C C . ILE A 1 417 ? 0.777 8.890 15.774 1.00 82.56 417 ILE A C 1
ATOM 3380 O O . ILE A 1 417 ? 0.630 10.105 15.614 1.00 82.56 417 ILE A O 1
ATOM 3384 N N . PHE A 1 418 ? 0.480 8.273 16.917 1.00 80.56 418 PHE A N 1
ATOM 3385 C CA . PHE A 1 418 ? -0.212 8.900 18.027 1.00 80.56 418 PHE A CA 1
ATOM 3386 C C . PHE A 1 418 ? 0.747 9.170 19.187 1.00 80.56 418 PHE A C 1
ATOM 3388 O O . PHE A 1 418 ? 1.586 8.343 19.534 1.00 80.56 418 PHE A O 1
ATOM 3395 N N . GLU A 1 419 ? 0.616 10.353 19.787 1.00 76.69 419 GLU A N 1
ATOM 3396 C CA . GLU A 1 419 ? 1.496 10.814 20.871 1.00 76.69 419 GLU A CA 1
ATOM 3397 C C . GLU A 1 419 ? 1.251 10.056 22.182 1.00 76.69 419 GLU A C 1
ATOM 3399 O O . GLU A 1 419 ? 2.190 9.831 22.942 1.00 76.69 419 GLU A O 1
ATOM 3404 N N . SER A 1 420 ? 0.010 9.616 22.426 1.00 82.69 420 SER A N 1
ATOM 3405 C CA . SER A 1 420 ? -0.367 8.866 23.624 1.00 82.69 420 SER A CA 1
ATOM 3406 C C . SER A 1 420 ? -0.997 7.520 23.278 1.00 82.69 420 SER A C 1
ATOM 3408 O O . SER A 1 420 ? -1.955 7.436 22.507 1.00 82.69 420 SER A O 1
ATOM 3410 N N . LYS A 1 421 ? -0.483 6.458 23.914 1.00 81.69 421 LYS A N 1
ATOM 3411 C CA . LYS A 1 421 ? -1.072 5.110 23.874 1.00 81.69 421 LYS A CA 1
ATOM 3412 C C . LYS A 1 421 ? -2.338 5.007 24.745 1.00 81.69 421 LYS A C 1
ATOM 3414 O O . LYS A 1 421 ? -3.077 4.037 24.617 1.00 81.69 421 LYS A O 1
ATOM 3419 N N . GLU A 1 422 ? -2.622 6.001 25.591 1.00 82.75 422 GLU A N 1
ATOM 3420 C CA . GLU A 1 422 ? -3.765 5.993 26.518 1.00 82.75 422 GLU A CA 1
ATOM 3421 C C . GLU A 1 422 ? -5.111 6.078 25.799 1.00 82.75 422 GLU A C 1
ATOM 3423 O O . GLU A 1 422 ? -6.062 5.427 26.221 1.00 82.75 422 GLU A O 1
ATOM 3428 N N . ILE A 1 423 ? -5.179 6.795 24.673 1.00 83.38 423 ILE A N 1
ATOM 3429 C CA . ILE A 1 423 ? -6.403 6.907 23.863 1.00 83.38 423 ILE A CA 1
ATOM 3430 C C . ILE A 1 423 ? -6.825 5.522 23.356 1.00 83.38 423 ILE A C 1
ATOM 3432 O O . ILE A 1 423 ? -7.992 5.150 23.438 1.00 83.38 423 ILE A O 1
ATOM 3436 N N . PHE A 1 424 ? -5.858 4.710 22.912 1.00 82.31 424 PHE A N 1
ATOM 3437 C CA . PHE A 1 424 ? -6.126 3.323 22.535 1.00 82.31 424 PHE A CA 1
ATOM 3438 C C . PHE A 1 424 ? -6.625 2.506 23.720 1.00 82.31 424 PHE A C 1
ATOM 3440 O O . PHE A 1 424 ? -7.593 1.769 23.578 1.00 82.31 424 PHE A O 1
ATOM 3447 N N . ILE A 1 425 ? -5.985 2.635 24.884 1.00 85.81 425 ILE A N 1
ATOM 3448 C CA . ILE A 1 425 ? -6.378 1.897 26.090 1.00 85.81 425 ILE A CA 1
ATOM 3449 C C . ILE A 1 425 ? -7.817 2.246 26.488 1.00 85.81 425 ILE A C 1
ATOM 3451 O O . ILE A 1 425 ? -8.586 1.340 26.804 1.00 85.81 425 ILE A O 1
ATOM 3455 N N . GLN A 1 426 ? -8.203 3.521 26.433 1.00 84.75 426 GLN A N 1
ATOM 3456 C CA . GLN A 1 426 ? -9.565 3.970 26.730 1.00 84.75 426 GLN A CA 1
ATOM 3457 C C . GLN A 1 426 ? -10.582 3.418 25.726 1.00 84.75 426 GLN A C 1
ATOM 3459 O O . GLN A 1 426 ? -11.596 2.860 26.140 1.00 84.75 426 GLN A O 1
ATOM 3464 N N . GLU A 1 427 ? -10.294 3.480 24.425 1.00 84.44 427 GLU A N 1
ATOM 3465 C CA . GLU A 1 427 ? -11.181 2.935 23.389 1.00 84.44 427 GLU A CA 1
ATOM 3466 C C . GLU A 1 427 ? -11.315 1.408 23.477 1.00 84.44 427 GLU A C 1
ATOM 3468 O O . GLU A 1 427 ? -12.426 0.880 23.415 1.00 84.44 427 GLU A O 1
ATOM 3473 N N . PHE A 1 428 ? -10.211 0.687 23.712 1.00 85.19 428 PHE A N 1
ATOM 3474 C CA . PHE A 1 428 ? -10.248 -0.747 24.011 1.00 85.19 428 PHE A CA 1
ATOM 3475 C C . PHE A 1 428 ? -11.098 -1.021 25.253 1.00 85.19 428 PHE A C 1
ATOM 3477 O O . PHE A 1 428 ? -11.924 -1.930 25.236 1.00 85.19 428 PHE A O 1
ATOM 3484 N N . THR A 1 429 ? -10.931 -0.222 26.309 1.00 86.75 429 THR A N 1
ATOM 3485 C CA . THR A 1 429 ? -11.690 -0.368 27.557 1.00 86.75 429 THR A CA 1
ATOM 3486 C C . THR A 1 429 ? -13.187 -0.178 27.328 1.00 86.75 429 THR A C 1
ATOM 3488 O O . THR A 1 429 ? -13.981 -1.007 27.764 1.00 86.75 429 THR A O 1
ATOM 3491 N N . ASN A 1 430 ? -13.576 0.856 26.583 1.00 85.38 430 ASN A N 1
ATOM 3492 C CA . ASN A 1 430 ? -14.970 1.128 26.245 1.00 85.38 430 ASN A CA 1
ATOM 3493 C C . ASN A 1 430 ? -15.576 0.018 25.371 1.00 85.38 430 ASN A C 1
ATOM 3495 O O . ASN A 1 430 ? -16.704 -0.412 25.620 1.00 85.38 430 ASN A O 1
ATOM 3499 N N . LEU A 1 431 ? -14.840 -0.470 24.367 1.00 85.31 431 LEU A N 1
ATOM 3500 C CA . LEU A 1 431 ? -15.308 -1.536 23.478 1.00 85.31 431 LEU A CA 1
ATOM 3501 C C . LEU A 1 431 ? -15.493 -2.849 24.242 1.00 85.31 431 LEU A C 1
ATOM 3503 O O . LEU A 1 431 ? -16.573 -3.440 24.192 1.00 85.31 431 LEU A O 1
ATOM 3507 N N . PHE A 1 432 ? -14.468 -3.296 24.968 1.00 84.69 432 PHE A N 1
ATOM 3508 C CA . PHE A 1 432 ? -14.553 -4.528 25.749 1.00 84.69 432 PHE A CA 1
ATOM 3509 C C . PHE A 1 432 ? -15.571 -4.411 26.882 1.00 84.69 432 PHE A C 1
ATOM 3511 O O . PHE A 1 432 ? -16.277 -5.378 27.143 1.00 84.69 432 PHE A O 1
ATOM 3518 N N . GLY A 1 433 ? -15.712 -3.238 27.505 1.00 85.31 433 GLY A N 1
ATOM 3519 C CA . GLY A 1 433 ? -16.750 -2.976 28.499 1.00 85.31 433 GLY A CA 1
ATOM 3520 C C . GLY A 1 433 ? -18.156 -3.204 27.938 1.00 85.31 433 GLY A C 1
ATOM 3521 O O . GLY A 1 433 ? -18.935 -3.949 28.529 1.00 85.31 433 GLY A O 1
ATOM 3522 N N . LYS A 1 434 ? -18.461 -2.657 26.753 1.00 84.31 434 LYS A N 1
ATOM 3523 C CA . LYS A 1 434 ? -19.742 -2.906 26.062 1.00 84.31 434 LYS A CA 1
ATOM 3524 C C . LYS A 1 434 ? -19.934 -4.387 25.728 1.00 84.31 434 LYS A C 1
ATOM 3526 O O . LYS A 1 434 ? -20.973 -4.958 26.046 1.00 84.31 434 LYS A O 1
ATOM 3531 N N . GLN A 1 435 ? -18.909 -5.037 25.172 1.00 83.31 435 GLN A N 1
ATOM 3532 C CA . GLN A 1 435 ? -18.973 -6.464 24.836 1.00 83.31 435 GLN A CA 1
ATOM 3533 C C . GLN A 1 435 ? -19.156 -7.366 26.065 1.00 83.31 435 GLN A C 1
ATOM 3535 O O . GLN A 1 435 ? -19.859 -8.373 25.974 1.00 83.31 435 GLN A O 1
ATOM 3540 N N . LEU A 1 436 ? -18.555 -7.026 27.210 1.00 85.00 436 LEU A N 1
ATOM 3541 C CA . LEU A 1 436 ? -18.721 -7.764 28.466 1.00 85.00 436 LEU A CA 1
ATOM 3542 C C . LEU A 1 436 ? -20.170 -7.705 28.965 1.00 85.00 436 LEU A C 1
ATOM 3544 O O . LEU A 1 436 ? -20.692 -8.727 29.412 1.00 85.00 436 LEU A O 1
ATOM 3548 N N . ILE A 1 437 ? -20.816 -6.541 28.848 1.00 82.44 437 ILE A N 1
ATOM 3549 C CA . ILE A 1 437 ? -22.220 -6.346 29.235 1.00 82.44 437 ILE A CA 1
ATOM 3550 C C . ILE A 1 437 ? -23.152 -7.144 28.311 1.00 82.44 437 ILE A C 1
ATOM 3552 O O . ILE A 1 437 ? -24.013 -7.871 28.803 1.00 82.44 437 ILE A O 1
ATOM 3556 N N . GLU A 1 438 ? -22.958 -7.048 26.992 1.00 80.31 438 GLU A N 1
ATOM 3557 C CA . GLU A 1 438 ? -23.842 -7.666 25.992 1.00 80.31 438 GLU A CA 1
ATOM 3558 C C . GLU A 1 438 ? -23.691 -9.190 25.907 1.00 80.31 438 GLU A C 1
ATOM 3560 O O . GLU A 1 438 ? -24.678 -9.921 25.897 1.00 80.31 438 GLU A O 1
ATOM 3565 N N . SER A 1 439 ? -22.454 -9.685 25.826 1.00 70.88 439 SER A N 1
ATOM 3566 C CA . SER A 1 439 ? -22.181 -11.076 25.443 1.00 70.88 439 SER A CA 1
ATOM 3567 C C . SER A 1 439 ? -21.867 -11.996 26.624 1.00 70.88 439 SER A C 1
ATOM 3569 O O . SER A 1 439 ? -21.957 -13.214 26.494 1.00 70.88 439 SER A O 1
ATOM 3571 N N . ARG A 1 440 ? -21.458 -11.440 27.778 1.00 68.81 440 ARG A N 1
ATOM 3572 C CA . ARG A 1 440 ? -20.940 -12.172 28.956 1.00 68.81 440 ARG A CA 1
ATOM 3573 C C . ARG A 1 440 ? -19.861 -13.236 28.641 1.00 68.81 440 ARG A C 1
ATOM 3575 O O . ARG A 1 440 ? -19.517 -14.034 29.516 1.00 68.81 440 ARG A O 1
ATOM 3582 N N . HIS A 1 441 ? -19.275 -13.257 27.439 1.00 72.94 441 HIS A N 1
ATOM 3583 C CA . HIS A 1 441 ? -18.235 -14.208 27.033 1.00 72.94 441 HIS A CA 1
ATOM 3584 C C . HIS A 1 441 ? -16.860 -13.753 27.530 1.00 72.94 441 HIS A C 1
ATOM 3586 O O . HIS A 1 441 ? -16.005 -13.280 26.783 1.00 72.94 441 HIS A O 1
ATOM 3592 N N . VAL A 1 442 ? -16.636 -13.917 28.833 1.00 79.19 442 VAL A N 1
ATOM 3593 C CA . VAL A 1 442 ? -15.426 -13.427 29.505 1.00 79.19 442 VAL A CA 1
ATOM 3594 C C . VAL A 1 442 ? -14.142 -14.067 28.955 1.00 79.19 442 VAL A C 1
ATOM 3596 O O . VAL A 1 442 ? -13.130 -13.388 28.825 1.00 79.19 442 VAL A O 1
ATOM 3599 N N . ASN A 1 443 ? -14.172 -15.354 28.593 1.00 79.31 443 ASN A N 1
ATOM 3600 C CA . ASN A 1 443 ? -12.970 -16.106 28.201 1.00 79.31 443 ASN A CA 1
ATOM 3601 C C . ASN A 1 443 ? -12.372 -15.654 26.856 1.00 79.31 443 ASN A C 1
ATOM 3603 O O . ASN A 1 443 ? -11.151 -15.640 26.688 1.00 79.31 443 ASN A O 1
ATOM 3607 N N . GLU A 1 444 ? -13.218 -15.280 25.894 1.00 80.81 444 GLU A N 1
ATOM 3608 C CA . GLU A 1 444 ? -12.761 -14.786 24.589 1.00 80.81 444 GLU A CA 1
ATOM 3609 C C . GLU A 1 444 ? -12.100 -13.415 24.726 1.00 80.81 444 GLU A C 1
ATOM 3611 O O . GLU A 1 444 ? -11.053 -13.154 24.130 1.00 80.81 444 GLU A O 1
ATOM 3616 N N . ILE A 1 445 ? -12.690 -12.559 25.561 1.00 81.44 445 ILE A N 1
ATOM 3617 C CA . ILE A 1 445 ? -12.179 -11.223 25.862 1.00 81.44 445 ILE A CA 1
ATOM 3618 C C . ILE A 1 445 ? -10.844 -11.315 26.610 1.00 81.44 445 ILE A C 1
ATOM 3620 O O . ILE A 1 445 ? -9.904 -10.613 26.247 1.00 81.44 445 ILE A O 1
ATOM 3624 N N . ASP A 1 446 ? -10.724 -12.229 27.577 1.00 84.06 446 ASP A N 1
ATOM 3625 C CA . ASP A 1 446 ? -9.481 -12.492 28.321 1.00 84.06 446 ASP A CA 1
ATOM 3626 C C . ASP A 1 446 ? -8.342 -12.923 27.378 1.00 84.06 446 ASP A C 1
ATOM 3628 O O . ASP A 1 446 ? -7.241 -12.375 27.414 1.00 84.06 446 ASP A O 1
ATOM 3632 N N . SER A 1 447 ? -8.643 -13.817 26.428 1.00 83.19 447 SER A N 1
ATOM 3633 C CA . SER A 1 447 ? -7.670 -14.280 25.426 1.00 83.19 447 SER A CA 1
ATOM 3634 C C . SER A 1 447 ? -7.188 -13.145 24.511 1.00 83.19 447 SER A C 1
ATOM 3636 O O . SER A 1 447 ? -5.997 -13.040 24.213 1.00 83.19 447 SER A O 1
ATOM 3638 N N . LYS A 1 448 ? -8.098 -12.263 24.069 1.00 81.81 448 LYS A N 1
ATOM 3639 C CA . LYS A 1 448 ? -7.743 -11.078 23.264 1.00 81.81 448 LYS A CA 1
ATOM 3640 C C . LYS A 1 448 ? -6.935 -10.065 24.079 1.00 81.81 448 LYS A C 1
ATOM 3642 O O . LYS A 1 448 ? -6.010 -9.446 23.552 1.00 81.81 448 LYS A O 1
ATOM 3647 N N . LEU A 1 449 ? -7.252 -9.916 25.364 1.00 84.00 449 LEU A N 1
ATOM 3648 C CA . LEU A 1 449 ? -6.542 -9.025 26.270 1.00 84.00 449 LEU A CA 1
ATOM 3649 C C . LEU A 1 449 ? -5.092 -9.472 26.497 1.00 84.00 449 LEU A C 1
ATOM 3651 O O . LEU A 1 449 ? -4.196 -8.629 26.534 1.00 84.00 449 LEU A O 1
ATOM 3655 N N . ASP A 1 450 ? -4.835 -10.776 26.587 1.00 83.56 450 ASP A N 1
ATOM 3656 C CA . ASP A 1 450 ? -3.476 -11.306 26.728 1.00 83.56 450 ASP A CA 1
ATOM 3657 C C . ASP A 1 450 ? -2.583 -10.954 25.529 1.00 83.56 450 ASP A C 1
ATOM 3659 O O . ASP A 1 450 ? -1.433 -10.543 25.713 1.00 83.56 450 ASP A O 1
ATOM 3663 N N . VAL A 1 451 ? -3.120 -11.012 24.303 1.00 81.00 451 VAL A N 1
ATOM 3664 C CA . VAL A 1 451 ? -2.404 -10.576 23.088 1.00 81.00 451 VAL A CA 1
ATOM 3665 C C . VAL A 1 451 ? -2.068 -9.084 23.157 1.00 81.00 451 VAL A C 1
ATOM 3667 O O . VAL A 1 451 ? -0.948 -8.678 22.839 1.00 81.00 451 VAL A O 1
ATOM 3670 N N . LEU A 1 452 ? -3.003 -8.255 23.627 1.00 82.00 452 LEU A N 1
ATOM 3671 C CA . LEU A 1 452 ? -2.778 -6.817 23.781 1.00 82.00 452 LEU A CA 1
ATOM 3672 C C . LEU A 1 452 ? -1.756 -6.498 24.884 1.00 82.00 452 LEU A C 1
ATOM 3674 O O . LEU A 1 452 ? -0.903 -5.629 24.694 1.00 82.00 452 LEU A O 1
ATOM 3678 N N . LYS A 1 453 ? -1.776 -7.216 26.014 1.00 83.81 453 LYS A N 1
ATOM 3679 C CA . LYS A 1 453 ? -0.809 -7.045 27.115 1.00 83.81 453 LYS A CA 1
ATOM 3680 C C . LYS A 1 453 ? 0.626 -7.344 26.694 1.00 83.81 453 LYS A C 1
ATOM 3682 O O . LYS A 1 453 ? 1.544 -6.706 27.211 1.00 83.81 453 LYS A O 1
ATOM 3687 N N . LEU A 1 454 ? 0.833 -8.268 25.753 1.00 79.75 454 LEU A N 1
ATOM 3688 C CA . LEU A 1 454 ? 2.158 -8.520 25.176 1.00 79.75 454 LEU A CA 1
ATOM 3689 C C . LEU A 1 454 ? 2.708 -7.296 24.429 1.00 79.75 454 LEU A C 1
ATOM 3691 O O . LEU A 1 454 ? 3.916 -7.131 24.362 1.00 79.75 454 LEU A O 1
ATOM 3695 N N . ARG A 1 455 ? 1.847 -6.430 23.882 1.00 74.12 455 ARG A N 1
ATOM 3696 C CA . ARG A 1 455 ? 2.239 -5.277 23.049 1.00 74.12 455 ARG A CA 1
ATOM 3697 C C . ARG A 1 455 ? 2.300 -3.957 23.812 1.00 74.12 455 ARG A C 1
ATOM 3699 O O . ARG A 1 455 ? 3.258 -3.205 23.679 1.00 74.12 455 ARG A O 1
ATOM 3706 N N . PHE A 1 456 ? 1.271 -3.662 24.600 1.00 77.81 456 PHE A N 1
ATOM 3707 C CA . PHE A 1 456 ? 1.164 -2.401 25.342 1.00 77.81 456 PHE A CA 1
ATOM 3708 C C . PHE A 1 456 ? 1.776 -2.483 26.741 1.00 77.81 456 PHE A C 1
ATOM 3710 O O . PHE A 1 456 ? 1.881 -1.463 27.419 1.00 77.81 456 PHE A O 1
ATOM 3717 N N . GLY A 1 457 ? 2.180 -3.678 27.174 1.00 79.81 457 GLY A N 1
ATOM 3718 C CA . GLY A 1 457 ? 2.694 -3.941 28.510 1.00 79.81 457 GLY A CA 1
ATOM 3719 C C . GLY A 1 457 ? 1.608 -4.417 29.476 1.00 79.81 457 GLY A C 1
ATOM 3720 O O . GLY A 1 457 ? 0.430 -4.077 29.363 1.00 79.81 457 GLY A O 1
ATOM 3721 N N . LYS A 1 458 ? 2.025 -5.207 30.471 1.00 76.12 458 LYS A N 1
ATOM 3722 C CA . LYS A 1 458 ? 1.118 -5.894 31.408 1.00 76.12 458 LYS A CA 1
ATOM 3723 C C . LYS A 1 458 ? 0.277 -4.946 32.267 1.00 76.12 458 LYS A C 1
ATOM 3725 O O . LYS A 1 458 ? -0.839 -5.296 32.624 1.00 76.12 458 LYS A O 1
ATOM 3730 N N . ASN A 1 459 ? 0.798 -3.760 32.581 1.00 81.06 459 ASN A N 1
ATOM 3731 C CA . ASN A 1 459 ? 0.154 -2.818 33.503 1.00 81.06 459 ASN A CA 1
ATOM 3732 C C . ASN A 1 459 ? -0.782 -1.826 32.799 1.00 81.06 459 ASN A C 1
ATOM 3734 O O . 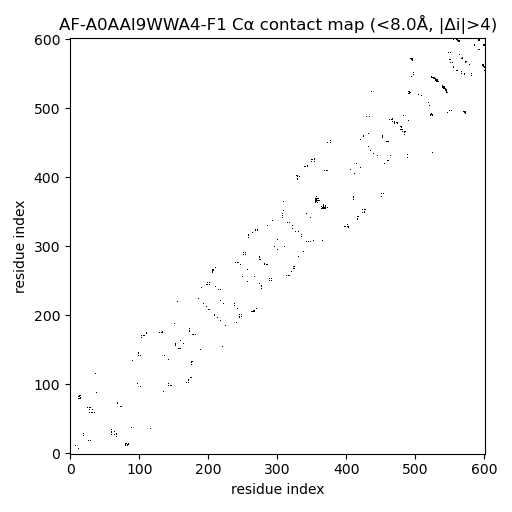ASN A 1 459 ? -1.461 -1.054 33.467 1.00 81.06 459 ASN A O 1
ATOM 3738 N N . SER A 1 460 ? -0.825 -1.833 31.467 1.00 81.81 460 SER A N 1
ATOM 3739 C CA . SER A 1 460 ? -1.580 -0.846 30.690 1.00 81.81 460 SER A CA 1
ATOM 3740 C C . SER A 1 460 ? -3.090 -1.081 30.734 1.00 81.81 460 SER A C 1
ATOM 3742 O O . SER A 1 460 ? -3.861 -0.158 30.513 1.00 81.81 460 SER A O 1
ATOM 3744 N N . PHE A 1 461 ? -3.522 -2.301 31.067 1.00 85.69 461 PHE A N 1
ATOM 3745 C CA . PHE A 1 461 ? -4.929 -2.706 31.053 1.00 85.69 461 PHE A CA 1
ATOM 3746 C C . PHE A 1 461 ? -5.475 -3.111 32.432 1.00 85.69 461 PHE A C 1
ATOM 3748 O O . PHE A 1 461 ? -6.373 -3.945 32.530 1.00 85.69 461 PHE A O 1
ATOM 3755 N N . THR A 1 462 ? -4.973 -2.511 33.512 1.00 87.38 462 THR A N 1
ATOM 3756 C CA . THR A 1 462 ? -5.432 -2.805 34.884 1.00 87.38 462 THR A CA 1
ATOM 3757 C C . THR A 1 462 ? -6.928 -2.552 35.083 1.00 87.38 462 THR A C 1
ATOM 3759 O O . THR A 1 462 ? -7.593 -3.342 35.751 1.00 87.38 462 THR A O 1
ATOM 3762 N N . THR A 1 463 ? -7.474 -1.497 34.472 1.00 87.50 463 THR A N 1
ATOM 3763 C CA . THR A 1 463 ? -8.914 -1.196 34.470 1.00 87.50 463 THR A CA 1
ATOM 3764 C C . THR A 1 463 ? -9.713 -2.361 33.885 1.00 87.50 463 THR A C 1
ATOM 3766 O O . THR A 1 463 ? -10.637 -2.852 34.529 1.00 87.50 463 THR A O 1
ATOM 3769 N N . LEU A 1 464 ? -9.312 -2.866 32.712 1.00 86.50 464 LEU A N 1
ATOM 3770 C CA . LEU A 1 464 ? -9.961 -4.011 32.067 1.00 86.50 464 LEU A CA 1
ATOM 3771 C C . LEU A 1 464 ? -9.804 -5.310 32.863 1.00 86.50 464 LEU A C 1
ATOM 3773 O O . LEU A 1 464 ? -10.748 -6.088 32.946 1.00 86.50 464 LEU A O 1
ATOM 3777 N N . ASP A 1 465 ? -8.657 -5.531 33.507 1.00 88.25 465 ASP A N 1
ATOM 3778 C CA . ASP A 1 465 ? -8.460 -6.692 34.384 1.00 88.25 465 ASP A CA 1
ATOM 3779 C C . ASP A 1 465 ? -9.430 -6.698 35.567 1.00 88.25 465 ASP A C 1
ATOM 3781 O O . ASP A 1 465 ? -9.915 -7.753 35.986 1.00 88.25 465 ASP A O 1
ATOM 3785 N N . ILE A 1 466 ? -9.725 -5.518 36.113 1.00 88.94 466 ILE A N 1
ATOM 3786 C CA . ILE A 1 466 ? -10.703 -5.362 37.188 1.00 88.94 466 ILE A CA 1
ATOM 3787 C C . ILE A 1 466 ? -12.117 -5.567 36.645 1.00 88.94 466 ILE A C 1
ATOM 3789 O O . ILE A 1 466 ? -12.868 -6.327 37.247 1.00 88.94 466 ILE A O 1
ATOM 3793 N N . MET A 1 467 ? -12.445 -5.008 35.476 1.00 88.25 467 MET A N 1
ATOM 3794 C CA . MET A 1 467 ? -13.726 -5.247 34.797 1.00 88.25 467 MET A CA 1
ATOM 3795 C C . MET A 1 467 ? -13.984 -6.740 34.535 1.00 88.25 467 MET A C 1
ATOM 3797 O O . MET A 1 467 ? -15.065 -7.250 34.817 1.00 88.25 467 MET A O 1
ATOM 3801 N N . ILE A 1 468 ? -12.984 -7.476 34.045 1.00 88.06 468 ILE A N 1
ATOM 3802 C CA . ILE A 1 468 ? -13.076 -8.926 33.825 1.00 88.06 468 ILE A CA 1
ATOM 3803 C C . ILE A 1 468 ? -13.250 -9.665 35.155 1.00 88.06 468 ILE A C 1
ATOM 3805 O O . ILE A 1 468 ? -14.065 -10.584 35.260 1.00 88.06 468 ILE A O 1
ATOM 3809 N N . ARG A 1 469 ? -12.502 -9.270 36.192 1.00 87.81 469 ARG A N 1
ATOM 3810 C CA . ARG A 1 469 ? -12.609 -9.857 37.533 1.00 87.81 469 ARG A CA 1
ATOM 3811 C C . ARG A 1 469 ? -13.986 -9.626 38.151 1.00 87.81 469 ARG A C 1
ATOM 3813 O O . ARG A 1 469 ? -14.493 -10.534 38.805 1.00 87.81 469 ARG A O 1
ATOM 3820 N N . ASP A 1 470 ? -14.58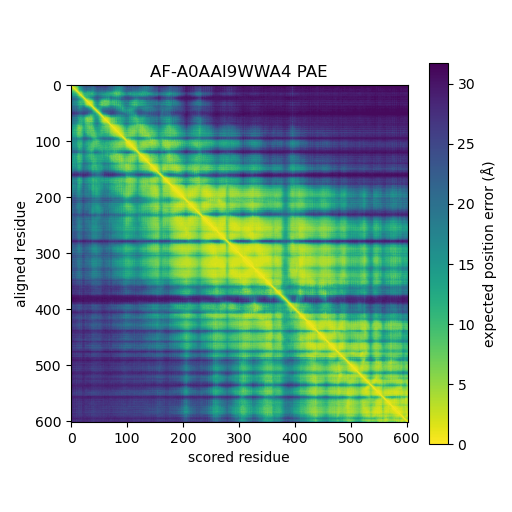1 -8.458 37.937 1.00 87.62 470 ASP A N 1
ATOM 3821 C CA . ASP A 1 470 ? -15.934 -8.135 38.384 1.00 87.62 470 ASP A CA 1
ATOM 3822 C C . ASP A 1 470 ? -16.928 -9.150 37.813 1.00 87.62 470 ASP A C 1
ATOM 3824 O O . ASP A 1 470 ? -17.643 -9.793 38.578 1.00 87.62 470 ASP A O 1
ATOM 3828 N N . PHE A 1 471 ? -16.885 -9.421 36.504 1.00 85.00 471 PHE A N 1
ATOM 3829 C CA . PHE A 1 471 ? -17.737 -10.437 35.877 1.00 85.00 471 PHE A CA 1
ATOM 3830 C C . PHE A 1 471 ? -17.424 -11.873 36.326 1.00 85.00 471 PHE A C 1
ATOM 3832 O O . PHE A 1 471 ? -18.354 -12.643 36.550 1.00 85.00 471 PHE A O 1
ATOM 3839 N N . LYS A 1 472 ? -16.148 -12.245 36.520 1.00 84.88 472 LYS A N 1
ATOM 3840 C CA . LYS A 1 472 ? -15.774 -13.587 37.024 1.00 84.88 472 LYS A CA 1
ATOM 3841 C C . LYS A 1 472 ? -16.242 -13.834 38.463 1.00 84.88 472 LYS A C 1
ATOM 3843 O O . LYS A 1 472 ? -16.589 -14.959 38.805 1.00 84.88 472 LYS A O 1
ATOM 3848 N N . ASN A 1 473 ? -16.240 -12.797 39.301 1.00 83.81 473 ASN A N 1
ATOM 3849 C CA . ASN A 1 473 ? -16.666 -12.873 40.702 1.00 83.81 473 ASN A CA 1
ATOM 3850 C C . ASN A 1 473 ? -18.174 -12.644 40.888 1.00 83.81 473 ASN A C 1
ATOM 3852 O O . ASN A 1 473 ? -18.684 -12.795 42.001 1.00 83.81 473 ASN A O 1
ATOM 3856 N N . SER A 1 474 ? -18.871 -12.236 39.829 1.00 82.38 474 SER A N 1
ATOM 3857 C CA . SER A 1 474 ? -20.303 -11.970 39.850 1.00 82.38 474 SER A CA 1
ATOM 3858 C C . SER A 1 474 ? -21.110 -13.271 39.818 1.00 82.38 474 SER A C 1
ATOM 3860 O O . SER A 1 474 ? -20.767 -14.193 39.076 1.00 82.38 474 SER A O 1
ATOM 3862 N N . PRO A 1 475 ? -22.210 -13.371 40.582 1.00 75.06 475 PRO A N 1
ATOM 3863 C CA . PRO A 1 475 ? -23.146 -14.481 40.445 1.00 75.06 475 PRO A CA 1
ATOM 3864 C C . PRO A 1 475 ? -23.817 -14.469 39.061 1.00 75.06 475 PRO A C 1
ATOM 3866 O O . PRO A 1 475 ? -24.059 -13.417 38.480 1.00 75.06 475 PRO A O 1
ATOM 3869 N N . SER A 1 476 ? -24.191 -15.640 38.535 1.00 70.06 476 SER A N 1
ATOM 3870 C CA . SER A 1 476 ? -24.698 -15.785 37.156 1.00 70.06 476 SER A CA 1
ATOM 3871 C C . SER A 1 476 ? -25.942 -14.940 36.828 1.00 70.06 476 SER A C 1
ATOM 3873 O O . SER A 1 476 ? -26.178 -14.624 35.662 1.00 70.06 476 SER A O 1
ATOM 3875 N N . GLN A 1 477 ? -26.738 -14.567 37.836 1.00 70.88 477 GLN A N 1
ATOM 3876 C CA . GLN A 1 477 ? -27.947 -13.751 37.670 1.00 70.88 477 GLN A CA 1
ATOM 3877 C C . GLN A 1 477 ? -27.674 -12.237 37.707 1.00 70.88 477 GLN A C 1
ATOM 3879 O O . GLN A 1 477 ? -28.318 -11.502 36.964 1.00 70.88 477 GLN A O 1
ATOM 3884 N N . PHE A 1 478 ? -26.697 -11.774 38.496 1.00 75.88 478 PHE A N 1
ATOM 3885 C CA . PHE A 1 478 ? -26.419 -10.349 38.711 1.00 75.88 478 PHE A CA 1
ATOM 3886 C C . PHE A 1 478 ? -24.949 -10.024 38.446 1.00 75.88 478 PHE A C 1
ATOM 3888 O O . PHE A 1 478 ? -24.069 -10.569 39.105 1.00 75.88 478 PHE A O 1
ATOM 3895 N N . GLY A 1 479 ? -24.688 -9.084 37.535 1.00 80.50 479 GLY A N 1
ATOM 3896 C CA . GLY A 1 479 ? -23.357 -8.503 37.353 1.00 80.50 479 GLY A CA 1
ATOM 3897 C C . GLY A 1 479 ? -23.070 -7.469 38.441 1.00 80.50 479 GLY A C 1
ATOM 3898 O O . GLY A 1 479 ? -23.723 -6.431 38.491 1.00 80.50 479 GLY A O 1
ATOM 3899 N N . ILE A 1 480 ? -22.107 -7.743 39.319 1.00 85.31 480 ILE A N 1
ATOM 3900 C CA . ILE A 1 480 ? -21.622 -6.783 40.313 1.00 85.31 480 ILE A CA 1
ATOM 3901 C C . ILE A 1 480 ? -20.467 -6.012 39.678 1.00 85.31 480 ILE A C 1
ATOM 3903 O O . ILE A 1 480 ? -19.393 -6.570 39.478 1.00 85.31 480 ILE A O 1
ATOM 3907 N N . LEU A 1 481 ? -20.684 -4.729 39.389 1.00 86.56 481 LEU A N 1
ATOM 3908 C CA . LEU A 1 481 ? -19.711 -3.869 38.712 1.00 86.56 481 LEU A CA 1
ATOM 3909 C C . LEU A 1 481 ? -19.078 -2.871 39.687 1.00 86.56 481 LEU A C 1
ATOM 3911 O O . LEU A 1 481 ? -19.756 -2.283 40.533 1.00 86.56 481 LEU A O 1
ATOM 3915 N N . SER A 1 482 ? -17.771 -2.648 39.568 1.00 87.38 482 SER A N 1
ATOM 3916 C CA . SER A 1 482 ? -17.058 -1.649 40.364 1.00 87.38 482 SER A CA 1
ATOM 3917 C C . SER A 1 482 ? -17.254 -0.226 39.816 1.00 87.38 482 SER A C 1
ATOM 3919 O O . SER A 1 482 ? -16.859 0.105 38.703 1.00 87.38 482 SER A O 1
ATOM 3921 N N . HIS A 1 483 ? -17.829 0.672 40.619 1.00 83.62 483 HIS A N 1
ATOM 3922 C CA . HIS A 1 483 ? -18.232 2.005 40.146 1.00 83.62 483 HIS A CA 1
ATOM 3923 C C . HIS A 1 483 ? -17.100 2.830 39.499 1.00 83.62 483 HIS A C 1
ATOM 3925 O O . HIS A 1 483 ? -17.318 3.459 38.471 1.00 83.62 483 HIS A O 1
ATOM 3931 N N . LEU A 1 484 ? -15.886 2.788 40.062 1.00 85.25 484 LEU A N 1
ATOM 3932 C CA . LEU A 1 484 ? -14.750 3.601 39.602 1.00 85.25 484 LEU A CA 1
ATOM 3933 C C . LEU A 1 484 ? -14.200 3.196 38.230 1.00 85.25 484 LEU A C 1
ATOM 3935 O O . LEU A 1 484 ? -13.583 4.021 37.565 1.00 85.25 484 LEU A O 1
ATOM 3939 N N . TYR A 1 485 ? -14.385 1.939 37.827 1.00 84.31 485 TYR A N 1
ATOM 3940 C CA . TYR A 1 485 ? -13.805 1.423 36.588 1.00 84.31 485 TYR A CA 1
ATOM 3941 C C . TYR A 1 485 ? -14.808 1.469 35.434 1.00 84.31 485 TYR A C 1
ATOM 3943 O O . TYR A 1 485 ? -14.394 1.596 34.292 1.00 84.31 485 TYR A O 1
ATOM 3951 N N . TRP A 1 486 ? -16.112 1.446 35.723 1.00 84.75 486 TRP A N 1
ATOM 3952 C CA . TRP A 1 486 ? -17.196 1.409 34.733 1.00 84.75 486 TRP A CA 1
ATOM 3953 C C . TRP A 1 486 ? -17.846 2.776 34.449 1.00 84.75 486 TRP A C 1
ATOM 3955 O O . TRP A 1 486 ? -18.906 2.826 33.831 1.00 84.75 486 TRP A O 1
ATOM 3965 N N . THR A 1 487 ? -17.250 3.885 34.897 1.00 72.12 487 THR A N 1
ATOM 3966 C CA . THR A 1 487 ? -17.878 5.223 34.923 1.00 72.12 487 THR A CA 1
ATOM 3967 C C . THR A 1 487 ? -18.510 5.647 33.596 1.00 72.12 487 THR A C 1
ATOM 3969 O O . THR A 1 487 ? -19.663 6.054 33.597 1.00 72.12 487 THR A O 1
ATOM 3972 N N . THR A 1 488 ? -17.829 5.454 32.463 1.00 70.81 488 THR A N 1
ATOM 3973 C CA . THR A 1 488 ? -18.336 5.817 31.123 1.00 70.81 488 THR A CA 1
ATOM 3974 C C . THR A 1 488 ? -19.569 5.032 30.672 1.00 70.81 488 THR A C 1
ATOM 3976 O O . THR A 1 488 ? -20.267 5.462 29.758 1.00 70.81 488 THR A O 1
ATOM 3979 N N . LEU A 1 489 ? -19.833 3.868 31.270 1.00 71.25 489 LEU A N 1
ATOM 3980 C CA . LEU A 1 489 ? -20.946 2.989 30.906 1.00 71.25 489 LEU A CA 1
ATOM 3981 C C . LEU A 1 489 ? -22.106 3.068 31.910 1.00 71.25 489 LEU A C 1
ATOM 3983 O O . LEU A 1 489 ? -23.206 2.632 31.591 1.00 71.25 489 LEU A O 1
ATOM 3987 N N . LEU A 1 490 ? -21.881 3.622 33.107 1.00 72.94 490 LEU A N 1
ATOM 3988 C CA . LEU A 1 490 ? -22.868 3.678 34.192 1.00 72.94 490 LEU A CA 1
ATOM 3989 C C . LEU A 1 490 ? -23.775 4.923 34.159 1.00 72.94 490 LEU A C 1
ATOM 3991 O O . LEU A 1 490 ? -24.707 4.983 34.959 1.00 72.94 490 LEU A O 1
ATOM 3995 N N . ASP A 1 491 ? -23.553 5.875 33.246 1.00 67.38 491 ASP A N 1
ATOM 3996 C CA . ASP A 1 491 ? -24.286 7.155 33.132 1.00 67.38 491 ASP A CA 1
ATOM 3997 C C . ASP A 1 491 ? -25.739 7.023 32.603 1.00 67.38 491 ASP A C 1
ATOM 3999 O O . ASP A 1 491 ? -26.283 7.923 31.963 1.00 67.38 491 ASP A O 1
ATOM 4003 N N . GLY A 1 492 ? -26.397 5.891 32.856 1.00 65.12 492 GLY A N 1
ATOM 4004 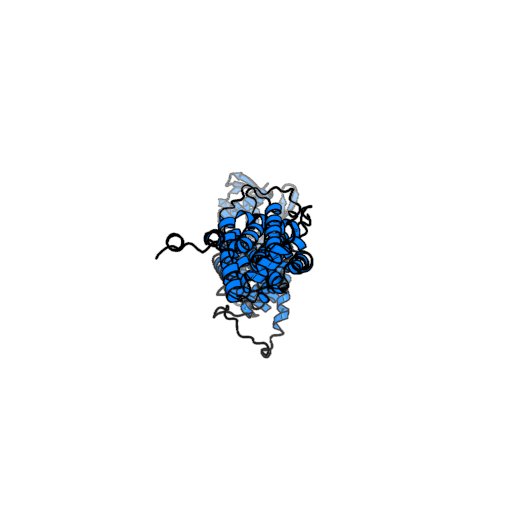C CA . GLY A 1 492 ? -27.791 5.668 32.477 1.00 65.12 492 GLY A CA 1
ATOM 4005 C C . GLY A 1 492 ? -28.785 6.472 33.317 1.00 65.12 492 GLY A C 1
ATOM 4006 O O . GLY A 1 492 ? -28.524 6.825 34.467 1.00 65.12 492 GLY A O 1
ATOM 4007 N N . THR A 1 493 ? -29.964 6.730 32.751 1.00 67.44 493 THR A N 1
ATOM 4008 C CA . THR A 1 493 ? -31.070 7.370 33.470 1.00 67.44 493 THR A CA 1
ATOM 4009 C C . THR A 1 493 ? -31.608 6.451 34.561 1.00 67.44 493 THR A C 1
ATOM 4011 O O . THR A 1 493 ? -32.028 5.327 34.282 1.00 67.44 493 THR A O 1
ATOM 4014 N N . ASP A 1 494 ? -31.648 6.945 35.797 1.00 73.00 494 ASP A N 1
ATOM 4015 C CA . ASP A 1 494 ? -32.321 6.258 36.895 1.00 73.00 494 ASP A CA 1
ATOM 4016 C C . ASP A 1 494 ? -33.845 6.331 36.678 1.00 73.00 494 ASP A C 1
ATOM 4018 O O . ASP A 1 494 ? -34.408 7.416 36.524 1.00 73.00 494 ASP A O 1
ATOM 4022 N N . PHE A 1 495 ? -34.523 5.183 36.693 1.00 81.94 495 PHE A N 1
ATOM 4023 C CA . PHE A 1 495 ? -35.984 5.097 36.626 1.00 81.94 495 PHE A CA 1
ATOM 4024 C C . PHE A 1 495 ? -36.531 4.113 37.656 1.00 81.94 495 PHE A C 1
ATOM 4026 O O . PHE A 1 495 ? -35.807 3.265 38.185 1.00 81.94 495 PHE A O 1
ATOM 4033 N N . LYS A 1 496 ? -37.826 4.234 37.966 1.00 81.94 496 LYS A N 1
ATOM 4034 C CA . LYS A 1 496 ? -38.485 3.347 38.928 1.00 81.94 496 LYS A CA 1
ATOM 4035 C C . LYS A 1 496 ? -38.692 1.972 38.312 1.00 81.94 496 LYS A C 1
ATOM 4037 O O . LYS A 1 496 ? -39.447 1.807 37.357 1.00 81.94 496 LYS A O 1
ATOM 4042 N N . VAL A 1 497 ? -38.029 0.982 38.892 1.00 81.38 497 VAL A N 1
ATOM 4043 C CA . VAL A 1 497 ? -38.128 -0.409 38.460 1.00 81.38 497 VAL A CA 1
ATOM 4044 C C . VAL A 1 497 ? -39.417 -1.036 39.025 1.00 81.38 497 VAL A C 1
ATOM 4046 O O . VAL A 1 497 ? -39.821 -0.699 40.138 1.00 81.38 497 VAL A O 1
ATOM 4049 N N . PRO A 1 498 ? -40.093 -1.932 38.285 1.00 82.75 498 PRO A N 1
ATOM 4050 C CA . PRO A 1 498 ? -41.215 -2.724 38.783 1.00 82.75 498 PRO A CA 1
ATOM 4051 C C . PRO A 1 498 ? -40.964 -3.395 40.142 1.00 82.75 498 PRO A C 1
ATOM 4053 O O . PRO A 1 498 ? -39.870 -3.892 40.412 1.00 82.75 498 PRO A O 1
ATOM 4056 N N . LYS A 1 499 ? -42.018 -3.476 40.967 1.00 80.88 499 LYS A N 1
ATOM 4057 C CA . LYS A 1 499 ? -41.968 -3.978 42.356 1.00 80.88 499 LYS A CA 1
ATOM 4058 C C . LYS A 1 499 ? -41.386 -5.387 42.480 1.00 80.88 499 LYS A C 1
ATOM 4060 O O . LYS A 1 499 ? -40.689 -5.689 43.442 1.00 80.88 499 LYS A O 1
ATOM 4065 N N . GLU A 1 500 ? -41.662 -6.246 41.504 1.00 80.62 500 GLU A N 1
ATOM 4066 C CA . GLU A 1 500 ? -41.145 -7.618 41.454 1.00 80.62 500 GLU A CA 1
ATOM 4067 C C . GLU A 1 500 ? -39.616 -7.619 41.358 1.00 80.62 500 GLU A C 1
ATOM 4069 O O . GLU A 1 500 ? -38.938 -8.264 42.152 1.00 80.62 500 GLU A O 1
ATOM 4074 N N . MET A 1 501 ? -39.053 -6.816 40.456 1.00 81.25 501 MET A N 1
ATOM 4075 C CA . MET A 1 501 ? -37.602 -6.667 40.332 1.00 81.25 501 MET A CA 1
ATOM 4076 C C . MET A 1 501 ? -36.991 -5.982 41.557 1.00 81.25 501 MET A C 1
ATOM 4078 O O . MET A 1 501 ? -35.896 -6.351 41.975 1.00 81.25 501 MET A O 1
ATOM 4082 N N . GLU A 1 502 ? -37.701 -5.025 42.158 1.00 83.62 502 GLU A N 1
ATOM 4083 C CA . GLU A 1 502 ? -37.259 -4.360 43.384 1.00 83.62 502 GLU A CA 1
ATOM 4084 C C . GLU A 1 502 ? -37.164 -5.341 44.563 1.00 83.62 502 GLU A C 1
ATOM 4086 O O . GLU A 1 502 ? -36.152 -5.341 45.260 1.00 83.62 502 GLU A O 1
ATOM 4091 N N . SER A 1 503 ? -38.139 -6.244 44.735 1.00 85.50 503 SER A N 1
ATOM 4092 C CA . SER A 1 503 ? -38.072 -7.292 45.768 1.00 85.50 503 SER A CA 1
ATOM 4093 C C . SER A 1 503 ? -36.895 -8.250 45.566 1.00 85.50 503 SER A C 1
ATOM 4095 O O . SER A 1 503 ? -36.148 -8.517 46.504 1.00 85.50 503 SER A O 1
ATOM 4097 N N . VAL A 1 504 ? -36.653 -8.698 44.328 1.00 84.75 504 VAL A N 1
ATOM 4098 C CA . VAL A 1 504 ? -35.521 -9.585 44.022 1.00 84.75 504 VAL A CA 1
ATOM 4099 C C . VAL A 1 504 ? -34.191 -8.868 44.274 1.00 84.75 504 VAL A C 1
ATOM 4101 O O . VAL A 1 504 ? -33.236 -9.472 44.768 1.00 84.75 504 VAL A O 1
ATOM 4104 N N . PHE A 1 505 ? -34.115 -7.571 43.96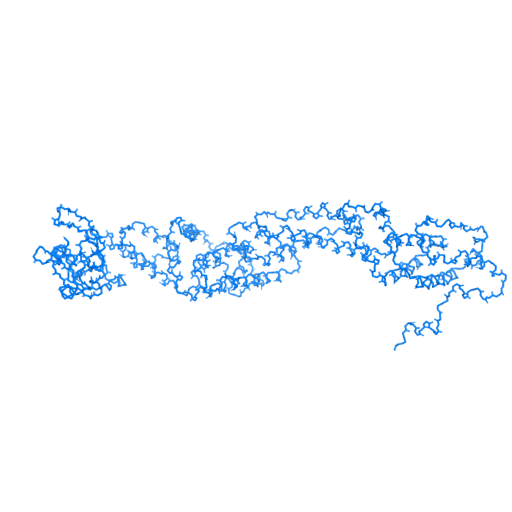4 1.00 84.50 505 PHE A N 1
ATOM 4105 C CA . PHE A 1 505 ? -32.929 -6.770 44.239 1.00 84.50 505 PHE A CA 1
ATOM 4106 C C . PHE A 1 505 ? -32.702 -6.552 45.742 1.00 84.50 505 PHE A C 1
ATOM 4108 O O . PHE A 1 505 ? -31.559 -6.635 46.188 1.00 84.50 505 PHE A O 1
ATOM 4115 N N . GLN A 1 506 ? -33.756 -6.332 46.533 1.00 85.62 506 GLN A N 1
ATOM 4116 C CA . GLN A 1 506 ? -33.656 -6.215 47.992 1.00 85.62 506 GLN A CA 1
ATOM 4117 C C . GLN A 1 506 ? -33.141 -7.513 48.625 1.00 85.62 506 GLN A C 1
ATOM 4119 O O . GLN A 1 506 ? -32.153 -7.478 49.360 1.00 85.62 506 GLN A O 1
ATOM 4124 N N . ASP A 1 507 ? -33.708 -8.663 48.249 1.00 86.31 507 ASP A N 1
ATOM 4125 C CA . ASP A 1 507 ? -33.237 -9.980 48.698 1.00 86.31 507 ASP A CA 1
ATOM 4126 C C . ASP A 1 507 ? -31.756 -10.202 48.355 1.00 86.31 507 ASP A C 1
ATOM 4128 O O . ASP A 1 507 ? -30.980 -10.773 49.130 1.00 86.31 507 ASP A O 1
ATOM 4132 N N . PHE A 1 508 ? -31.345 -9.759 47.165 1.00 85.31 508 PHE A N 1
ATOM 4133 C CA . PHE A 1 508 ? -29.956 -9.829 46.732 1.00 85.31 508 PHE A CA 1
ATOM 4134 C C . PHE A 1 508 ? -29.051 -8.901 47.554 1.00 85.31 508 PHE A C 1
ATOM 4136 O O . PHE A 1 508 ? -27.959 -9.303 47.967 1.00 85.31 508 PHE A O 1
ATOM 4143 N N . GLN A 1 509 ? -29.505 -7.676 47.825 1.00 85.31 509 GLN A N 1
ATOM 4144 C CA . GLN A 1 509 ? -28.777 -6.681 48.604 1.00 85.31 509 GLN A CA 1
ATOM 4145 C C . GLN A 1 509 ? -28.558 -7.135 50.051 1.00 85.31 509 GLN A C 1
ATOM 4147 O O . GLN A 1 509 ? -27.474 -6.914 50.595 1.00 85.31 509 GLN A O 1
ATOM 4152 N N . GLU A 1 510 ? -29.539 -7.808 50.656 1.00 85.19 510 GLU A N 1
ATOM 4153 C CA . GLU A 1 510 ? -29.404 -8.405 51.986 1.00 85.19 510 GLU A CA 1
ATOM 4154 C C . GLU A 1 510 ? -28.379 -9.545 52.000 1.00 85.19 510 GLU A C 1
ATOM 4156 O O . GLU A 1 510 ? -27.484 -9.559 52.848 1.00 85.19 510 GLU A O 1
ATOM 4161 N N . LYS A 1 511 ? -28.443 -10.458 51.021 1.00 84.38 511 LYS A N 1
ATOM 4162 C CA . LYS A 1 511 ? -27.520 -11.604 50.914 1.00 84.38 511 LYS A CA 1
ATOM 4163 C C . LYS A 1 511 ? -26.071 -11.197 50.641 1.00 84.38 511 LYS A C 1
ATOM 4165 O O . LYS A 1 511 ? -25.151 -11.871 51.101 1.00 84.38 511 LYS A O 1
ATOM 4170 N N . HIS A 1 512 ? -25.851 -10.115 49.894 1.00 78.31 512 HIS A N 1
ATOM 4171 C CA . HIS A 1 512 ? -24.520 -9.673 49.460 1.00 78.31 512 HIS A CA 1
ATOM 4172 C C . HIS A 1 512 ? -24.019 -8.398 50.151 1.00 78.31 512 HIS A C 1
ATOM 4174 O O . HIS A 1 512 ? -23.074 -7.756 49.677 1.00 78.31 512 HIS A O 1
ATOM 4180 N N . LYS A 1 513 ? -24.597 -8.047 51.303 1.00 77.06 513 LYS A N 1
ATOM 4181 C CA . LYS A 1 513 ? -24.179 -6.896 52.103 1.00 77.06 513 LYS A CA 1
ATOM 4182 C C . LYS A 1 513 ? -22.739 -7.070 52.602 1.00 77.06 513 LYS A C 1
ATOM 4184 O O . LYS A 1 513 ? -22.427 -7.996 53.345 1.00 77.06 513 LYS A O 1
ATOM 4189 N N . LYS A 1 514 ? -21.852 -6.155 52.205 1.00 80.56 514 LYS A N 1
ATOM 4190 C CA . LYS A 1 514 ? -20.470 -6.064 52.706 1.00 80.56 514 LYS A CA 1
ATOM 4191 C C . LYS A 1 514 ? -20.312 -4.788 53.524 1.00 80.56 514 LYS A C 1
ATOM 4193 O O . LYS A 1 514 ? -20.852 -3.749 53.145 1.00 80.56 514 LYS A O 1
ATOM 4198 N N . GLU A 1 515 ? -19.566 -4.858 54.623 1.00 76.94 515 GLU A N 1
ATOM 4199 C CA . GLU A 1 515 ? -19.325 -3.699 55.490 1.00 76.94 515 GLU A CA 1
ATOM 4200 C C . GLU A 1 515 ? -18.707 -2.534 54.700 1.00 76.94 515 GLU A C 1
ATOM 4202 O O . GLU A 1 515 ? -17.770 -2.714 53.917 1.00 76.94 515 GLU A O 1
ATOM 4207 N N . GLY A 1 516 ? -19.285 -1.340 54.861 1.00 77.19 516 GLY A N 1
ATOM 4208 C CA . GLY A 1 516 ? -18.844 -0.119 54.183 1.00 77.19 516 GLY A CA 1
ATOM 4209 C C . GLY A 1 516 ? -19.173 -0.021 52.686 1.00 77.19 516 GLY A C 1
ATOM 4210 O O . GLY A 1 516 ? -18.683 0.900 52.037 1.00 77.19 516 GLY A O 1
ATOM 4211 N N . ARG A 1 517 ? -19.977 -0.931 52.109 1.00 82.31 517 ARG A N 1
ATOM 4212 C CA . ARG A 1 517 ? -20.358 -0.900 50.682 1.00 82.31 517 ARG A CA 1
ATOM 4213 C C . ARG A 1 517 ? -21.868 -0.777 50.498 1.00 82.31 517 ARG A C 1
ATOM 4215 O O . ARG A 1 517 ? -22.637 -1.445 51.183 1.00 82.31 517 ARG A O 1
ATOM 4222 N N . ILE A 1 518 ? -22.278 0.040 49.530 1.00 81.75 518 ILE A N 1
ATOM 4223 C CA . ILE A 1 518 ? -23.676 0.216 49.118 1.00 81.75 518 ILE A CA 1
ATOM 4224 C C . ILE A 1 518 ? -23.810 -0.316 47.691 1.00 81.75 518 ILE A C 1
ATOM 4226 O O . ILE A 1 518 ? -22.972 -0.023 46.839 1.00 81.75 518 ILE A O 1
ATOM 4230 N N . LEU A 1 519 ? -24.848 -1.112 47.442 1.00 84.19 519 LEU A N 1
ATOM 4231 C CA . LEU A 1 519 ? -25.187 -1.589 46.105 1.00 84.19 519 LEU A CA 1
ATOM 4232 C C . LEU A 1 519 ? -26.209 -0.628 45.491 1.00 84.19 519 LEU A C 1
ATOM 4234 O O . LEU A 1 519 ? -27.259 -0.393 46.083 1.00 84.19 519 LEU A O 1
ATOM 4238 N N . LYS A 1 520 ? -25.891 -0.076 44.316 1.00 84.50 520 LYS A N 1
ATOM 4239 C CA . LYS A 1 520 ? -26.818 0.709 43.491 1.00 84.50 520 LYS A CA 1
ATOM 4240 C C . LYS A 1 520 ? -27.226 -0.143 42.291 1.00 84.50 520 LYS A C 1
ATOM 4242 O O . LYS A 1 520 ? -26.357 -0.666 41.596 1.00 84.50 520 LYS A O 1
ATOM 4247 N N . LEU A 1 521 ? -28.528 -0.280 42.057 1.00 83.50 521 LEU A N 1
ATOM 4248 C CA . LEU A 1 521 ? -29.043 -0.915 40.847 1.00 83.50 521 LEU A CA 1
ATOM 4249 C C . LEU A 1 521 ? -28.865 0.037 39.658 1.00 83.50 521 LEU A C 1
ATOM 4251 O O . LEU A 1 521 ? -29.157 1.224 39.781 1.00 83.50 521 LEU A O 1
ATOM 4255 N N . VAL A 1 522 ? -28.412 -0.489 38.519 1.00 84.81 522 VAL A N 1
ATOM 4256 C CA . VAL A 1 522 ? -28.280 0.261 37.259 1.00 84.81 522 VAL A CA 1
ATOM 4257 C C . VAL A 1 522 ? -29.136 -0.435 36.200 1.00 84.81 522 VAL A C 1
ATOM 4259 O O . VAL A 1 522 ? -28.662 -1.358 35.536 1.00 84.81 522 VAL A O 1
ATOM 4262 N N . PRO A 1 523 ? -30.424 -0.064 36.079 1.00 79.56 523 PRO A N 1
ATOM 4263 C CA . PRO A 1 523 ? -31.363 -0.784 35.224 1.00 79.56 523 PRO A CA 1
ATOM 4264 C C . PRO A 1 523 ? -31.099 -0.597 33.722 1.00 79.56 523 PRO A C 1
ATOM 4266 O O . PRO A 1 523 ? -31.455 -1.464 32.933 1.00 79.56 523 PRO A O 1
ATOM 4269 N N . SER A 1 524 ? -30.452 0.494 33.308 1.00 79.56 524 SER A N 1
ATOM 4270 C CA . SER A 1 524 ? -30.174 0.797 31.894 1.00 79.56 524 SER A CA 1
ATOM 4271 C C . SER A 1 524 ? -29.287 -0.242 31.192 1.00 79.56 524 SER A C 1
ATOM 4273 O O . SER A 1 524 ? -29.390 -0.435 29.985 1.00 79.56 524 SER A O 1
ATOM 4275 N N . LEU A 1 525 ? -28.424 -0.935 31.942 1.00 79.88 525 LEU A N 1
ATOM 4276 C CA . LEU A 1 525 ? -27.487 -1.940 31.418 1.00 79.88 525 LEU A CA 1
ATOM 4277 C C . LEU A 1 525 ? -28.000 -3.382 31.555 1.00 79.88 525 LEU A C 1
ATOM 4279 O O . LEU A 1 525 ? -27.291 -4.330 31.217 1.00 79.88 525 LEU A O 1
ATOM 4283 N N . GLY A 1 526 ? -29.193 -3.568 32.121 1.00 80.06 526 GLY A N 1
ATOM 4284 C CA . GLY A 1 526 ? -29.743 -4.892 32.377 1.00 80.06 526 GLY A CA 1
ATOM 4285 C C . GLY A 1 526 ? -30.381 -5.529 31.143 1.00 80.06 526 GLY A C 1
ATOM 4286 O O . GLY A 1 526 ? -30.728 -4.863 30.169 1.00 80.06 526 GLY A O 1
ATOM 4287 N N . THR A 1 527 ? -30.621 -6.833 31.234 1.00 83.81 527 THR A N 1
ATOM 4288 C CA . THR A 1 527 ? -31.499 -7.582 30.329 1.00 83.81 527 THR A CA 1
ATOM 4289 C C . THR A 1 527 ? -32.481 -8.399 31.162 1.00 83.81 527 THR A C 1
ATOM 4291 O O . THR A 1 527 ? -32.108 -9.000 32.172 1.00 83.81 527 THR A O 1
ATOM 4294 N N . VAL A 1 528 ? -33.757 -8.389 30.774 1.00 86.31 528 VAL A N 1
ATOM 4295 C CA . VAL A 1 528 ? -34.841 -9.095 31.469 1.00 86.31 528 VAL A CA 1
ATOM 4296 C C . VAL A 1 528 ? -35.511 -10.046 30.496 1.00 86.31 528 VAL A C 1
ATOM 4298 O O . VAL A 1 528 ? -35.835 -9.678 29.366 1.00 86.31 528 VAL A O 1
ATOM 4301 N N . LYS A 1 529 ? -35.748 -11.271 30.962 1.00 87.62 529 LYS A N 1
ATOM 4302 C CA . LYS A 1 529 ? -36.566 -12.254 30.257 1.00 87.62 529 LYS A CA 1
ATOM 4303 C C . LYS A 1 529 ? -37.989 -12.157 30.779 1.00 87.62 529 LYS A C 1
ATOM 4305 O O . LYS A 1 529 ? -38.242 -12.470 31.939 1.00 87.62 529 LYS A O 1
ATOM 4310 N N . LEU A 1 530 ? -38.893 -11.696 29.927 1.00 87.81 530 LEU A N 1
ATOM 4311 C CA . LEU A 1 530 ? -40.309 -11.553 30.226 1.00 87.81 530 LEU A CA 1
ATOM 4312 C C . LEU A 1 530 ? -41.077 -12.676 29.555 1.00 87.81 530 LEU A C 1
ATOM 4314 O O . LEU A 1 530 ? -40.870 -12.967 28.377 1.00 87.81 530 LEU A O 1
ATOM 4318 N N . LYS A 1 531 ? -41.996 -13.273 30.302 1.00 88.12 531 LYS A N 1
ATOM 4319 C CA . LYS A 1 531 ? -43.042 -14.116 29.744 1.00 88.12 531 LYS A CA 1
ATOM 4320 C C . LYS A 1 531 ? -44.345 -13.337 29.865 1.00 88.12 531 LYS A C 1
ATOM 4322 O O . LYS A 1 531 ? -44.776 -13.062 30.979 1.00 88.12 531 LYS A O 1
ATOM 4327 N N . LEU A 1 532 ? -44.913 -12.948 28.730 1.00 85.31 532 LEU A N 1
ATOM 4328 C CA . LEU A 1 532 ? -46.177 -12.223 28.668 1.00 85.31 532 LEU A CA 1
ATOM 4329 C C . LEU A 1 532 ? -47.267 -13.192 28.229 1.00 85.31 532 LEU A C 1
ATOM 4331 O O . LEU A 1 532 ? -47.146 -13.821 27.175 1.00 85.31 532 LEU A O 1
ATOM 4335 N N . ASP A 1 533 ? -48.306 -13.309 29.047 1.00 82.75 533 ASP A N 1
ATOM 4336 C CA . ASP A 1 533 ? -49.490 -14.102 28.742 1.00 82.75 533 ASP A CA 1
ATOM 4337 C C . ASP A 1 533 ? -50.535 -13.167 28.120 1.00 82.75 533 ASP A C 1
ATOM 4339 O O . ASP A 1 533 ? -51.057 -12.268 28.778 1.00 82.75 533 ASP A O 1
ATOM 4343 N N . LEU A 1 534 ? -50.783 -13.331 26.819 1.00 79.75 534 LEU A N 1
ATOM 4344 C CA . LEU A 1 534 ? -51.733 -12.511 26.068 1.00 79.75 534 LEU A CA 1
ATOM 4345 C C . LEU A 1 534 ? -53.169 -12.987 26.322 1.00 79.75 534 LEU A C 1
ATOM 4347 O O . LEU A 1 534 ? -53.413 -14.168 26.586 1.00 79.75 534 LEU A O 1
ATOM 4351 N N . LYS A 1 535 ? -54.149 -12.092 26.139 1.00 71.00 535 LYS A N 1
ATOM 4352 C CA . LYS A 1 535 ? -55.588 -12.399 26.295 1.00 71.00 535 LYS A CA 1
ATOM 4353 C C . LYS A 1 535 ? -56.069 -13.548 25.400 1.00 71.00 535 LYS A C 1
ATOM 4355 O O . LYS A 1 535 ? -57.034 -14.229 25.734 1.00 71.00 535 LYS A O 1
ATOM 4360 N N . ASN A 1 536 ? -55.355 -13.809 24.306 1.00 68.62 536 ASN A N 1
ATOM 4361 C CA . ASN A 1 536 ? -55.642 -14.885 23.356 1.00 68.62 536 ASN A CA 1
ATOM 4362 C C . ASN A 1 536 ? -55.173 -16.275 23.843 1.00 68.62 536 ASN A C 1
ATOM 4364 O O . ASN A 1 536 ? -55.316 -17.255 23.116 1.00 68.62 536 ASN A O 1
ATOM 4368 N N . GLY A 1 537 ? -54.608 -16.378 25.053 1.00 69.31 537 GLY A N 1
ATOM 4369 C CA . GLY A 1 537 ? -54.094 -17.625 25.634 1.00 69.31 537 GLY A CA 1
ATOM 4370 C C . GLY A 1 537 ? -52.685 -18.011 25.166 1.00 69.31 537 GLY A C 1
ATOM 4371 O O . GLY A 1 537 ? -52.166 -19.048 25.579 1.00 69.31 537 GLY A O 1
ATOM 4372 N N . GLU A 1 538 ? -52.050 -17.189 24.325 1.00 78.12 538 GLU A N 1
ATOM 4373 C CA . GLU A 1 538 ? -50.660 -17.365 23.903 1.00 78.12 538 GLU A CA 1
ATOM 4374 C C . GLU A 1 538 ? -49.693 -16.737 24.913 1.00 78.12 538 GLU A C 1
ATOM 4376 O O . GLU A 1 538 ? -49.775 -15.546 25.213 1.00 78.12 538 GLU A O 1
ATOM 4381 N N . SER A 1 539 ? -48.722 -17.523 25.379 1.00 82.62 539 SER A N 1
ATOM 4382 C CA . SER A 1 539 ? -47.568 -17.010 26.119 1.00 82.62 539 SER A CA 1
ATOM 4383 C C . SER A 1 539 ? -46.411 -16.724 25.166 1.00 82.62 539 SER A C 1
ATOM 4385 O O . SER A 1 539 ? -45.938 -17.638 24.485 1.00 82.62 539 SER A O 1
ATOM 4387 N N . ARG A 1 540 ? -45.882 -15.499 25.166 1.00 85.75 540 ARG A N 1
ATOM 4388 C CA . ARG A 1 540 ? -44.684 -15.137 24.390 1.00 85.75 540 ARG A CA 1
ATOM 4389 C C . ARG A 1 540 ? -43.522 -14.767 25.307 1.00 85.75 540 ARG A C 1
ATOM 4391 O O . ARG A 1 540 ? -43.701 -14.122 26.338 1.00 85.75 540 ARG A O 1
ATOM 4398 N N . LEU A 1 541 ? -42.328 -15.222 24.931 1.00 88.25 541 LEU A N 1
ATOM 4399 C CA . LEU A 1 541 ? -41.079 -14.970 25.648 1.00 88.25 541 LEU A CA 1
ATOM 4400 C C . LEU A 1 541 ? -40.304 -13.864 24.938 1.00 88.25 541 LEU A C 1
ATOM 4402 O O . LEU A 1 541 ? -40.002 -13.988 23.753 1.00 88.25 541 LEU A O 1
ATOM 4406 N N . PHE A 1 542 ? -39.947 -12.824 25.681 1.00 88.00 542 PHE A N 1
ATOM 4407 C CA . PHE A 1 542 ? -39.183 -11.685 25.190 1.00 88.00 542 PHE A CA 1
ATOM 4408 C C . PHE A 1 542 ? -37.931 -11.484 26.038 1.00 88.00 542 PHE A C 1
ATOM 4410 O O . PHE A 1 542 ? -37.972 -11.606 27.262 1.00 88.00 542 PHE A O 1
ATOM 4417 N N . GLU A 1 543 ? -36.821 -11.144 25.393 1.00 87.50 543 GLU A N 1
ATOM 4418 C CA . GLU A 1 543 ? -35.587 -10.723 26.054 1.00 87.50 543 GLU A CA 1
ATOM 4419 C C . GLU A 1 543 ? -35.356 -9.247 25.726 1.00 87.50 543 GLU A C 1
ATOM 4421 O O . GLU A 1 543 ? -35.042 -8.889 24.593 1.00 87.50 543 GLU A O 1
ATOM 4426 N N . VAL A 1 544 ? -35.614 -8.377 26.704 1.00 88.12 544 VAL A N 1
ATOM 4427 C CA . VAL A 1 544 ? -35.689 -6.921 26.509 1.00 88.12 544 VAL A CA 1
ATOM 4428 C C . VAL A 1 544 ? -34.943 -6.168 27.604 1.00 88.12 544 VAL A C 1
ATOM 4430 O O . VAL A 1 544 ? -34.617 -6.723 28.655 1.00 88.12 544 VAL A O 1
ATOM 4433 N N . SER A 1 545 ? -34.682 -4.879 27.378 1.00 87.62 545 SER A N 1
ATOM 4434 C CA . SER A 1 545 ? -34.129 -4.008 28.415 1.00 87.62 545 SER A CA 1
ATOM 4435 C C . SER A 1 545 ? -35.138 -3.795 29.564 1.00 87.62 545 SER A C 1
ATOM 4437 O O . SER A 1 545 ? -36.351 -3.777 29.322 1.00 87.62 545 SER A O 1
ATOM 4439 N N . PRO A 1 546 ? -34.673 -3.594 30.814 1.00 86.94 546 PRO A N 1
ATOM 4440 C CA . PRO A 1 546 ? -35.526 -3.308 31.970 1.00 86.94 546 PRO A CA 1
ATOM 4441 C C . PRO A 1 546 ? -36.469 -2.115 31.774 1.00 86.94 546 PRO A C 1
ATOM 4443 O O . PRO A 1 546 ? -37.571 -2.113 32.313 1.00 86.94 546 PRO A O 1
ATOM 4446 N N . GLU A 1 547 ? -36.072 -1.129 30.969 1.00 87.56 547 GLU A N 1
ATOM 4447 C CA . GLU A 1 547 ? -36.896 0.027 30.589 1.00 87.56 547 GLU A CA 1
ATOM 4448 C C . GLU A 1 547 ? -38.149 -0.416 29.825 1.00 87.56 547 GLU A C 1
ATOM 4450 O O . GLU A 1 547 ? -39.277 -0.096 30.198 1.00 87.56 547 GLU A O 1
ATOM 4455 N N . LYS A 1 548 ? -37.957 -1.234 28.783 1.00 88.75 548 LYS A N 1
ATOM 4456 C CA . LYS A 1 548 ? -39.042 -1.794 27.969 1.00 88.75 548 LYS A CA 1
ATOM 4457 C C . LYS A 1 548 ? -39.939 -2.704 28.801 1.00 88.75 548 LYS A C 1
ATOM 4459 O O . LYS A 1 548 ? -41.156 -2.656 28.640 1.00 88.75 548 LYS A O 1
ATOM 4464 N N . ALA A 1 549 ? -39.346 -3.488 29.701 1.00 88.06 549 ALA A N 1
ATOM 4465 C CA . ALA A 1 549 ? -40.073 -4.328 30.645 1.00 88.06 549 ALA A CA 1
ATOM 4466 C C . ALA A 1 549 ? -40.981 -3.508 31.569 1.00 88.06 549 ALA A C 1
ATOM 4468 O O . ALA A 1 549 ? -42.162 -3.813 31.716 1.00 88.06 549 ALA A O 1
ATOM 4469 N N . ALA A 1 550 ? -40.438 -2.438 32.153 1.00 88.00 550 ALA A N 1
ATOM 4470 C CA . ALA A 1 550 ? -41.173 -1.558 33.047 1.00 88.00 550 ALA A CA 1
ATOM 4471 C C . ALA A 1 550 ? -42.355 -0.877 32.349 1.00 88.00 550 ALA A C 1
ATOM 4473 O O . ALA A 1 550 ? -43.412 -0.742 32.960 1.00 88.00 550 ALA A O 1
ATOM 4474 N N . ILE A 1 551 ? -42.193 -0.495 31.076 1.00 88.88 551 ILE A N 1
ATOM 4475 C CA . ILE A 1 551 ? -43.258 0.112 30.265 1.00 88.88 551 ILE A CA 1
ATOM 4476 C C . ILE A 1 551 ? -44.417 -0.866 30.054 1.00 88.88 551 ILE A C 1
ATOM 4478 O O . ILE A 1 551 ? -45.562 -0.485 30.279 1.00 88.88 551 ILE A O 1
ATOM 4482 N N . VAL A 1 552 ? -44.149 -2.117 29.664 1.00 87.94 552 VAL A N 1
ATOM 4483 C CA . VAL A 1 552 ? -45.231 -3.092 29.419 1.00 87.94 552 VAL A CA 1
ATOM 4484 C C . VAL A 1 552 ? -45.953 -3.491 30.695 1.00 87.94 552 VAL A C 1
ATOM 4486 O O . VAL A 1 552 ? -47.171 -3.598 30.678 1.00 87.94 552 VAL A O 1
ATOM 4489 N N . LEU A 1 553 ? -45.247 -3.618 31.819 1.00 86.00 553 LEU A N 1
ATOM 4490 C CA . LEU A 1 553 ? -45.865 -3.972 33.103 1.00 86.00 553 LEU A CA 1
ATOM 4491 C C . LEU A 1 553 ? -46.810 -2.887 33.663 1.00 86.00 553 LEU A C 1
ATOM 4493 O O . LEU A 1 553 ? -47.536 -3.145 34.625 1.00 86.00 553 LEU A O 1
ATOM 4497 N N . GLN A 1 554 ? -46.828 -1.678 33.083 1.00 85.31 554 GLN A N 1
ATOM 4498 C CA . GLN A 1 554 ? -47.848 -0.667 33.399 1.00 85.31 554 GLN A CA 1
ATOM 4499 C C . GLN A 1 554 ? -49.222 -0.985 32.798 1.00 85.31 554 GLN A C 1
ATOM 4501 O O . GLN A 1 554 ? -50.217 -0.411 33.247 1.00 85.31 554 GLN A O 1
ATOM 4506 N N . PHE A 1 555 ? -49.279 -1.885 31.814 1.00 84.62 555 PHE A N 1
ATOM 4507 C CA . PHE A 1 555 ? -50.509 -2.378 31.211 1.00 84.62 555 PHE A CA 1
ATOM 4508 C C . PHE A 1 555 ? -50.897 -3.690 31.892 1.00 84.62 555 PHE A C 1
ATOM 4510 O O . PHE A 1 555 ? -50.213 -4.699 31.759 1.00 84.62 555 PHE A O 1
ATOM 4517 N N . ASN A 1 556 ? -51.995 -3.667 32.642 1.00 78.69 556 ASN A N 1
ATOM 4518 C CA . ASN A 1 556 ? -52.527 -4.828 33.359 1.00 78.69 556 ASN A CA 1
ATOM 4519 C C . ASN A 1 556 ? -54.031 -4.950 33.087 1.00 78.69 556 ASN A C 1
ATOM 4521 O O . ASN A 1 556 ? -54.653 -3.994 32.631 1.00 78.69 556 ASN A O 1
ATOM 4525 N N . GLU A 1 557 ? -54.653 -6.074 33.457 1.00 64.88 557 GLU A N 1
ATOM 4526 C CA . GLU A 1 557 ? -56.089 -6.333 33.219 1.00 64.88 557 GLU A CA 1
ATOM 4527 C C . GLU A 1 557 ? -57.029 -5.206 33.695 1.00 64.88 557 GLU A C 1
ATOM 4529 O O . GLU A 1 557 ? -58.098 -5.003 33.120 1.00 64.88 557 GLU A O 1
ATOM 4534 N N . LYS A 1 558 ? -56.628 -4.458 34.735 1.00 65.88 558 LYS A N 1
ATOM 4535 C CA . LYS A 1 558 ? -57.389 -3.337 35.315 1.00 65.88 558 LYS A CA 1
ATOM 4536 C C . LYS A 1 558 ? -57.214 -2.008 34.573 1.00 65.88 558 LYS A C 1
ATOM 4538 O O . LYS A 1 558 ? -58.090 -1.157 34.660 1.00 65.88 558 LYS A O 1
ATOM 4543 N N . GLU A 1 559 ? -56.096 -1.817 33.878 1.00 69.19 559 GLU A N 1
ATOM 4544 C CA . GLU A 1 559 ? -55.706 -0.559 33.234 1.00 69.19 559 GLU A CA 1
ATOM 4545 C C . GLU A 1 559 ? -55.091 -0.876 31.866 1.00 69.19 559 GLU A C 1
ATOM 4547 O O . GLU A 1 559 ? -53.874 -0.979 31.714 1.00 69.19 559 GLU A O 1
ATOM 4552 N N . ASN A 1 560 ? -55.963 -1.080 30.874 1.00 78.25 560 ASN A N 1
ATOM 4553 C CA . ASN A 1 560 ? -55.564 -1.458 29.514 1.00 78.25 560 ASN A CA 1
ATOM 4554 C C . ASN A 1 560 ? -55.128 -0.259 28.658 1.00 78.25 560 ASN A C 1
ATOM 4556 O O . ASN A 1 560 ? -54.431 -0.460 27.669 1.00 78.25 560 ASN A O 1
ATOM 4560 N N . GLU A 1 561 ? -55.524 0.964 29.021 1.00 83.19 561 GLU A N 1
ATOM 4561 C CA . GLU A 1 561 ? -55.245 2.196 28.274 1.00 83.19 561 GLU A CA 1
ATOM 4562 C C . GLU A 1 561 ? -54.367 3.135 29.101 1.00 83.19 561 GLU A C 1
ATOM 4564 O O . GLU A 1 561 ? -54.699 3.474 30.240 1.00 83.19 561 GLU A O 1
ATOM 4569 N N . ARG A 1 562 ? -53.247 3.583 28.528 1.00 84.94 562 ARG A N 1
ATOM 4570 C CA . ARG A 1 562 ? -52.316 4.508 29.187 1.00 84.94 562 ARG A CA 1
ATOM 4571 C C . ARG A 1 562 ? -51.798 5.549 28.206 1.00 84.94 562 ARG A C 1
ATOM 4573 O O . ARG A 1 562 ? -51.540 5.256 27.036 1.00 84.94 562 ARG A O 1
ATOM 4580 N N . SER A 1 563 ? -51.607 6.771 28.700 1.00 87.88 563 SER A N 1
ATOM 4581 C CA . SER A 1 563 ? -50.935 7.821 27.934 1.00 87.88 563 SER A CA 1
ATOM 4582 C C . SER A 1 563 ? -49.426 7.842 28.181 1.00 87.88 563 SER A C 1
ATOM 4584 O O . SER A 1 563 ? -48.948 7.461 29.252 1.00 87.88 563 SER A O 1
ATOM 4586 N N . VAL A 1 564 ? -48.665 8.353 27.209 1.00 87.56 564 VAL A N 1
ATOM 4587 C CA . VAL A 1 564 ? -47.200 8.512 27.313 1.00 87.56 564 VAL A CA 1
ATOM 4588 C C . VAL A 1 564 ? -46.818 9.324 28.554 1.00 87.56 564 VAL A C 1
ATOM 4590 O O . VAL A 1 564 ? -45.872 8.977 29.255 1.00 87.56 564 VAL A O 1
ATOM 4593 N N . TYR A 1 565 ? -47.579 10.381 28.858 1.00 87.50 565 TYR A N 1
ATOM 4594 C CA . TYR A 1 565 ? -47.330 11.247 30.012 1.00 87.50 565 TYR A CA 1
ATOM 4595 C C . TYR A 1 565 ? -47.534 10.512 31.342 1.00 87.50 565 TYR A C 1
ATOM 4597 O O . TYR A 1 565 ? -46.692 10.609 32.229 1.00 87.50 565 TYR A O 1
ATOM 4605 N N . GLN A 1 566 ? -48.607 9.723 31.460 1.00 86.44 566 GLN A N 1
ATOM 4606 C CA . GLN A 1 566 ? -48.880 8.939 32.668 1.00 86.44 566 GLN A CA 1
ATOM 4607 C C . GLN A 1 566 ? -47.781 7.906 32.932 1.00 86.44 566 GLN A C 1
ATOM 4609 O O . GLN A 1 566 ? -47.367 7.722 34.076 1.00 86.44 566 GLN A O 1
ATOM 4614 N N . ILE A 1 567 ? -47.289 7.244 31.881 1.00 85.56 567 ILE A N 1
ATOM 4615 C CA . ILE A 1 567 ? -46.199 6.266 31.994 1.00 85.56 567 ILE A CA 1
ATOM 4616 C C . ILE A 1 567 ? -44.891 6.970 32.381 1.00 85.56 567 ILE A C 1
ATOM 4618 O O . ILE A 1 567 ? -44.197 6.504 33.286 1.00 85.56 567 ILE A O 1
ATOM 4622 N N . ALA A 1 568 ? -44.581 8.106 31.748 1.00 88.38 568 ALA A N 1
ATOM 4623 C CA . ALA A 1 568 ? -43.402 8.915 32.053 1.00 88.38 568 ALA A CA 1
ATOM 4624 C C . ALA A 1 568 ? -43.379 9.378 33.519 1.00 88.38 568 ALA A C 1
ATOM 4626 O O . ALA A 1 568 ? -42.362 9.230 34.194 1.00 88.38 568 ALA A O 1
ATOM 4627 N N . GLU A 1 569 ? -44.510 9.867 34.035 1.00 87.88 569 GLU A N 1
ATOM 4628 C CA . GLU A 1 569 ? -44.650 10.303 35.428 1.00 87.88 569 GLU A CA 1
ATOM 4629 C C . GLU A 1 569 ? -44.554 9.126 36.412 1.00 87.88 569 GLU A C 1
ATOM 4631 O O . GLU A 1 569 ? -43.841 9.198 37.415 1.00 87.88 569 GLU A O 1
ATOM 4636 N N . THR A 1 570 ? -45.214 8.004 36.104 1.00 86.56 570 THR A N 1
ATOM 4637 C CA . THR A 1 570 ? -45.244 6.823 36.983 1.00 86.56 570 THR A CA 1
ATOM 4638 C C . THR A 1 570 ? -43.862 6.187 37.127 1.00 86.56 570 THR A C 1
ATOM 4640 O O . THR A 1 570 ? -43.434 5.868 38.239 1.00 86.56 570 THR A O 1
ATOM 4643 N N . LEU A 1 571 ? -43.151 6.017 36.009 1.00 85.38 571 LEU A N 1
ATOM 4644 C CA . LEU A 1 571 ? -41.825 5.398 35.971 1.00 85.38 571 LEU A CA 1
ATOM 4645 C C . LEU A 1 571 ? -40.688 6.400 36.226 1.00 85.38 571 LEU A C 1
ATOM 4647 O O . LEU A 1 571 ? -39.547 5.980 36.414 1.00 85.38 571 LEU A O 1
ATOM 4651 N N . ASN A 1 572 ? -40.993 7.702 36.290 1.00 87.50 572 ASN A N 1
ATOM 4652 C CA . ASN A 1 572 ? -40.018 8.792 36.363 1.00 87.50 572 ASN A CA 1
ATOM 4653 C C . ASN A 1 572 ? -38.986 8.723 35.219 1.00 87.50 572 ASN A C 1
ATOM 4655 O O . ASN A 1 572 ? -37.781 8.771 35.452 1.00 87.50 572 ASN A O 1
ATOM 4659 N N . MET A 1 573 ? -39.472 8.557 33.986 1.00 86.50 573 MET A N 1
ATOM 4660 C CA . MET A 1 573 ? -38.649 8.442 32.776 1.00 86.50 573 MET A CA 1
ATOM 4661 C C . MET A 1 573 ? -38.879 9.621 31.825 1.00 86.50 573 MET A C 1
ATOM 4663 O O . MET A 1 573 ? -39.994 10.143 31.758 1.00 86.50 573 MET A O 1
ATOM 4667 N N . PRO A 1 574 ? -37.877 10.010 31.019 1.00 88.94 574 PRO A N 1
ATOM 4668 C CA . PRO A 1 574 ? -38.072 10.978 29.947 1.00 88.94 574 PRO A CA 1
ATOM 4669 C C . PRO A 1 574 ? -39.083 10.480 28.905 1.00 88.94 574 PRO A C 1
ATOM 4671 O O . PRO A 1 574 ? -39.030 9.326 28.475 1.00 88.94 574 PRO A O 1
ATOM 4674 N N . SER A 1 575 ? -39.945 11.372 28.407 1.00 88.62 575 SER A N 1
ATOM 4675 C CA . SER A 1 575 ? -40.979 11.019 27.420 1.00 88.62 575 SER A CA 1
ATOM 4676 C C . SER A 1 575 ? -40.420 10.411 26.126 1.00 88.62 575 SER A C 1
ATOM 4678 O O . SER A 1 575 ? -41.104 9.620 25.483 1.00 88.62 575 SER A O 1
ATOM 4680 N N . PHE A 1 576 ? -39.183 10.749 25.735 1.00 88.44 576 PHE A N 1
ATOM 4681 C CA . PHE A 1 576 ? -38.556 10.173 24.540 1.00 88.44 576 PHE A CA 1
ATOM 4682 C C . PHE A 1 576 ? -38.257 8.671 24.708 1.00 88.44 576 PHE A C 1
ATOM 4684 O O . PHE A 1 576 ? -38.559 7.904 23.799 1.00 88.44 576 PHE A O 1
ATOM 4691 N N . MET A 1 577 ? -37.762 8.238 25.877 1.00 85.44 577 MET A N 1
ATOM 4692 C CA . MET A 1 577 ? -37.481 6.820 26.156 1.00 85.44 577 MET A CA 1
ATOM 4693 C C . MET A 1 577 ? -38.769 6.001 26.208 1.00 85.44 577 MET A C 1
ATOM 4695 O O . MET A 1 577 ? -38.830 4.882 25.706 1.00 85.44 577 MET A O 1
ATOM 4699 N N . VAL A 1 578 ? -39.826 6.587 26.780 1.00 88.00 578 VAL A N 1
ATOM 4700 C CA . VAL A 1 578 ? -41.157 5.970 26.822 1.00 88.00 578 VAL A CA 1
ATOM 4701 C C . VAL A 1 578 ? -41.687 5.765 25.402 1.00 88.00 578 VAL A C 1
ATOM 4703 O O . VAL A 1 578 ? -42.173 4.683 25.087 1.00 88.00 578 VAL A O 1
ATOM 4706 N N . ASN A 1 579 ? -41.542 6.763 24.524 1.00 89.62 579 ASN A N 1
ATOM 4707 C CA . ASN A 1 579 ? -41.944 6.652 23.121 1.00 89.62 579 ASN A CA 1
ATOM 4708 C C . ASN A 1 579 ? -41.155 5.578 22.361 1.00 89.62 579 ASN A C 1
ATOM 4710 O O . ASN A 1 579 ? -41.763 4.798 21.634 1.00 89.62 579 ASN A O 1
ATOM 4714 N N . GLU A 1 580 ? -39.832 5.495 22.535 1.00 88.81 580 GLU A N 1
ATOM 4715 C CA . GLU A 1 580 ? -39.028 4.432 21.912 1.00 88.81 580 GLU A CA 1
ATOM 4716 C C . GLU A 1 580 ? -39.427 3.037 22.411 1.00 88.81 580 GLU A C 1
ATOM 4718 O O . GLU A 1 580 ? -39.548 2.098 21.619 1.00 88.81 580 GLU A O 1
ATOM 4723 N N . GLY A 1 581 ? -39.681 2.898 23.715 1.00 87.94 581 GLY A N 1
ATOM 4724 C CA . GLY A 1 581 ? -40.148 1.648 24.307 1.00 87.94 581 GLY A CA 1
ATOM 4725 C C . GLY A 1 581 ? -41.532 1.237 23.802 1.00 87.94 581 GLY A C 1
ATOM 4726 O O . GLY A 1 581 ? -41.719 0.091 23.403 1.00 87.94 581 GLY A O 1
ATOM 4727 N N . LEU A 1 582 ? -42.490 2.166 23.752 1.00 89.94 582 LEU A N 1
ATOM 4728 C CA . LEU A 1 582 ? -43.830 1.911 23.212 1.00 89.94 582 LEU A CA 1
ATOM 4729 C C . LEU A 1 582 ? -43.779 1.567 21.719 1.00 89.94 582 LEU A C 1
ATOM 4731 O O . LEU A 1 582 ? -44.415 0.605 21.301 1.00 89.94 582 LEU A O 1
ATOM 4735 N N . ALA A 1 583 ? -42.974 2.280 20.926 1.00 90.06 583 ALA A N 1
ATOM 4736 C CA . ALA A 1 583 ? -42.789 1.987 19.505 1.00 90.06 583 ALA A CA 1
ATOM 4737 C C . ALA A 1 583 ? -42.226 0.576 19.271 1.00 90.06 583 ALA A C 1
ATOM 4739 O O . ALA A 1 583 ? -42.650 -0.111 18.340 1.00 90.06 583 ALA A O 1
ATOM 4740 N N . TYR A 1 584 ? -41.309 0.119 20.130 1.00 91.00 584 TYR A N 1
ATOM 4741 C CA . TYR A 1 584 ? -40.823 -1.259 20.108 1.00 91.00 584 TYR A CA 1
ATOM 4742 C C . TYR A 1 584 ? -41.962 -2.265 20.344 1.00 91.00 584 TYR A C 1
ATOM 4744 O O . TYR A 1 584 ? -42.130 -3.186 19.552 1.00 91.00 584 TYR A O 1
ATOM 4752 N N . TRP A 1 585 ? -42.794 -2.066 21.368 1.00 90.44 585 TRP A N 1
ATOM 4753 C CA . TRP A 1 585 ? -43.887 -2.995 21.686 1.00 90.44 585 TRP A CA 1
ATOM 4754 C C . TRP A 1 585 ? -45.060 -2.959 20.701 1.00 90.44 585 TRP A C 1
ATOM 4756 O O . TRP A 1 5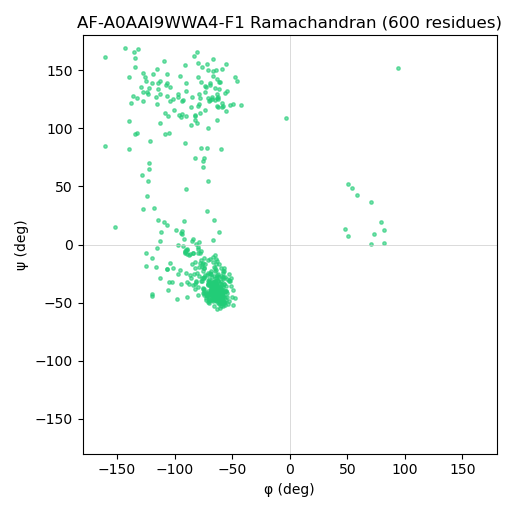85 ? -45.727 -3.976 20.511 1.00 90.44 585 TRP A O 1
ATOM 4766 N N . VAL A 1 586 ? -45.277 -1.827 20.027 1.00 89.69 586 VAL A N 1
ATOM 4767 C CA . VAL A 1 586 ? -46.187 -1.744 18.875 1.00 89.69 586 VAL A CA 1
ATOM 4768 C C . VAL A 1 586 ? -45.650 -2.563 17.706 1.00 89.69 586 VAL A C 1
ATOM 4770 O O . VAL A 1 586 ? -46.399 -3.293 17.065 1.00 89.69 586 VAL A O 1
ATOM 4773 N N . LYS A 1 587 ? -44.340 -2.495 17.442 1.00 89.44 587 LYS A N 1
ATOM 4774 C CA . LYS A 1 587 ? -43.703 -3.294 16.388 1.00 89.44 587 LYS A CA 1
ATOM 4775 C C . LYS A 1 587 ? -43.782 -4.800 16.667 1.00 89.44 587 LYS A C 1
ATOM 4777 O O . LYS A 1 587 ? -43.955 -5.570 15.728 1.00 89.44 587 LYS A O 1
ATOM 4782 N N . GLU A 1 588 ? -43.675 -5.206 17.931 1.00 86.75 588 GLU A N 1
ATOM 4783 C CA . GLU A 1 588 ? -43.824 -6.607 18.361 1.00 86.75 588 GLU A CA 1
ATOM 4784 C C . GLU A 1 588 ? -45.294 -7.079 18.427 1.00 86.75 588 GLU A C 1
ATOM 4786 O O . GLU A 1 588 ? -45.546 -8.262 18.661 1.00 86.75 588 GLU A O 1
ATOM 4791 N N . GLY A 1 589 ? -46.268 -6.183 18.208 1.00 83.94 589 GLY A N 1
ATOM 4792 C CA . GLY A 1 589 ? -47.698 -6.517 18.200 1.00 83.94 589 GLY A CA 1
ATOM 4793 C C . GLY A 1 589 ? -48.260 -6.858 19.582 1.00 83.94 589 GLY A C 1
ATOM 4794 O O . GLY A 1 589 ? -49.045 -7.789 19.710 1.00 83.94 589 GLY A O 1
ATOM 4795 N N . ILE A 1 590 ? -47.787 -6.171 20.627 1.00 85.38 590 ILE A N 1
ATOM 4796 C CA . ILE A 1 590 ? -48.320 -6.297 21.998 1.00 85.38 590 ILE A CA 1
ATOM 4797 C C . ILE A 1 590 ? -49.177 -5.083 22.367 1.00 85.38 590 ILE A C 1
ATOM 4799 O O . ILE A 1 590 ? -50.131 -5.190 23.136 1.00 85.38 590 ILE A O 1
ATOM 4803 N N . LEU A 1 591 ? -48.822 -3.911 21.835 1.00 86.88 591 LEU A N 1
ATOM 4804 C CA . LEU A 1 591 ? -49.539 -2.659 22.056 1.00 86.88 591 LEU A CA 1
ATOM 4805 C C . LEU A 1 591 ? -50.071 -2.113 20.730 1.00 86.88 591 LEU A C 1
ATOM 4807 O O . LEU A 1 591 ? -49.406 -2.195 19.700 1.00 86.88 591 LEU A O 1
ATOM 4811 N N . ILE A 1 592 ? -51.228 -1.460 20.777 1.00 84.56 592 ILE A N 1
ATOM 4812 C CA . ILE A 1 592 ? -51.825 -0.746 19.648 1.00 84.56 592 ILE A CA 1
ATOM 4813 C C . ILE A 1 592 ? -51.813 0.751 19.959 1.00 84.56 592 ILE A C 1
ATOM 4815 O O . ILE A 1 592 ? -52.258 1.194 21.020 1.00 84.56 592 ILE A O 1
ATOM 4819 N N . ALA A 1 593 ? -51.310 1.551 19.019 1.00 86.62 593 ALA A N 1
ATOM 4820 C CA . ALA A 1 593 ? -51.363 3.006 19.108 1.00 86.62 593 ALA A CA 1
ATOM 4821 C C . ALA A 1 593 ? -52.738 3.509 18.638 1.00 86.62 593 ALA A C 1
ATOM 4823 O O . ALA A 1 593 ? -53.058 3.430 17.453 1.00 86.62 593 ALA A O 1
ATOM 4824 N N . LEU A 1 594 ? -53.546 4.042 19.558 1.00 82.38 594 LEU A N 1
ATOM 4825 C CA . LEU A 1 594 ? -54.840 4.662 19.237 1.00 82.38 594 LEU A CA 1
ATOM 4826 C C . LEU A 1 594 ? -54.653 6.113 18.773 1.00 82.38 594 LEU A C 1
ATOM 4828 O O . LEU A 1 594 ? -55.315 6.582 17.851 1.00 82.38 594 LEU A O 1
ATOM 4832 N N . THR A 1 595 ? -53.722 6.824 19.410 1.00 81.88 595 THR A N 1
ATOM 4833 C CA . THR A 1 595 ? -53.269 8.171 19.033 1.00 81.88 595 THR A CA 1
ATOM 4834 C C . THR A 1 595 ? -51.759 8.278 19.295 1.00 81.88 595 THR A C 1
ATOM 4836 O O . THR A 1 595 ? -51.208 7.414 19.975 1.00 81.88 595 THR A O 1
ATOM 4839 N N . PRO A 1 596 ? -51.060 9.336 18.835 1.00 77.31 596 PRO A N 1
ATOM 4840 C CA . PRO A 1 596 ? -49.621 9.491 19.086 1.00 77.31 596 PRO A CA 1
ATOM 4841 C C . PRO A 1 596 ? -49.231 9.496 20.575 1.00 77.31 596 PRO A C 1
ATOM 4843 O O . PRO A 1 596 ? -48.072 9.268 20.911 1.00 77.31 596 PRO A O 1
ATOM 4846 N N . SER A 1 597 ? -50.186 9.769 21.469 1.00 81.19 597 SER A N 1
ATOM 4847 C CA . SER A 1 597 ? -49.979 9.886 22.912 1.00 81.19 597 SER A CA 1
ATOM 4848 C C . SER A 1 597 ? -50.704 8.823 23.741 1.00 81.19 597 SER A C 1
ATOM 4850 O O . SER A 1 597 ? -50.527 8.828 24.961 1.00 81.19 597 SER A O 1
ATOM 4852 N N . LEU A 1 598 ? -51.496 7.932 23.129 1.00 85.69 598 LEU A N 1
ATOM 4853 C CA . LEU A 1 598 ? -52.351 6.973 23.838 1.00 85.69 598 LEU A CA 1
ATOM 4854 C C . LEU A 1 598 ? -52.279 5.581 23.207 1.00 85.69 598 LEU A C 1
ATOM 4856 O O . LEU A 1 598 ? -52.494 5.418 22.003 1.00 85.69 598 LEU A O 1
ATOM 4860 N N . TYR A 1 599 ? -52.000 4.593 24.055 1.00 88.00 599 TYR A N 1
ATOM 4861 C CA . TYR A 1 599 ? -51.737 3.210 23.674 1.00 88.00 599 TYR A CA 1
ATOM 4862 C C . TYR A 1 599 ? -52.640 2.274 24.477 1.00 88.00 599 TYR A C 1
ATOM 4864 O O . TYR A 1 599 ? -52.964 2.560 25.634 1.00 88.00 599 TYR A O 1
ATOM 4872 N N . ILE A 1 600 ? -53.030 1.162 23.858 1.00 85.62 600 ILE A N 1
ATOM 4873 C CA . ILE A 1 600 ? -53.830 0.101 24.474 1.00 85.62 600 ILE A CA 1
ATOM 4874 C C . ILE A 1 600 ? -53.121 -1.247 24.328 1.00 85.62 600 ILE A C 1
ATOM 4876 O O . ILE A 1 600 ? -52.464 -1.486 23.316 1.00 85.62 600 ILE A O 1
ATOM 4880 N N . ALA A 1 601 ? -53.229 -2.110 25.338 1.00 81.75 601 ALA A N 1
ATOM 4881 C CA . ALA A 1 601 ? -52.748 -3.490 25.255 1.00 81.75 601 ALA A CA 1
ATOM 4882 C C . ALA A 1 601 ? -53.729 -4.376 24.472 1.00 81.75 601 ALA A C 1
ATOM 4884 O O . ALA A 1 601 ? -54.930 -4.361 24.770 1.00 81.75 601 ALA A O 1
ATOM 4885 N N . GLU A 1 602 ? -53.204 -5.121 23.493 1.00 69.12 602 GLU A N 1
ATOM 4886 C CA . GLU A 1 602 ? -53.972 -6.006 22.598 1.00 69.12 602 GLU A CA 1
ATOM 4887 C C . GLU A 1 602 ? -54.595 -7.211 23.325 1.00 69.12 602 GLU A C 1
ATOM 4889 O O . GLU A 1 602 ? -53.954 -7.794 24.236 1.00 69.12 602 GLU A O 1
#

Foldseek 3Di:
DQDPVNVCVVDPQQALVNVQPDDDPLNVLSVLLCVLLVPPPPLDQDVPDPQPPRPQQPPSNVVSCCVQPVDPVSVVVVLSNSLSNVLVVLVVNDDDPDALVSVLVSLVNVLVSVVSVCPDPDPVSQVVQLVSVCVSVVVPPVNLVNVLVQLLCVQAVVPNVPPDDPVSSLVSCVSSVCLVVVLVSLVVSLLVVLLVVLCVVQPPDQQDACLVVSLCCCVPRSVVSSVVRDVDPCSVVSSLSSLVSLLVVCLLVVQVLLVPPPSNLNVLLSNLVSLVPNPPCSPVSLVSSLVNNLVSCVVPPLDPPDDLLSLLVSLVSLLVSVCSNPVQCQSVVSNCVSSLVSNVPDPCNLVLVLCLLLDCDPPRPNNVNVVLLVVVLPPVVPDDVPPCPPDDDDDPSHDPPDDSVCRNRSVSVNVVSDPDPLVNLVSLLVVVLLCCLPPVPLPSNVVSVVSVCSPPNVPSNVLVVQQSVQSVPDDPQDRDDDCVSCVVPQPDDDWAFDPVVVVVVVVVCVVPPDPPDDDDDRQQSDWDWDFDQAPVRDTDIDIDGSLLVLLCVVDDPVDFKDWLVRSCVVTVHDSVSSLVSQVVCVVVVQWDDPDSGMIGGD

Solvent-accessible surface area (backbone atoms only — not comparable to full-atom values): 35562 Å² total; per-residue (Å²): 131,86,48,73,70,61,49,45,75,76,53,68,78,63,34,61,75,70,69,76,75,64,97,53,84,67,39,60,43,48,47,52,44,48,65,71,62,50,78,84,70,63,98,65,87,60,97,78,62,70,72,75,83,69,76,72,75,47,76,65,45,56,49,30,51,58,66,75,46,72,48,72,69,54,42,53,52,50,52,51,22,47,51,44,39,51,51,53,54,51,70,69,58,72,84,77,90,71,50,68,64,56,52,52,52,50,50,50,50,54,53,54,58,44,65,75,65,51,88,76,74,56,65,71,56,53,55,54,48,27,49,53,50,49,58,57,49,71,74,39,65,66,57,59,51,48,48,51,55,48,50,53,36,50,60,73,60,81,47,63,61,94,83,63,59,67,68,62,52,50,53,53,40,46,75,44,68,44,49,66,62,51,50,50,50,52,51,53,51,50,53,50,50,47,50,52,50,51,50,67,64,49,62,95,53,33,68,59,81,53,67,65,60,54,50,52,44,44,61,68,60,48,40,58,52,46,55,75,78,38,95,68,90,51,64,70,58,54,50,52,49,46,45,50,53,50,46,58,52,47,34,75,42,38,44,64,43,35,66,48,52,74,59,22,51,48,43,37,47,51,46,25,52,45,57,72,67,48,87,80,56,55,69,58,58,56,51,50,35,46,50,43,33,48,54,42,37,54,75,76,54,71,48,90,90,52,57,69,67,58,51,51,50,48,49,54,33,44,51,56,45,33,39,56,46,31,79,71,38,54,67,41,61,63,56,44,48,64,55,44,56,55,52,71,71,48,83,63,50,60,63,54,48,53,53,28,48,70,36,79,50,93,85,42,91,37,32,70,55,27,51,48,56,69,59,53,76,66,62,72,83,71,72,69,97,81,78,69,90,78,73,72,83,80,59,93,84,47,59,98,84,67,56,58,81,54,64,72,40,67,66,58,36,59,54,65,66,45,96,58,71,60,63,56,47,51,52,52,43,54,51,51,52,51,48,48,67,75,64,63,56,59,70,64,53,51,57,54,46,53,57,47,28,72,72,72,37,78,76,65,48,54,62,52,54,49,56,53,48,27,57,72,73,26,58,98,90,48,83,52,75,60,68,89,73,43,51,94,76,63,78,53,76,78,56,59,69,48,69,70,59,47,51,56,47,50,58,47,50,65,76,66,65,47,93,99,59,83,90,79,89,65,55,71,76,41,77,39,81,45,77,48,76,42,86,86,75,50,73,48,80,45,83,40,44,42,66,46,51,42,58,54,68,67,50,43,98,92,42,46,68,51,39,54,65,60,51,19,64,72,31,54,43,61,60,66,61,52,50,55,37,50,53,50,37,37,73,72,68,50,34,43,76,80,47,103,54,35,37,33,60,99

Mean predicted aligned error: 16.51 Å

pLDDT: mean 75.31, std 13.91, range [31.95, 95.94]

Nearest PDB structures (foldseek):
  8a5y-assembly1_T  TM=6.698E-01  e=9.258E-18  Saccharomyces cerevisiae
  8tau-assembly1_N  TM=6.962E-01  e=1.640E-17  Homo sapiens
  9gaw-assembly1_N  TM=6.888E-01  e=9.492E-17  Homo sapiens
  6q6h-assembly1_N  TM=6.895E-01  e=9.112E-17  Homo sapiens
  8pkp-assembly1_N  TM=4.432E-01  e=1.563E-14  Homo sapiens

Secondary structure (DSSP, 8-state):
---HHHHHTTSPPP-GGGGGGS-STHHHHHHHHHHHHS----SS--TT-SS-------HHHHHHHHHH--SHHHHHHHHHHHHHHHHHHHHH---SS--HHHHHHHHHHHHHHHHHH-SS--HHHHHHHHHHHHHHHHT-HHHHHHHHHHHHHHHHS----TT--HHHHHHHHHHTT-HHHHHHHHHHHHHHHHHHHHHHHHTT--SS--HHHHHHHIIIIIHHHHHTT--S--HHHHHHHHHHHHHHHHHHTHHHHHHTTTTTHHHHHHHHHHHHH-TT-HHHHHHHHHHHHHHHHHHHTSSTTS-HHHHHHHHHHHHHHHHHH-TT-HHHHHHHHHHHHHHHT-TTHHHHHHHHHH--STT-TTHHHHHHHHHHTTGGGG--S---SS--PPPTTS-TT--HHHHH-HHHHHHTTSS-SHHHHHHHHHHHHHHHHHH--HHHHHHHHHHHHHHH-TTTTHHHHHHHHHHHHS-TT-----TTTSHHHH-PPP----HHHHHHHHHHHHHT--TT------GGG--EEEEEE-TTS-EEEEEE-HHHHHHHTT-BTTB-EEEHHHHHHHHT--HHHHHHHHHHHHHTTSEEEEETTEEEE-

Sequence (602 aa):
MVTTGQIQAIIPYPVLDDLATIESDIDNDIQIVLDWMSPTIPSTFDPKFSLPKYKEPSHRVRSAIKSCLKDQEDQFRFMNIYLNSVNLKLWEFTPKDFTFVDYIDFIKLLAHHLDQVNLNKTSLFNDKFQTILTLYLSKKTDFFQHLREFFDKSLFQNHAPTALNLHDVVSTLVSVGLSDYLNEIVVELAITKIRNFTLQVCTGNWERPLLHTINSYIENEIYPSFSLVTESNLTQELVKLAHGVLVTQRIKEIYPLVAAYPYSENALVELQICLSEANREPASSRSELVKHFIEGCQKNLLHAGVNTVDVIITYTKTIKSFLLIDPRGVLLDKVVRPIRKYLKSREDIFTKLVHGLLDTSPSNKLIELAQQLNNSGRSEKQKCAYHDLSWIPDPFDALPDFKREKVSDIIESLLSIFESKEIFIQEFTNLFGKQLIESRHVNEIDSKLDVLKLRFGKNSFTTLDIMIRDFKNSPSQFGILSHLYWTTLLDGTDFKVPKEMESVFQDFQEKHKKEGRILKLVPSLGTVKLKLDLKNGESRLFEVSPEKAAIVLQFNEKENERSVYQIAETLNMPSFMVNEGLAYWVKEGILIALTPSLYIAE

Radius of gyration: 47.32 Å; Cα contacts (8 Å, |Δi|>4): 504; chains: 1; bounding box: 115×56×132 Å

Organism: NCBI:txid497107

InterPro domains:
  IPR016158 Cullin homology domain [PS50069] (378-586)
  IPR016158 Cullin homology domain [SM00182] (409-534)
  IPR036317 Cullin homology domain superfamily [SSF75632] (386-598)
  IPR044554 Anaphase-promoting complex subunit 2 [PTHR45957] (109-594)
  IPR057975 Anaphase-promoting complex subunit 2, TPR repeats [PF25773] (235-346)
  IPR059120 Cullin-like, alpha+beta domain [PF26557] (480-580)